Protein AF-A0A7V3T0U0-F1 (afdb_monomer_lite)

Secondary structure (DSSP, 8-state):
-------------STTHHHHHHHPPTT-EEEEEEEEEETTEEEEEETTS-EEEEEESS-----TT-EEEEEEEEEETTEEEEEE---TT---HHHHHHHHHHHHHTT----HHHHHHHHHHHHTT----HHHHHHHHHHHHH-TT--HHHHHHHHHTT---SHHHHHHHHHHHHHHHHHHHHHHHHHHHHTTS-HHHHHHHHHHSPP-S-------S-------------PPPPPTT--HHHHHHHHHHHHHHS--S-S---HHHHHHHHHHHHHHHTS-SSHHHHHHHIIIIIHHHHHH-SSS-HHHHHHHHHHHHHHHHHHHTT---------PPP----------------------------------PPPHHHHHHHHHHHHHHHHHHHHHH---TTS---HHHHHHHHHHHHHHHHHHHHTS--TTHHHHHHHHHTT-

Radius of gyration: 31.29 Å; chains: 1; bounding box: 73×97×84 Å

Sequence (444 aa):
MRINGNIFSQNIEISNISDLLGKLNVGDVIKARIMEITSNELMLKLFDGTTIKAASMVPIEAQRGDAIELVVRNKDDKKLFLETVKSPDTVSKQEEADFKKLLSENGIKSDDKNINILKEIKANDIPFNKENFTKLLEAVNKYKTLSAAEAAFLESNGIPLNEKNITALKQIVEGSSRISSHLQELSRLVNKLDPETKARIISRLPLPENEPETINNGTTLNKSMHVEGLRPEMPQNTDVIELVKEAFQNLAASRDSSNAKNTNVESMGIKLLELIKNAPQDKAELLDFIKNEILPELTKTKDISIPQKNEFMEMIKNILSRIDNGKEKIKINQKEADPGVVKPSVDTDLPEKALNTAESNEKPAAVKRDVEYPSKEEKAIDDNMEKIFRKLTADIDSTNLKDEINVRKMYSEVTDKLEALREIIDKSNIPARQDILNKIDSMD

pLDDT: mean 71.28, std 21.43, range [27.25, 96.31]

Structure (mmCIF, N/CA/C/O backbone):
data_AF-A0A7V3T0U0-F1
#
_entry.id   AF-A0A7V3T0U0-F1
#
loop_
_atom_site.group_PDB
_atom_site.id
_atom_site.type_symbol
_atom_site.label_atom_id
_atom_site.label_alt_id
_atom_site.label_comp_id
_atom_site.label_asym_id
_atom_site.label_entity_id
_atom_site.label_seq_id
_atom_site.pdbx_PDB_ins_code
_atom_site.Cartn_x
_atom_site.Cartn_y
_atom_site.Cartn_z
_atom_site.occupancy
_atom_site.B_iso_or_equiv
_atom_site.auth_seq_id
_atom_site.auth_comp_id
_atom_site.auth_asym_id
_atom_site.auth_atom_id
_atom_site.pdbx_PDB_model_num
ATOM 1 N N . MET A 1 1 ? -27.205 57.449 -15.224 1.00 35.09 1 MET A N 1
ATOM 2 C CA . MET A 1 1 ? -26.907 56.315 -16.125 1.00 35.09 1 MET A CA 1
ATOM 3 C C . MET A 1 1 ? -26.063 55.307 -15.364 1.00 35.09 1 MET A C 1
ATOM 5 O O . MET A 1 1 ? -25.002 55.676 -14.883 1.00 35.09 1 MET A O 1
ATOM 9 N N . ARG A 1 2 ? -26.562 54.082 -15.176 1.00 33.31 2 ARG A N 1
ATOM 10 C CA . ARG A 1 2 ? -25.832 52.956 -14.576 1.00 33.31 2 ARG A CA 1
ATOM 11 C C . ARG A 1 2 ? -25.754 51.862 -15.636 1.00 33.31 2 ARG A C 1
ATOM 13 O O . ARG A 1 2 ? -26.789 51.492 -16.179 1.00 33.31 2 ARG A O 1
ATOM 20 N N . ILE A 1 3 ? -24.546 51.411 -15.951 1.00 39.28 3 ILE A N 1
ATOM 21 C CA . ILE A 1 3 ? -24.293 50.320 -16.894 1.00 39.28 3 ILE A CA 1
ATOM 22 C C . ILE A 1 3 ? -24.023 49.073 -16.052 1.00 39.28 3 ILE A C 1
ATOM 24 O O . ILE A 1 3 ? -23.023 49.012 -15.341 1.00 39.28 3 ILE A O 1
ATOM 28 N N . ASN A 1 4 ? -24.937 48.106 -16.109 1.00 41.56 4 ASN A N 1
ATOM 29 C CA . ASN A 1 4 ? -24.732 46.768 -15.566 1.00 41.56 4 ASN A CA 1
ATOM 30 C C . ASN A 1 4 ? -23.932 45.962 -16.595 1.00 41.56 4 ASN A C 1
ATOM 32 O O . ASN A 1 4 ? -24.464 45.578 -17.635 1.00 41.56 4 ASN A O 1
ATOM 36 N N . GLY A 1 5 ? -22.649 45.732 -16.316 1.00 34.47 5 GLY A N 1
ATOM 37 C CA . GLY A 1 5 ? -21.806 44.822 -17.086 1.00 34.47 5 GLY A CA 1
ATOM 38 C C . GLY A 1 5 ? -22.088 43.379 -16.685 1.00 34.47 5 GLY A C 1
ATOM 39 O O . GLY A 1 5 ? -21.511 42.874 -15.727 1.00 34.47 5 GLY A O 1
ATOM 40 N N . ASN A 1 6 ? -22.999 42.739 -17.412 1.00 38.25 6 ASN A N 1
ATOM 41 C CA . ASN A 1 6 ? -23.225 41.301 -17.376 1.00 38.25 6 ASN A CA 1
ATOM 42 C C . ASN A 1 6 ? -22.042 40.620 -18.085 1.00 38.25 6 ASN A C 1
ATOM 44 O O . ASN A 1 6 ? -21.950 40.670 -19.313 1.00 38.25 6 ASN A O 1
ATOM 48 N N . ILE A 1 7 ? -21.099 40.050 -17.331 1.00 40.28 7 ILE A N 1
ATOM 49 C CA . ILE A 1 7 ? -19.984 39.299 -17.916 1.00 40.28 7 ILE A CA 1
ATOM 50 C C . ILE A 1 7 ? -20.502 37.902 -18.245 1.00 40.28 7 ILE A C 1
ATOM 52 O O . ILE A 1 7 ? -20.621 37.033 -17.384 1.00 40.28 7 ILE A O 1
ATOM 56 N N . PHE A 1 8 ? -20.842 37.737 -19.520 1.00 36.09 8 PHE A N 1
ATOM 57 C CA . PHE A 1 8 ? -21.082 36.466 -20.183 1.00 36.09 8 PHE A CA 1
ATOM 58 C C . PHE A 1 8 ? -19.933 35.493 -19.884 1.00 36.09 8 PHE A C 1
ATOM 60 O O . PHE A 1 8 ? -18.787 35.729 -20.269 1.00 36.09 8 PHE A O 1
ATOM 67 N N . SER A 1 9 ? -20.250 34.384 -19.219 1.00 36.31 9 SER A N 1
ATOM 68 C CA . SER A 1 9 ? -19.414 33.189 -19.213 1.00 36.31 9 SER A CA 1
ATOM 69 C C . SER A 1 9 ? -19.350 32.665 -20.645 1.00 36.31 9 SER A C 1
ATOM 71 O O . SER A 1 9 ? -20.324 32.118 -21.158 1.00 36.31 9 SER A O 1
ATOM 73 N N . GLN A 1 10 ? -18.226 32.892 -21.321 1.00 37.50 10 GLN A N 1
ATOM 74 C CA . GLN A 1 10 ? -17.951 32.226 -22.583 1.00 37.50 10 GLN A CA 1
ATOM 75 C C . GLN A 1 10 ? -17.776 30.733 -22.306 1.00 37.50 10 GLN A C 1
ATOM 77 O O . GLN A 1 10 ? -16.862 30.315 -21.596 1.00 37.50 10 GLN A O 1
ATOM 82 N N . ASN A 1 11 ? -18.696 29.955 -22.870 1.00 39.50 11 ASN A N 1
ATOM 83 C CA . ASN A 1 11 ? -18.561 28.533 -23.132 1.00 39.50 11 ASN A CA 1
ATOM 84 C C . ASN A 1 11 ? -17.241 28.289 -23.883 1.00 39.50 11 ASN A C 1
ATOM 86 O O . ASN A 1 11 ? -17.154 28.504 -25.090 1.00 39.50 11 ASN A O 1
ATOM 90 N N . ILE A 1 12 ? -16.204 27.846 -23.169 1.00 40.09 12 ILE A N 1
ATOM 91 C CA . ILE A 1 12 ? -15.052 27.178 -23.779 1.00 40.09 12 ILE A CA 1
ATOM 92 C C . ILE A 1 12 ? -15.515 25.743 -24.042 1.00 40.09 12 ILE A C 1
ATOM 94 O O . ILE A 1 12 ? -15.404 24.855 -23.198 1.00 40.09 12 ILE A O 1
ATOM 98 N N . GLU A 1 13 ? -16.166 25.569 -25.187 1.00 42.38 13 GLU A N 1
ATOM 99 C CA . GLU A 1 13 ? -16.746 24.313 -25.638 1.00 42.38 13 GLU A CA 1
ATOM 100 C C . GLU A 1 13 ? -15.679 23.363 -26.218 1.00 42.38 13 GLU A C 1
ATOM 102 O O . GLU A 1 13 ? -15.063 23.618 -27.248 1.00 42.38 13 GLU A O 1
ATOM 107 N N . ILE A 1 14 ? -15.540 22.214 -25.549 1.00 47.50 14 ILE A N 1
ATOM 108 C CA . ILE A 1 14 ? -15.594 20.853 -26.122 1.00 47.50 14 ILE A CA 1
ATOM 109 C C . ILE A 1 14 ? -14.376 20.332 -26.917 1.00 47.50 14 ILE A C 1
ATOM 111 O O . ILE A 1 14 ? -14.171 19.119 -26.926 1.00 47.50 14 ILE A O 1
ATOM 115 N N . SER A 1 15 ? -13.493 21.153 -27.486 1.00 47.09 15 SER A N 1
ATOM 116 C CA . SER A 1 15 ? -12.374 20.632 -28.306 1.00 47.09 15 SER A CA 1
ATOM 117 C C . SER A 1 15 ? -11.251 19.925 -27.524 1.00 47.09 15 SER A C 1
ATOM 119 O O . SER A 1 15 ? -10.530 19.117 -28.103 1.00 47.09 15 SER A O 1
ATOM 121 N N . ASN A 1 16 ? -11.142 20.135 -26.208 1.00 53.81 16 ASN A N 1
ATOM 122 C CA . ASN A 1 16 ? -10.119 19.486 -25.370 1.00 53.81 16 ASN A CA 1
ATOM 123 C C . ASN A 1 16 ? -10.603 18.217 -24.650 1.00 53.81 16 ASN A C 1
ATOM 125 O O . ASN A 1 16 ? -9.799 17.513 -24.042 1.00 53.81 16 ASN A O 1
ATOM 129 N N . ILE A 1 17 ? -11.904 17.903 -24.699 1.00 58.38 17 ILE A N 1
ATOM 130 C CA . ILE A 1 17 ? -12.447 16.738 -23.984 1.00 58.38 17 ILE A CA 1
ATOM 131 C C . ILE A 1 17 ? -11.993 15.441 -24.661 1.00 58.38 17 ILE A C 1
ATOM 133 O O . ILE A 1 17 ? -11.593 14.514 -23.964 1.00 58.38 17 ILE A O 1
ATOM 137 N N . SER A 1 18 ? -11.977 15.381 -25.997 1.00 63.41 18 SER A N 1
ATOM 138 C CA . SER A 1 18 ? -11.492 14.201 -26.729 1.00 63.41 18 SER A CA 1
ATOM 139 C C . SER A 1 18 ? -10.007 13.923 -26.487 1.00 63.41 18 SER A C 1
ATOM 141 O O . SER A 1 18 ? -9.627 12.764 -26.345 1.00 63.41 18 SER A O 1
ATOM 143 N N . ASP A 1 19 ? -9.178 14.965 -26.376 1.00 74.94 19 ASP A N 1
ATOM 144 C CA . ASP A 1 19 ? -7.741 14.813 -26.114 1.00 74.94 19 ASP A CA 1
ATOM 145 C C . ASP A 1 19 ? -7.470 14.346 -24.672 1.00 74.94 19 ASP A C 1
ATOM 147 O O . ASP A 1 19 ? -6.615 13.497 -24.428 1.00 74.94 19 ASP A O 1
ATOM 151 N N . LEU A 1 20 ? -8.248 14.833 -23.699 1.00 74.00 20 LEU A N 1
ATOM 152 C CA . LEU A 1 20 ? -8.112 14.414 -22.302 1.00 74.00 20 LEU A CA 1
ATOM 153 C C . LEU A 1 20 ? -8.682 13.008 -22.067 1.00 74.00 20 LEU A C 1
ATOM 155 O O . LEU A 1 20 ? -8.044 12.195 -21.403 1.00 74.00 20 LEU A O 1
ATOM 159 N N . LEU A 1 21 ? -9.825 12.681 -22.684 1.00 79.50 21 LEU A N 1
ATOM 160 C CA . LEU A 1 21 ? -10.352 11.316 -22.714 1.00 79.50 21 LEU A CA 1
ATOM 161 C C . LEU A 1 21 ? -9.314 10.368 -23.308 1.00 79.50 21 LEU A C 1
ATOM 163 O O . LEU A 1 21 ? -9.061 9.328 -22.716 1.00 79.50 21 LEU A O 1
ATOM 167 N N . GLY A 1 22 ? -8.682 10.727 -24.430 1.00 81.56 22 GLY A N 1
ATOM 168 C CA . GLY A 1 22 ? -7.641 9.935 -25.091 1.00 81.56 22 GLY A CA 1
ATOM 169 C C . GLY A 1 22 ? -6.441 9.592 -24.204 1.00 81.56 22 GLY A C 1
ATOM 170 O O . GLY A 1 22 ? -5.883 8.511 -24.352 1.00 81.56 22 GLY A O 1
ATOM 171 N N . LYS A 1 23 ? -6.087 10.474 -23.263 1.00 87.94 23 LYS A N 1
ATOM 172 C CA . LYS A 1 23 ? -4.934 10.308 -22.362 1.00 87.94 23 LYS A CA 1
ATOM 173 C C . LYS A 1 23 ? -5.227 9.478 -21.116 1.00 87.94 23 LYS A C 1
ATOM 175 O O . LYS A 1 23 ? -4.286 8.959 -20.528 1.00 87.94 23 LYS A O 1
ATOM 180 N N . LEU A 1 24 ? -6.492 9.384 -20.709 1.00 89.62 24 LEU A N 1
ATOM 181 C CA . LEU A 1 24 ? -6.899 8.614 -19.536 1.00 89.62 24 LEU A CA 1
ATOM 182 C C . LEU A 1 24 ? -7.168 7.155 -19.916 1.00 89.62 24 LEU A C 1
ATOM 184 O O . LEU A 1 24 ? -7.986 6.865 -20.798 1.00 89.62 24 LEU A O 1
ATOM 188 N N . ASN A 1 25 ? -6.504 6.250 -19.206 1.00 92.50 25 ASN A N 1
ATOM 189 C CA . ASN A 1 25 ? -6.666 4.808 -19.305 1.00 92.50 25 ASN A CA 1
ATOM 190 C C . ASN A 1 25 ? -7.514 4.267 -18.149 1.00 92.50 25 ASN A C 1
ATOM 192 O O . ASN A 1 25 ? -7.638 4.877 -17.086 1.00 92.50 25 ASN A O 1
ATOM 196 N N . VAL A 1 26 ? -8.111 3.093 -18.358 1.00 93.12 26 VAL A N 1
ATOM 197 C CA . VAL A 1 26 ? -8.768 2.348 -17.277 1.00 93.12 26 VAL A CA 1
ATOM 198 C C . VAL A 1 26 ? -7.713 1.963 -16.238 1.00 93.12 26 VAL A C 1
ATOM 200 O O . VAL A 1 26 ? -6.674 1.413 -16.587 1.00 93.12 26 VAL A O 1
ATOM 203 N N . GLY A 1 27 ? -7.985 2.261 -14.968 1.00 90.50 27 GLY A N 1
ATOM 204 C CA . GLY A 1 27 ? -7.059 2.103 -13.846 1.00 90.50 27 GLY A CA 1
ATOM 205 C C . GLY A 1 27 ? -6.390 3.404 -13.397 1.00 90.50 27 GLY A C 1
ATOM 206 O O . GLY A 1 27 ? -5.905 3.460 -12.267 1.00 90.50 27 GLY A O 1
ATOM 207 N N . ASP A 1 28 ? -6.413 4.461 -14.214 1.00 93.69 28 ASP A N 1
ATOM 208 C CA . ASP A 1 28 ? -5.817 5.742 -13.836 1.00 93.69 28 ASP A CA 1
ATOM 209 C C . ASP A 1 28 ? -6.556 6.369 -12.649 1.00 93.69 28 ASP A C 1
ATOM 211 O O . ASP A 1 28 ? -7.788 6.336 -12.567 1.00 93.69 28 ASP A O 1
ATOM 215 N N . VAL A 1 29 ? -5.799 6.986 -11.741 1.00 93.25 29 VAL A N 1
ATOM 216 C CA . VAL A 1 29 ? -6.346 7.740 -10.609 1.00 93.25 29 VAL A CA 1
ATOM 217 C C . VAL A 1 29 ? -6.301 9.227 -10.927 1.00 93.25 29 VAL A C 1
ATOM 219 O O . VAL A 1 29 ? -5.235 9.804 -11.142 1.00 93.25 29 VAL A O 1
ATOM 222 N N . ILE A 1 30 ? -7.465 9.867 -10.913 1.00 92.88 30 ILE A N 1
ATOM 223 C CA . ILE A 1 30 ? -7.604 11.306 -11.093 1.00 92.88 30 ILE A CA 1
ATOM 224 C C . ILE A 1 30 ? -7.954 11.975 -9.768 1.00 92.88 30 ILE A C 1
ATOM 226 O O . ILE A 1 30 ? -8.836 11.530 -9.034 1.00 92.88 30 ILE A O 1
ATOM 230 N N . LYS A 1 31 ? -7.287 13.092 -9.476 1.00 94.25 31 LYS A N 1
ATOM 231 C CA . LYS A 1 31 ? -7.674 13.981 -8.379 1.00 94.25 31 LYS A CA 1
ATOM 232 C C . LYS A 1 31 ? -8.488 15.133 -8.953 1.00 94.25 31 LYS A C 1
ATOM 234 O O . LYS A 1 31 ? -8.041 15.800 -9.888 1.00 94.25 31 LYS A O 1
ATOM 239 N N . ALA A 1 32 ? -9.668 15.388 -8.401 1.00 95.19 32 ALA A N 1
ATOM 240 C CA . ALA A 1 32 ? -10.560 16.419 -8.917 1.00 95.19 32 ALA A CA 1
ATOM 241 C C . ALA A 1 32 ? -11.383 17.078 -7.811 1.00 95.19 32 ALA A C 1
ATOM 243 O O . ALA A 1 32 ? -11.626 16.488 -6.763 1.00 95.19 32 ALA A O 1
ATOM 244 N N . ARG A 1 33 ? -11.853 18.301 -8.065 1.00 95.62 33 ARG A N 1
ATOM 245 C CA . ARG A 1 33 ? -12.835 18.985 -7.223 1.00 95.62 33 ARG A CA 1
ATOM 246 C C . ARG A 1 33 ? -14.240 18.809 -7.784 1.00 95.62 33 ARG A C 1
ATOM 248 O O . ARG A 1 33 ? -14.463 19.043 -8.971 1.00 95.62 33 ARG A O 1
ATOM 255 N N . ILE A 1 34 ? -15.198 18.468 -6.933 1.00 95.69 34 ILE A N 1
ATOM 256 C CA . ILE A 1 34 ? -16.599 18.323 -7.329 1.00 95.69 34 ILE A CA 1
ATOM 257 C C . ILE A 1 34 ? -17.209 19.702 -7.568 1.00 95.69 34 ILE A C 1
ATOM 259 O O . ILE A 1 34 ? -17.337 20.512 -6.651 1.00 95.69 34 ILE A O 1
ATOM 263 N N . MET A 1 35 ? -17.618 19.974 -8.803 1.00 96.25 35 MET A N 1
ATOM 264 C CA . MET A 1 35 ? -18.298 21.214 -9.175 1.00 96.25 35 MET A CA 1
ATOM 265 C C . MET A 1 35 ? -19.811 21.089 -9.072 1.00 96.25 35 MET A C 1
ATOM 267 O O . MET A 1 35 ? -20.462 22.064 -8.701 1.00 96.25 35 MET A O 1
ATOM 271 N N . GLU A 1 36 ? -20.361 19.920 -9.397 1.00 95.88 36 GLU A N 1
ATOM 272 C CA . GLU A 1 36 ? -21.791 19.624 -9.328 1.00 95.88 36 GLU A CA 1
ATOM 273 C C . GLU A 1 36 ? -22.015 18.110 -9.228 1.00 95.88 36 GLU A C 1
ATOM 275 O O . GLU A 1 36 ? -21.261 17.331 -9.816 1.00 95.88 36 GLU A O 1
ATOM 280 N N . ILE A 1 37 ? -23.048 17.713 -8.483 1.00 93.31 37 ILE A N 1
ATOM 281 C CA . ILE A 1 37 ? -23.499 16.325 -8.353 1.00 93.31 37 ILE A CA 1
ATOM 282 C C . ILE A 1 37 ? -24.941 16.284 -8.839 1.00 93.31 37 ILE A C 1
ATOM 284 O O . ILE A 1 37 ? -25.815 16.938 -8.271 1.00 93.31 37 ILE A O 1
ATOM 288 N N . THR A 1 38 ? -25.180 15.508 -9.885 1.00 91.00 38 THR A N 1
ATOM 289 C CA . THR A 1 38 ? -26.519 15.129 -10.343 1.00 91.00 38 THR A CA 1
ATOM 290 C C . THR A 1 38 ? -26.678 13.623 -10.160 1.00 91.00 38 THR A C 1
ATOM 292 O O . THR A 1 38 ? -25.683 12.935 -9.950 1.00 91.00 38 THR A O 1
ATOM 295 N N . SER A 1 39 ? -27.906 13.099 -10.213 1.00 81.75 39 SER A N 1
ATOM 296 C CA . SER A 1 39 ? -28.250 11.753 -9.722 1.00 81.75 39 SER A CA 1
ATOM 297 C C . SER A 1 39 ? -27.246 10.642 -10.062 1.00 81.75 39 SER A C 1
ATOM 299 O O . SER A 1 39 ? -26.956 9.858 -9.172 1.00 81.75 39 SER A O 1
ATOM 301 N N . ASN A 1 40 ? -26.677 10.618 -11.277 1.00 82.62 40 ASN A N 1
ATOM 302 C CA . ASN A 1 40 ? -25.614 9.678 -11.672 1.00 82.62 40 ASN A CA 1
ATOM 303 C C . ASN A 1 40 ? -24.431 10.342 -12.407 1.00 82.62 40 ASN A C 1
ATOM 305 O O . ASN A 1 40 ? -23.553 9.637 -12.908 1.00 82.62 40 ASN A O 1
ATOM 309 N N . GLU A 1 41 ? -24.397 11.674 -12.517 1.00 91.69 41 GLU A N 1
ATOM 310 C CA . GLU A 1 41 ? -23.320 12.384 -13.217 1.00 91.69 41 GLU A CA 1
ATOM 311 C C . GLU A 1 41 ? -22.643 13.399 -12.300 1.00 91.69 41 GLU A C 1
ATOM 313 O O . GLU A 1 41 ? -23.285 14.183 -11.596 1.00 91.69 41 GLU A O 1
ATOM 318 N N . LEU A 1 42 ? -21.319 13.405 -12.365 1.00 93.81 42 LEU A N 1
ATOM 319 C CA . LEU A 1 42 ? -20.450 14.356 -11.707 1.00 93.81 42 LEU A CA 1
ATOM 320 C C . LEU A 1 42 ? -19.914 15.338 -12.732 1.00 93.81 42 LEU A C 1
ATOM 322 O O . LEU A 1 42 ? -19.413 14.947 -13.790 1.00 93.81 42 LEU A O 1
ATOM 326 N N . MET A 1 43 ? -19.930 16.610 -12.364 1.00 94.75 43 MET A N 1
ATOM 327 C CA . MET A 1 43 ? -19.102 17.608 -13.017 1.00 94.75 43 MET A CA 1
ATOM 328 C C . MET A 1 43 ? -17.888 17.863 -12.136 1.00 94.75 43 MET A C 1
ATOM 330 O O . MET A 1 43 ? -18.014 18.304 -10.994 1.00 94.75 43 MET A O 1
ATOM 334 N N . LEU A 1 44 ? -16.712 17.553 -12.662 1.00 94.75 44 LEU A N 1
ATOM 335 C CA . LEU A 1 44 ? -15.453 17.568 -11.931 1.00 94.75 44 LEU A CA 1
ATOM 336 C C . LEU A 1 44 ? -14.528 18.618 -12.532 1.00 94.75 44 LEU A C 1
ATOM 338 O O . LEU A 1 44 ? -14.436 18.727 -13.751 1.00 94.75 44 LEU A O 1
ATOM 342 N N . LYS A 1 45 ? -13.816 19.359 -11.686 1.00 95.62 45 LYS A N 1
ATOM 343 C CA . LYS A 1 45 ? -12.740 20.263 -12.090 1.00 95.62 45 LYS A CA 1
ATOM 344 C C . LYS A 1 45 ? -11.399 19.675 -11.670 1.00 95.62 45 LYS A C 1
ATOM 346 O O . LYS A 1 45 ? -11.120 19.550 -10.478 1.00 95.62 45 LYS A O 1
ATOM 351 N N . LEU A 1 46 ? -10.592 19.308 -12.652 1.00 93.75 46 LEU A N 1
ATOM 352 C CA . LEU A 1 46 ? -9.224 18.842 -12.481 1.00 93.75 46 LEU A CA 1
ATOM 353 C C . LEU A 1 46 ? -8.312 19.992 -12.008 1.00 93.75 46 LEU A C 1
ATOM 355 O O . LEU A 1 46 ? -8.666 21.174 -12.089 1.00 93.75 46 LEU A O 1
ATOM 359 N N . PHE A 1 47 ? -7.133 19.651 -11.484 1.00 88.19 47 PHE A N 1
ATOM 360 C CA . PHE A 1 47 ? -6.178 20.627 -10.933 1.00 88.19 47 PHE A CA 1
ATOM 361 C C . PHE A 1 47 ? -5.536 21.531 -11.987 1.00 88.19 47 PHE A C 1
ATOM 363 O O . PHE A 1 47 ? -5.158 22.658 -11.678 1.00 88.19 47 PHE A O 1
ATOM 370 N N . ASP A 1 48 ? -5.466 21.066 -13.231 1.00 85.75 48 ASP A N 1
ATOM 371 C CA . ASP A 1 48 ? -5.070 21.862 -14.396 1.00 85.75 48 ASP A CA 1
ATOM 372 C C . ASP A 1 48 ? -6.150 22.887 -14.810 1.00 85.75 48 ASP A C 1
ATOM 374 O O . ASP A 1 48 ? -5.938 23.700 -15.706 1.00 85.75 48 ASP A O 1
ATOM 378 N N . GLY A 1 49 ? -7.308 22.872 -14.139 1.00 90.50 49 GLY A N 1
ATOM 379 C CA . GLY A 1 49 ? -8.451 23.734 -14.406 1.00 90.50 49 GLY A CA 1
ATOM 380 C C . GLY A 1 49 ? -9.472 23.138 -15.374 1.00 90.50 49 GLY A C 1
ATOM 381 O O . GLY A 1 49 ? -10.557 23.714 -15.508 1.00 90.50 49 GLY A O 1
ATOM 382 N N . THR A 1 50 ? -9.176 21.995 -15.998 1.00 89.50 50 THR A N 1
ATOM 383 C CA . THR A 1 50 ? -10.062 21.348 -16.966 1.00 89.50 50 THR A CA 1
ATOM 384 C C . THR A 1 50 ? -11.317 20.819 -16.280 1.00 89.50 50 THR A C 1
ATOM 386 O O . THR A 1 50 ? -11.264 20.288 -15.173 1.00 89.50 50 THR A O 1
ATOM 389 N N . THR A 1 51 ? -12.474 20.970 -16.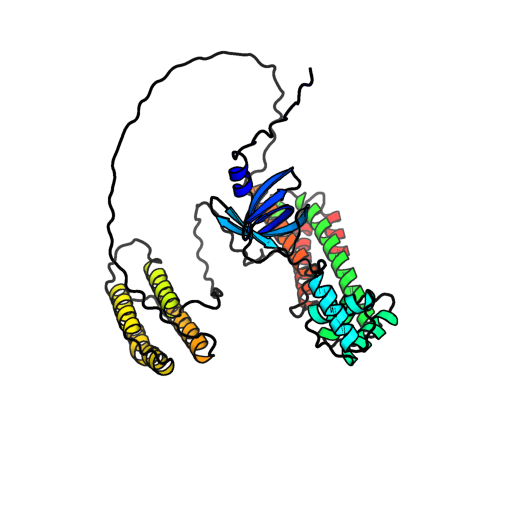925 1.00 91.94 51 THR A N 1
ATOM 390 C CA . THR A 1 51 ? -13.744 20.449 -16.406 1.00 91.94 51 THR A CA 1
ATOM 391 C C . THR A 1 51 ? -14.178 19.240 -17.219 1.00 91.94 51 THR A C 1
ATOM 393 O O . THR A 1 51 ? -14.220 19.305 -18.446 1.00 91.94 51 THR A O 1
ATOM 396 N N . ILE A 1 52 ? -14.513 18.148 -16.538 1.00 91.50 52 ILE A N 1
ATOM 397 C CA . ILE A 1 52 ? -14.960 16.900 -17.157 1.00 91.50 52 ILE A CA 1
ATOM 398 C C . ILE A 1 52 ? -16.318 16.485 -16.593 1.00 91.50 52 ILE A C 1
ATOM 400 O O . ILE A 1 52 ? -16.629 16.737 -15.426 1.00 91.50 52 ILE A O 1
ATOM 404 N N . LYS A 1 53 ? -17.123 15.833 -17.433 1.00 92.50 53 LYS A N 1
ATOM 405 C CA . LYS A 1 53 ? -18.333 15.129 -17.005 1.00 92.50 53 LYS A CA 1
ATOM 406 C C . LYS A 1 53 ? -18.033 13.642 -16.915 1.00 92.50 53 LYS A C 1
ATOM 408 O O . LYS A 1 53 ? -17.499 13.063 -17.860 1.00 92.50 53 LYS A O 1
ATOM 413 N N . ALA A 1 54 ? -18.396 13.036 -15.797 1.00 93.75 54 ALA A N 1
ATOM 414 C CA . ALA A 1 54 ? -18.217 11.614 -15.559 1.00 93.75 54 ALA A CA 1
ATOM 415 C C . ALA A 1 54 ? -19.488 11.011 -14.967 1.00 93.75 54 ALA A C 1
ATOM 417 O O . ALA A 1 54 ? -20.217 11.683 -14.243 1.00 93.75 54 ALA A O 1
ATOM 418 N N . ALA A 1 55 ? -19.747 9.745 -15.265 1.00 93.12 55 ALA A N 1
ATOM 419 C CA . ALA A 1 55 ? -20.762 8.969 -14.578 1.00 93.12 55 ALA A CA 1
ATOM 420 C C . ALA A 1 55 ? -20.123 8.255 -13.385 1.00 93.12 55 ALA A C 1
ATOM 422 O O . ALA A 1 55 ? -19.006 7.743 -13.496 1.00 93.12 55 ALA A O 1
ATOM 423 N N . SER A 1 56 ? -20.826 8.196 -12.256 1.00 88.06 56 SER A N 1
ATOM 424 C CA . SER A 1 56 ? -20.411 7.314 -11.167 1.00 88.06 56 SER A CA 1
ATOM 425 C C . SER A 1 56 ? -21.220 6.028 -11.181 1.00 88.06 56 SER A C 1
ATOM 427 O O . SER A 1 56 ? -22.431 6.049 -11.391 1.00 88.06 56 SER A O 1
ATOM 429 N N . MET A 1 57 ? -20.537 4.903 -10.977 1.00 80.88 57 MET A N 1
ATOM 430 C CA . MET A 1 57 ? -21.180 3.588 -10.886 1.00 80.88 57 MET A CA 1
ATOM 431 C C . MET A 1 57 ? -21.753 3.310 -9.490 1.00 80.88 57 MET A C 1
ATOM 433 O O . MET A 1 57 ? -22.563 2.400 -9.331 1.00 80.88 57 MET A O 1
ATOM 437 N N . VAL A 1 58 ? -21.332 4.081 -8.485 1.00 82.06 58 VAL A N 1
ATOM 438 C CA . VAL A 1 58 ? -21.687 3.910 -7.073 1.00 82.06 58 VAL A CA 1
ATOM 439 C C . VAL A 1 58 ? -22.106 5.276 -6.522 1.00 82.06 58 VAL A C 1
ATOM 441 O O . VAL A 1 58 ? -21.560 6.288 -6.957 1.00 82.06 58 VAL A O 1
ATOM 444 N N . PRO A 1 59 ? -23.065 5.362 -5.584 1.00 80.81 59 PRO A N 1
ATOM 445 C CA . PRO A 1 59 ? -23.350 6.617 -4.902 1.00 80.81 59 PRO A CA 1
ATOM 446 C C . PRO A 1 59 ? -22.074 7.204 -4.290 1.00 80.81 59 PRO A C 1
ATOM 448 O O . PRO A 1 59 ? -21.354 6.519 -3.565 1.00 80.81 59 PRO A O 1
ATOM 451 N N . ILE A 1 60 ? -21.790 8.470 -4.590 1.00 83.75 60 ILE A N 1
ATOM 452 C CA . ILE A 1 60 ? -20.618 9.161 -4.055 1.00 83.75 60 ILE A CA 1
ATOM 453 C C . ILE A 1 60 ? -21.022 9.932 -2.806 1.00 83.75 60 ILE A C 1
ATOM 455 O O . ILE A 1 60 ? -21.852 10.839 -2.857 1.00 83.75 60 ILE A O 1
ATOM 459 N N . GLU A 1 61 ? -20.385 9.598 -1.690 1.00 82.88 61 GLU A N 1
ATOM 460 C CA . GLU A 1 61 ? -20.527 10.301 -0.416 1.00 82.88 61 GLU A CA 1
ATOM 461 C C . GLU A 1 61 ? -19.618 11.540 -0.366 1.00 82.88 61 GLU A C 1
ATOM 463 O O . GLU A 1 61 ? -18.665 11.605 0.404 1.00 82.88 61 GLU A O 1
ATOM 468 N N . ALA A 1 62 ? -19.887 12.535 -1.213 1.00 86.00 62 ALA A N 1
ATOM 469 C CA . ALA A 1 62 ? -19.141 13.793 -1.228 1.00 86.00 62 ALA A CA 1
ATOM 470 C C . ALA A 1 62 ? -20.057 14.985 -1.525 1.00 86.00 62 ALA A C 1
ATOM 472 O O . ALA A 1 62 ? -21.169 14.828 -2.031 1.00 86.00 62 ALA A O 1
ATOM 473 N N . GLN A 1 63 ? -19.602 16.189 -1.191 1.00 91.25 63 GLN A N 1
ATOM 474 C CA . GLN A 1 63 ? -20.335 17.433 -1.397 1.00 91.25 63 GLN A CA 1
ATOM 475 C C . GLN A 1 63 ? -19.693 18.289 -2.489 1.00 91.25 63 GLN A C 1
ATOM 477 O O . GLN A 1 63 ? -18.516 18.176 -2.832 1.00 91.25 63 GLN A O 1
ATOM 482 N N . ARG A 1 64 ? -20.492 19.199 -3.052 1.00 94.31 64 ARG A N 1
ATOM 483 C CA . ARG A 1 64 ? -19.996 20.218 -3.978 1.00 94.31 64 ARG A CA 1
ATOM 484 C C . ARG A 1 64 ? -18.870 21.017 -3.313 1.00 94.31 64 ARG A C 1
ATOM 486 O O . ARG A 1 64 ? -19.081 21.629 -2.272 1.00 94.31 64 ARG A O 1
ATOM 493 N N . GLY A 1 65 ? -17.715 21.071 -3.964 1.00 92.62 65 GLY A N 1
ATOM 494 C CA . GLY A 1 65 ? -16.511 21.744 -3.480 1.00 92.62 65 GLY A CA 1
ATOM 495 C C . GLY A 1 65 ? -15.448 20.801 -2.917 1.00 92.62 65 GLY A C 1
ATOM 496 O O . GLY A 1 65 ? -14.288 21.215 -2.845 1.00 92.62 65 GLY A O 1
ATOM 497 N N . ASP A 1 66 ? -15.800 19.553 -2.597 1.00 92.06 66 ASP A N 1
ATOM 498 C CA . ASP A 1 66 ? -14.854 18.573 -2.064 1.00 92.06 66 ASP A CA 1
ATOM 499 C C . ASP A 1 66 ? -13.819 18.176 -3.120 1.00 92.06 66 ASP A C 1
ATOM 501 O O . ASP A 1 66 ? -14.119 18.091 -4.315 1.00 92.06 66 ASP A O 1
ATOM 505 N N . ALA A 1 67 ? -12.583 17.952 -2.674 1.00 92.38 67 ALA A N 1
ATOM 506 C CA . ALA A 1 67 ? -11.531 17.358 -3.488 1.00 92.38 67 ALA A CA 1
ATOM 507 C C . ALA A 1 67 ? -11.508 15.849 -3.235 1.00 92.38 67 ALA A C 1
ATOM 509 O O . ALA A 1 67 ? -11.399 15.427 -2.087 1.00 92.38 67 ALA A O 1
ATOM 510 N N . ILE A 1 68 ? -11.612 15.058 -4.298 1.00 91.44 68 ILE A N 1
ATOM 511 C CA . ILE A 1 68 ? -11.700 13.599 -4.231 1.00 91.44 68 ILE A CA 1
ATOM 512 C C . ILE A 1 68 ? -10.716 12.941 -5.196 1.00 91.44 68 ILE A C 1
ATOM 514 O O . ILE A 1 68 ? -10.340 13.522 -6.219 1.00 91.44 68 ILE A O 1
ATOM 518 N N . GLU A 1 69 ? -10.319 11.716 -4.862 1.00 93.06 69 GLU A N 1
ATOM 519 C CA . GLU A 1 69 ? -9.566 10.828 -5.745 1.00 93.06 69 GLU A CA 1
ATOM 520 C C . GLU A 1 69 ? -10.515 9.784 -6.332 1.00 93.06 69 GLU A C 1
ATOM 522 O O . GLU A 1 69 ? -11.295 9.144 -5.623 1.00 93.06 69 GLU A O 1
ATOM 527 N N . LEU A 1 70 ? -10.479 9.642 -7.651 1.00 92.38 70 LEU A N 1
ATOM 528 C CA . LEU A 1 70 ? -11.360 8.772 -8.415 1.00 92.38 70 LEU A CA 1
ATOM 529 C C . LEU A 1 70 ? -10.514 7.870 -9.307 1.00 92.38 70 LEU A C 1
ATOM 531 O O . LEU A 1 70 ? -9.588 8.351 -9.950 1.00 92.38 70 LEU A O 1
ATOM 535 N N . VAL A 1 71 ? -10.852 6.588 -9.389 1.00 93.50 71 VAL A N 1
ATOM 536 C CA . VAL A 1 71 ? -10.248 5.650 -10.336 1.00 93.50 71 VAL A CA 1
ATOM 537 C C . VAL A 1 71 ? -11.128 5.514 -11.577 1.00 93.50 71 VAL A C 1
ATOM 539 O O . VAL A 1 71 ? -12.353 5.387 -11.479 1.00 93.50 71 VAL A O 1
ATOM 542 N N . VAL A 1 72 ? -10.509 5.538 -12.756 1.00 94.25 72 VAL A N 1
ATOM 543 C CA . VAL A 1 72 ? -11.182 5.286 -14.032 1.00 94.25 72 VAL A CA 1
ATOM 544 C C . VAL A 1 72 ? -11.486 3.795 -14.134 1.00 94.25 72 VAL A C 1
ATOM 546 O O . VAL A 1 72 ? -10.581 2.979 -14.268 1.00 94.25 72 VAL A O 1
ATOM 549 N N . ARG A 1 73 ? -12.763 3.414 -14.069 1.00 94.00 73 ARG A N 1
ATOM 550 C CA . ARG A 1 73 ? -13.192 2.008 -14.183 1.00 94.00 73 ARG A CA 1
ATOM 551 C C . ARG A 1 73 ? -13.555 1.610 -15.595 1.00 94.00 73 ARG A C 1
ATOM 553 O O . ARG A 1 73 ? -13.332 0.473 -15.991 1.00 94.00 73 ARG A O 1
ATOM 560 N N . ASN A 1 74 ? -14.142 2.537 -16.334 1.00 92.81 74 ASN A N 1
ATOM 561 C CA . ASN A 1 74 ? -14.507 2.321 -17.718 1.00 92.81 74 ASN A CA 1
ATOM 562 C C . ASN A 1 74 ? -14.466 3.657 -18.464 1.00 92.81 74 ASN A C 1
ATOM 564 O O . ASN A 1 74 ? -14.612 4.730 -17.870 1.00 92.81 74 ASN A O 1
ATOM 568 N N . LYS A 1 75 ? -14.269 3.586 -19.771 1.00 91.31 75 LYS A N 1
ATOM 569 C CA . LYS A 1 75 ? -14.256 4.723 -20.676 1.00 91.31 75 LYS A CA 1
ATOM 570 C C . LYS A 1 75 ? -15.015 4.326 -21.931 1.00 91.31 75 LYS A C 1
ATOM 572 O O . LYS A 1 75 ? -14.704 3.319 -22.554 1.00 91.31 75 LYS A O 1
ATOM 577 N N . ASP A 1 76 ? -15.979 5.155 -22.284 1.00 85.81 76 ASP A N 1
ATOM 578 C CA . ASP A 1 76 ? -16.674 5.104 -23.562 1.00 85.81 76 ASP A CA 1
ATOM 579 C C . ASP A 1 76 ? -16.388 6.407 -24.325 1.00 85.81 76 ASP A C 1
ATOM 581 O O . ASP A 1 76 ? -15.946 7.396 -23.727 1.00 85.81 76 ASP A O 1
ATOM 585 N N . ASP A 1 77 ? -16.666 6.448 -25.627 1.00 78.50 77 ASP A N 1
ATOM 586 C CA . ASP A 1 77 ? -16.290 7.547 -26.535 1.00 78.50 77 ASP A CA 1
ATOM 587 C C . ASP A 1 77 ? -16.795 8.931 -26.088 1.00 78.50 77 ASP A C 1
ATOM 589 O O . ASP A 1 77 ? -16.315 9.969 -26.549 1.00 78.50 77 ASP A O 1
ATOM 593 N N . LYS A 1 78 ? -17.780 8.972 -25.183 1.00 81.75 78 LYS A N 1
ATOM 594 C CA . LYS A 1 78 ? -18.422 10.205 -24.710 1.00 81.75 78 LYS A CA 1
ATOM 595 C C . LYS A 1 78 ? -18.383 10.404 -23.195 1.00 81.75 78 LYS A C 1
ATOM 597 O O . LYS A 1 78 ? -18.755 11.488 -22.743 1.00 81.75 78 LYS A O 1
ATOM 602 N N . LYS A 1 79 ? -18.009 9.393 -22.401 1.00 86.88 79 LYS A N 1
ATOM 603 C CA . LYS A 1 79 ? -18.157 9.420 -20.933 1.00 86.88 79 LYS A CA 1
ATOM 604 C C . LYS A 1 79 ? -17.093 8.583 -20.219 1.00 86.88 79 LYS A C 1
ATOM 606 O O . LYS A 1 79 ? -16.773 7.476 -20.638 1.00 86.88 79 LYS A O 1
ATOM 611 N N . LEU A 1 80 ? -16.612 9.098 -19.087 1.00 91.75 80 LEU A N 1
ATOM 612 C CA . LEU A 1 80 ? -15.806 8.344 -18.123 1.00 91.75 80 LEU A CA 1
ATOM 613 C C . LEU A 1 80 ? -16.708 7.766 -17.042 1.00 91.75 80 LEU A C 1
ATOM 615 O O . LEU A 1 80 ? -17.587 8.465 -16.536 1.00 91.75 80 LEU A O 1
ATOM 619 N N . PHE A 1 81 ? -16.446 6.523 -16.658 1.00 93.44 81 PHE A N 1
ATOM 620 C CA . PHE A 1 81 ? -17.049 5.885 -15.498 1.00 93.44 81 PHE A CA 1
ATOM 621 C C . PHE A 1 81 ? -16.017 5.829 -14.384 1.00 93.44 81 PHE A C 1
ATOM 623 O O . PHE A 1 81 ? -14.950 5.227 -14.537 1.00 93.44 81 PHE A O 1
ATOM 630 N N . LEU A 1 82 ? -16.339 6.485 -13.276 1.00 92.44 82 LEU A N 1
ATOM 631 C CA . LEU A 1 82 ? -15.423 6.694 -12.167 1.00 92.44 82 LEU A CA 1
ATOM 632 C C . LEU A 1 82 ? -15.961 6.060 -10.886 1.00 92.44 82 LEU A C 1
ATOM 634 O O . LEU A 1 82 ? -17.164 6.100 -10.606 1.00 92.44 82 LEU A O 1
ATOM 638 N N . GLU A 1 83 ? -15.046 5.533 -10.083 1.00 89.81 83 GLU A N 1
ATOM 639 C CA . GLU A 1 83 ? -15.309 5.073 -8.721 1.00 89.81 83 GLU A CA 1
ATOM 640 C C . GLU A 1 83 ? -14.415 5.851 -7.756 1.00 89.81 83 GLU A C 1
ATOM 642 O O . GLU A 1 83 ? -13.275 6.168 -8.090 1.00 89.81 83 GLU A O 1
ATOM 647 N N . THR A 1 84 ? -14.912 6.190 -6.569 1.00 86.81 84 THR A N 1
ATOM 648 C CA . THR A 1 84 ? -14.072 6.783 -5.525 1.00 86.81 84 THR A CA 1
ATOM 649 C C . THR A 1 84 ? -12.982 5.807 -5.121 1.00 86.81 84 THR A C 1
ATOM 651 O O . THR A 1 84 ? -13.245 4.644 -4.810 1.00 86.81 84 THR A O 1
ATOM 654 N N . VAL A 1 85 ? -11.736 6.285 -5.117 1.00 81.19 85 VAL A N 1
ATOM 655 C CA . VAL A 1 85 ? -10.660 5.551 -4.462 1.00 81.19 85 VAL A CA 1
ATOM 656 C C . VAL A 1 85 ? -11.042 5.534 -2.994 1.00 81.19 85 VAL A C 1
ATOM 658 O O . VAL A 1 85 ? -11.140 6.585 -2.364 1.00 81.19 85 VAL A O 1
ATOM 661 N N . LYS A 1 86 ? -11.336 4.346 -2.462 1.00 63.75 86 LYS A N 1
ATOM 662 C CA . LYS A 1 86 ? -11.532 4.159 -1.028 1.00 63.75 86 LYS A CA 1
ATOM 663 C C . LYS A 1 86 ? -10.198 4.457 -0.357 1.00 63.75 86 LYS A C 1
ATOM 665 O O . LYS A 1 86 ? -9.385 3.558 -0.164 1.00 63.75 86 LYS A O 1
ATOM 670 N N . SER A 1 87 ? -9.931 5.725 -0.067 1.00 47.09 87 SER A N 1
ATOM 671 C CA . SER A 1 87 ? -8.826 6.076 0.802 1.00 47.09 87 SER A CA 1
ATOM 672 C C . SER A 1 87 ? -9.166 5.482 2.166 1.00 47.09 87 SER A C 1
ATOM 674 O O . SER A 1 87 ? -10.235 5.794 2.697 1.00 47.09 87 SER A O 1
ATOM 676 N N . PRO A 1 88 ? -8.297 4.647 2.758 1.00 48.16 88 PRO A N 1
ATOM 677 C CA . PRO A 1 88 ? -8.534 4.127 4.098 1.00 48.16 88 PRO A CA 1
ATOM 678 C C . PRO A 1 88 ? -8.706 5.262 5.118 1.00 48.16 88 PRO A C 1
ATOM 680 O O . PRO A 1 88 ? -9.281 5.042 6.174 1.00 48.16 88 PRO A O 1
ATOM 683 N N . ASP A 1 89 ? -8.267 6.488 4.814 1.00 44.78 89 ASP A N 1
ATOM 684 C CA . ASP A 1 89 ? -8.296 7.631 5.730 1.00 44.78 89 ASP A CA 1
ATOM 685 C C . ASP A 1 89 ? -9.520 8.540 5.641 1.00 44.78 89 ASP A C 1
ATOM 687 O O . ASP A 1 89 ? -9.759 9.312 6.570 1.00 44.78 89 ASP A O 1
ATOM 691 N N . THR A 1 90 ? -10.351 8.420 4.608 1.00 49.91 90 THR A N 1
ATOM 692 C CA . THR A 1 90 ? -11.649 9.104 4.580 1.00 49.91 90 THR A CA 1
ATOM 693 C C . THR A 1 90 ? -12.718 8.140 5.057 1.00 49.91 90 THR A C 1
ATOM 695 O O . THR A 1 90 ? -13.527 7.650 4.274 1.00 49.91 90 THR A O 1
ATOM 698 N N . VAL A 1 91 ? -12.697 7.863 6.361 1.00 53.69 91 VAL A N 1
ATOM 699 C CA . VAL A 1 91 ? -13.856 7.306 7.062 1.00 53.69 91 VAL A CA 1
ATOM 700 C C . VAL A 1 91 ? -15.007 8.257 6.763 1.00 53.69 91 VAL A C 1
ATOM 702 O O . VAL A 1 91 ? -14.905 9.459 7.041 1.00 53.69 91 VAL A O 1
ATOM 705 N N . SER A 1 92 ? -16.069 7.773 6.123 1.00 62.81 92 SER A N 1
ATOM 706 C CA . SER A 1 92 ? -17.205 8.652 5.879 1.00 62.81 92 SER A CA 1
ATOM 707 C C . SER A 1 92 ? -17.729 9.141 7.230 1.00 62.81 92 SER A C 1
ATOM 709 O O . SER A 1 92 ? -17.661 8.430 8.236 1.00 62.81 92 SER A O 1
ATOM 711 N N . LYS A 1 93 ? -18.251 10.373 7.306 1.00 67.31 93 LYS A N 1
ATOM 712 C CA . LYS A 1 93 ? -18.818 10.898 8.570 1.00 67.31 93 LYS A CA 1
ATOM 713 C C . LYS A 1 93 ? -19.852 9.940 9.183 1.00 67.31 93 LYS A C 1
ATOM 715 O O . LYS A 1 93 ? -20.085 9.978 10.390 1.00 67.31 93 LYS A O 1
ATOM 720 N N . GLN A 1 94 ? -20.450 9.096 8.345 1.00 70.12 94 GLN A N 1
ATOM 721 C CA . GLN A 1 94 ? -21.355 8.030 8.732 1.00 70.12 94 GLN A CA 1
ATOM 722 C C . GLN A 1 94 ? -20.629 6.868 9.430 1.00 70.12 94 GLN A C 1
ATOM 724 O O . GLN A 1 94 ? -21.019 6.500 10.535 1.00 70.12 94 GLN A O 1
ATOM 729 N N . GLU A 1 95 ? -19.541 6.344 8.861 1.00 76.56 95 GLU A N 1
ATOM 730 C CA . GLU A 1 95 ? -18.738 5.287 9.493 1.00 76.56 95 GLU A CA 1
ATOM 731 C C . GLU A 1 95 ? -18.150 5.727 10.842 1.00 76.56 95 GLU A C 1
ATOM 733 O O . GLU A 1 95 ? -18.107 4.946 11.793 1.00 76.56 95 GLU A O 1
ATOM 738 N N . GLU A 1 96 ? -17.747 6.993 10.972 1.00 81.44 96 GLU A N 1
ATOM 739 C CA . GLU A 1 96 ? -17.241 7.523 12.241 1.00 81.44 96 GLU A CA 1
ATOM 740 C C . GLU A 1 96 ? -18.343 7.575 13.314 1.00 81.44 96 GLU A C 1
ATOM 742 O O . GLU A 1 96 ? -18.099 7.282 14.488 1.00 81.44 96 GLU A O 1
ATOM 747 N N . ALA A 1 97 ? -19.579 7.903 12.921 1.00 85.81 97 ALA A N 1
ATOM 748 C CA . ALA A 1 97 ? -20.736 7.845 13.810 1.00 85.81 97 ALA A CA 1
ATOM 749 C C . ALA A 1 97 ? -21.049 6.399 14.233 1.00 85.81 97 ALA A C 1
ATOM 751 O O . ALA A 1 97 ? -21.308 6.148 15.415 1.00 85.81 97 ALA A O 1
ATOM 752 N N . ASP A 1 98 ? -20.943 5.447 13.304 1.00 90.38 98 ASP A N 1
ATOM 753 C CA . ASP A 1 98 ? -21.124 4.022 13.582 1.00 90.38 98 ASP A CA 1
ATOM 754 C C . ASP A 1 98 ? -20.044 3.493 14.538 1.00 90.38 98 ASP A C 1
ATOM 756 O O . ASP A 1 98 ? -20.355 2.758 15.478 1.00 90.38 98 ASP A O 1
ATOM 760 N N . PHE A 1 99 ? -18.786 3.919 14.380 1.00 91.50 99 PHE A N 1
ATOM 761 C CA . PHE A 1 99 ? -17.705 3.589 15.312 1.00 91.50 99 PHE A CA 1
ATOM 762 C C . PHE A 1 99 ? -17.951 4.149 16.711 1.00 91.50 99 PHE A C 1
ATOM 764 O O . PHE A 1 99 ? -17.814 3.423 17.697 1.00 91.50 99 PHE A O 1
ATOM 771 N N . LYS A 1 100 ? -18.367 5.416 16.821 1.00 92.44 100 LYS A N 1
ATOM 772 C CA . LYS A 1 100 ? -18.700 6.037 18.115 1.00 92.44 100 LYS A CA 1
ATOM 773 C C . LYS A 1 100 ? -19.821 5.283 18.825 1.00 92.44 100 LYS A C 1
ATOM 775 O O . LYS A 1 100 ? -19.743 5.069 20.039 1.00 92.44 100 LYS A O 1
ATOM 780 N N . LYS A 1 101 ? -20.833 4.841 18.073 1.00 93.50 101 LYS A N 1
ATOM 781 C CA . LYS A 1 101 ? -21.934 4.029 18.593 1.00 93.50 101 LYS A CA 1
ATOM 782 C C . LYS A 1 101 ? -21.440 2.665 19.084 1.00 93.50 101 LYS A C 1
ATOM 784 O O . LYS A 1 101 ? -21.704 2.317 20.230 1.00 93.50 101 LYS A O 1
ATOM 789 N N . LEU A 1 102 ? -20.656 1.955 18.272 1.00 92.62 102 LEU A N 1
ATOM 790 C CA . LEU A 1 102 ? -20.120 0.628 18.595 1.00 92.62 102 LEU A CA 1
ATOM 791 C C . LEU A 1 102 ? -19.234 0.644 19.855 1.00 92.62 102 LEU A C 1
ATOM 793 O O . LEU A 1 102 ? -19.345 -0.235 20.713 1.00 92.62 102 LEU A O 1
ATOM 797 N N . LEU A 1 103 ? -18.381 1.666 19.995 1.00 93.94 103 LEU A N 1
ATOM 798 C CA . LEU A 1 103 ? -17.558 1.872 21.192 1.00 93.94 103 LEU A CA 1
ATOM 799 C C . LEU A 1 103 ? -18.437 2.112 22.426 1.00 93.94 103 LEU A C 1
ATOM 801 O O . LEU A 1 103 ? -18.251 1.457 23.453 1.00 93.94 103 LEU A O 1
ATOM 805 N N . SER A 1 104 ? -19.440 2.986 22.303 1.00 92.56 104 SER A N 1
ATOM 806 C CA . SER A 1 104 ? -20.351 3.329 23.402 1.00 92.56 104 SER A CA 1
ATOM 807 C C . SER A 1 104 ? -21.193 2.132 23.859 1.00 92.56 104 SER A C 1
ATOM 809 O O . SER A 1 104 ? -21.335 1.911 25.060 1.00 92.56 104 SER A O 1
ATOM 811 N N . GLU A 1 105 ? -21.692 1.319 22.922 1.00 93.94 105 GLU A N 1
ATOM 812 C CA . GLU A 1 105 ? -22.441 0.080 23.198 1.00 93.94 105 GLU A CA 1
ATOM 813 C C . GLU A 1 105 ? -21.614 -0.942 23.997 1.00 93.94 105 GLU A C 1
ATOM 815 O O . GLU A 1 105 ? -22.165 -1.722 24.770 1.00 93.94 105 GLU A O 1
ATOM 820 N N . ASN A 1 106 ? -20.284 -0.899 23.874 1.00 92.50 106 ASN A N 1
ATOM 821 C CA . ASN A 1 106 ? -19.358 -1.776 24.595 1.00 92.50 106 ASN A CA 1
ATOM 822 C C . ASN A 1 106 ? -18.768 -1.130 25.862 1.00 92.50 106 ASN A C 1
ATOM 824 O O . ASN A 1 106 ? -17.892 -1.708 26.517 1.00 92.50 106 ASN A O 1
ATOM 828 N N . GLY A 1 107 ? -19.255 0.060 26.233 1.00 93.19 107 GLY A N 1
ATOM 829 C CA . GLY A 1 107 ? -18.780 0.816 27.390 1.00 93.19 107 GLY A CA 1
ATOM 830 C C . GLY A 1 107 ? -17.356 1.353 27.226 1.00 93.19 107 GLY A C 1
ATOM 831 O O . GLY A 1 107 ? -16.660 1.545 28.223 1.00 93.19 107 GLY A O 1
ATOM 832 N N . ILE A 1 108 ? -16.904 1.562 25.988 1.00 94.19 108 ILE A N 1
ATOM 833 C CA . ILE A 1 108 ? -15.600 2.137 25.653 1.00 94.19 108 ILE A CA 1
ATOM 834 C C . ILE A 1 108 ? -15.795 3.614 25.301 1.00 94.19 108 ILE A C 1
ATOM 836 O O . ILE A 1 108 ? -16.728 3.989 24.592 1.00 94.19 108 ILE A O 1
ATOM 840 N N . LYS A 1 109 ? -14.900 4.476 25.792 1.00 94.19 109 LYS A N 1
ATOM 841 C CA . LYS A 1 109 ? -14.942 5.909 25.489 1.00 94.19 109 LYS A CA 1
ATOM 842 C C . LYS A 1 109 ? -14.656 6.145 24.003 1.00 94.19 109 LYS A C 1
ATOM 844 O O . LYS A 1 109 ? -13.673 5.644 23.470 1.00 94.19 109 LYS A O 1
ATOM 849 N N . SER A 1 110 ? -15.471 6.959 23.349 1.00 91.69 110 SER A N 1
ATOM 850 C CA . SER A 1 110 ? -15.316 7.319 21.939 1.00 91.69 110 SER A CA 1
ATOM 851 C C . SER A 1 110 ? -14.300 8.453 21.731 1.00 91.69 110 SER A C 1
ATOM 853 O O . SER A 1 110 ? -14.672 9.550 21.317 1.00 91.69 110 SER A O 1
ATOM 855 N N . ASP A 1 111 ? -13.038 8.221 22.092 1.00 92.88 111 ASP A N 1
ATOM 856 C CA . ASP A 1 111 ? -11.928 9.132 21.785 1.00 92.88 111 ASP A CA 1
ATOM 857 C C . ASP A 1 111 ? -11.223 8.748 20.471 1.00 92.88 111 ASP A C 1
ATOM 859 O O . ASP A 1 111 ? -11.372 7.628 19.981 1.00 92.88 111 ASP A O 1
ATOM 863 N N . ASP A 1 112 ? -10.459 9.681 19.895 1.00 90.38 112 ASP A N 1
ATOM 864 C CA . ASP A 1 112 ? -9.802 9.500 18.591 1.00 90.38 112 ASP A CA 1
ATOM 865 C C . ASP A 1 112 ? -8.870 8.280 18.574 1.00 90.38 112 ASP A C 1
ATOM 867 O O . ASP A 1 112 ? -8.766 7.568 17.576 1.00 90.38 112 ASP A O 1
ATOM 871 N N . LYS A 1 113 ? -8.222 7.989 19.710 1.00 91.56 113 LYS A N 1
ATOM 872 C CA . LYS A 1 113 ? -7.339 6.829 19.851 1.00 91.56 113 LYS A CA 1
ATOM 873 C C . LYS A 1 113 ? -8.125 5.521 19.755 1.00 91.56 113 LYS A C 1
ATOM 875 O O . LYS A 1 113 ? -7.708 4.610 19.043 1.00 91.56 113 LYS A O 1
ATOM 880 N N . ASN A 1 114 ? -9.261 5.434 20.438 1.00 94.62 114 ASN A N 1
ATOM 881 C CA . ASN A 1 114 ? -10.125 4.260 20.437 1.00 94.62 114 ASN A CA 1
ATOM 882 C C . ASN A 1 114 ? -10.832 4.071 19.092 1.00 94.62 114 ASN A C 1
ATOM 884 O O . ASN A 1 114 ? -10.994 2.935 18.648 1.00 94.62 114 ASN A O 1
ATOM 888 N N . ILE A 1 115 ? -11.201 5.165 18.420 1.00 93.50 115 ILE A N 1
ATOM 889 C CA . ILE A 1 115 ? -11.735 5.123 17.053 1.00 93.50 115 ILE A CA 1
ATOM 890 C C . ILE A 1 115 ? -10.676 4.570 16.094 1.00 93.50 115 ILE A C 1
ATOM 892 O O . ILE A 1 115 ? -10.981 3.662 15.325 1.00 93.50 115 ILE A O 1
ATOM 896 N N . ASN A 1 116 ? -9.427 5.034 16.193 1.00 92.06 116 ASN A N 1
ATOM 897 C CA . ASN A 1 116 ? -8.335 4.520 15.367 1.00 92.06 116 ASN A CA 1
ATOM 898 C C . ASN A 1 116 ? -8.085 3.025 15.605 1.00 92.06 116 ASN A C 1
ATOM 900 O O . ASN A 1 116 ? -7.984 2.271 14.647 1.00 92.06 116 ASN A O 1
ATOM 904 N N . ILE A 1 117 ? -8.056 2.559 16.857 1.00 94.56 117 ILE A N 1
ATOM 905 C CA . ILE A 1 117 ? -7.911 1.120 17.145 1.00 94.56 117 ILE A CA 1
ATOM 906 C C . ILE A 1 117 ? -9.067 0.319 16.536 1.00 94.56 117 ILE A C 1
ATOM 908 O O . ILE A 1 117 ? -8.845 -0.731 15.939 1.00 94.56 117 ILE A O 1
ATOM 912 N N . LEU A 1 118 ? -10.302 0.812 16.649 1.00 94.38 118 LEU A N 1
ATOM 913 C CA . LEU A 1 118 ? -11.466 0.136 16.082 1.00 94.38 118 LEU A CA 1
ATOM 914 C C . LEU A 1 118 ? -11.424 0.071 14.548 1.00 94.38 118 LEU A C 1
ATOM 916 O O . LEU A 1 118 ? -11.799 -0.949 13.965 1.00 94.38 118 LEU A O 1
ATOM 920 N N . LYS A 1 119 ? -10.953 1.140 13.903 1.00 92.00 119 LYS A N 1
ATOM 921 C CA . LYS A 1 119 ? -10.732 1.185 12.456 1.00 92.00 119 LYS A CA 1
ATOM 922 C C . LYS A 1 119 ? -9.764 0.082 12.027 1.00 92.00 119 LYS A C 1
ATOM 924 O O . LYS A 1 119 ? -10.087 -0.686 11.126 1.00 92.00 119 LYS A O 1
ATOM 929 N N . GLU A 1 120 ? -8.643 -0.055 12.730 1.00 92.44 120 GLU A N 1
ATOM 930 C CA . GLU A 1 120 ? -7.632 -1.073 12.428 1.00 92.44 120 GLU A CA 1
ATOM 931 C C . GLU A 1 120 ? -8.116 -2.501 12.711 1.00 92.44 120 GLU A C 1
ATOM 933 O O . GLU A 1 120 ? -7.834 -3.407 11.929 1.00 92.44 120 GLU A O 1
ATOM 938 N N . ILE A 1 121 ? -8.913 -2.708 13.766 1.00 93.25 121 ILE A N 1
ATOM 939 C CA . ILE A 1 121 ? -9.580 -3.994 14.037 1.00 93.25 121 ILE A CA 1
ATOM 940 C C . ILE A 1 121 ? -10.444 -4.410 12.845 1.00 93.25 121 ILE A C 1
ATOM 942 O O . ILE A 1 121 ? -10.344 -5.546 12.388 1.00 93.25 121 ILE A O 1
ATOM 946 N N . LYS A 1 122 ? -11.268 -3.493 12.318 1.00 90.50 122 LYS A N 1
ATOM 947 C CA . LYS A 1 122 ? -12.097 -3.787 11.142 1.00 90.50 122 LYS A CA 1
ATOM 948 C C . LYS A 1 122 ? -11.263 -3.986 9.877 1.00 90.50 122 LYS A C 1
ATOM 950 O O . LYS A 1 122 ? -11.586 -4.868 9.092 1.00 90.50 122 LYS A O 1
ATOM 955 N N . ALA A 1 123 ? -10.217 -3.186 9.672 1.00 86.94 123 ALA A N 1
ATOM 956 C CA . ALA A 1 123 ? -9.368 -3.273 8.483 1.00 86.94 123 ALA A CA 1
ATOM 957 C C . ALA A 1 123 ? -8.610 -4.610 8.389 1.00 86.94 123 ALA A C 1
ATOM 959 O O . ALA A 1 123 ? -8.409 -5.125 7.288 1.00 86.94 123 ALA A O 1
ATOM 960 N N . ASN A 1 124 ? -8.240 -5.175 9.542 1.00 86.31 124 ASN A N 1
ATOM 961 C CA . ASN A 1 124 ? -7.502 -6.434 9.667 1.00 86.31 124 ASN A CA 1
ATOM 962 C C . ASN A 1 124 ? -8.409 -7.647 9.939 1.00 86.31 124 ASN A C 1
ATOM 964 O O . ASN A 1 124 ? -7.918 -8.686 10.374 1.00 86.31 124 ASN A O 1
ATOM 968 N N . ASP A 1 125 ? -9.723 -7.513 9.721 1.00 89.19 125 ASP A N 1
ATOM 969 C CA . ASP A 1 125 ? -10.702 -8.597 9.867 1.00 89.19 125 ASP A CA 1
ATOM 970 C C . ASP A 1 125 ? -10.690 -9.257 11.273 1.00 89.19 125 ASP A C 1
ATOM 972 O O . ASP A 1 125 ? -11.060 -10.419 11.454 1.00 89.19 125 ASP A O 1
ATOM 976 N N . ILE A 1 126 ? -10.297 -8.497 12.305 1.00 91.25 126 ILE A N 1
ATOM 977 C CA . ILE A 1 126 ? -10.249 -8.959 13.696 1.00 91.25 126 ILE A CA 1
ATOM 978 C C . ILE A 1 126 ? -11.668 -8.904 14.282 1.00 91.25 126 ILE A C 1
ATOM 980 O O . ILE A 1 126 ? -12.316 -7.851 14.235 1.00 91.25 126 ILE A O 1
ATOM 984 N N . PRO A 1 127 ? -12.171 -9.985 14.910 1.00 92.94 127 PRO A N 1
ATOM 985 C CA . PRO A 1 127 ? -13.461 -9.954 15.584 1.00 92.94 127 PRO A CA 1
ATOM 986 C C . PRO A 1 127 ? -13.489 -8.872 16.666 1.00 92.94 127 PRO A C 1
ATOM 988 O O . PRO A 1 127 ? -12.728 -8.921 17.640 1.00 92.94 127 PRO A O 1
ATOM 991 N N . PHE A 1 128 ? -14.389 -7.900 16.510 1.00 93.19 128 PHE A N 1
ATOM 992 C CA . PHE A 1 128 ? -14.561 -6.851 17.503 1.00 93.19 128 PHE A CA 1
ATOM 993 C C . PHE A 1 128 ? -15.254 -7.412 18.747 1.00 93.19 128 PHE A C 1
ATOM 995 O O . PHE A 1 128 ? -16.450 -7.701 18.751 1.00 93.19 128 PHE A O 1
ATOM 1002 N N . ASN A 1 129 ? -14.482 -7.549 19.819 1.00 92.94 129 ASN A N 1
ATOM 1003 C CA . ASN A 1 129 ? -14.968 -7.839 21.157 1.00 92.94 129 ASN A CA 1
ATOM 1004 C C . ASN A 1 129 ? -14.143 -7.043 22.183 1.00 92.94 129 ASN A C 1
ATOM 1006 O O . ASN A 1 129 ? -13.056 -6.537 21.886 1.00 92.94 129 ASN A O 1
ATOM 1010 N N . LYS A 1 130 ? -14.666 -6.922 23.407 1.00 91.94 130 LYS A N 1
ATOM 1011 C CA . LYS A 1 130 ? -14.034 -6.129 24.471 1.00 91.94 130 LYS A CA 1
ATOM 1012 C C . LYS A 1 130 ? -12.641 -6.640 24.845 1.00 91.94 130 LYS A C 1
ATOM 1014 O O . LYS A 1 130 ? -11.787 -5.836 25.204 1.00 91.94 130 LYS A O 1
ATOM 1019 N N . GLU A 1 131 ? -12.408 -7.946 24.755 1.00 93.19 131 GLU A N 1
ATOM 1020 C CA . GLU A 1 131 ? -11.120 -8.561 25.077 1.00 93.19 131 GLU A CA 1
ATOM 1021 C C . GLU A 1 131 ? -10.037 -8.140 24.074 1.00 93.19 131 GLU A C 1
ATOM 1023 O O . GLU A 1 131 ? -9.040 -7.542 24.473 1.00 93.19 131 GLU A O 1
ATOM 1028 N N . ASN A 1 132 ? -10.265 -8.362 22.779 1.00 93.25 132 ASN A N 1
ATOM 1029 C CA . ASN A 1 132 ? -9.349 -8.005 21.694 1.00 93.25 132 ASN A CA 1
ATOM 1030 C C . ASN A 1 132 ? -9.077 -6.499 21.670 1.00 93.25 132 ASN A C 1
ATOM 1032 O O . ASN A 1 132 ? -7.928 -6.069 21.578 1.00 93.25 132 ASN A O 1
ATOM 1036 N N . PHE A 1 133 ? -10.125 -5.686 21.834 1.00 96.19 133 PHE A N 1
ATOM 1037 C CA . PHE A 1 133 ? -9.973 -4.236 21.903 1.00 96.19 133 PHE A CA 1
ATOM 1038 C C . PHE A 1 133 ? -9.104 -3.810 23.094 1.00 96.19 133 PHE A C 1
ATOM 1040 O O . PHE A 1 133 ? -8.209 -2.980 22.941 1.00 96.19 133 PHE A O 1
ATOM 1047 N N . THR A 1 134 ? -9.337 -4.390 24.277 1.00 95.12 134 THR A N 1
ATOM 1048 C CA . THR A 1 134 ? -8.559 -4.064 25.480 1.00 95.12 134 THR A CA 1
ATOM 1049 C C . THR A 1 134 ? -7.101 -4.494 25.321 1.00 95.12 134 THR A C 1
ATOM 1051 O O . THR A 1 134 ? -6.221 -3.698 25.629 1.00 95.12 134 THR A O 1
ATOM 1054 N N . LYS A 1 135 ? -6.828 -5.682 24.758 1.00 95.38 135 LYS A N 1
ATOM 1055 C CA . LYS A 1 135 ? -5.461 -6.147 24.455 1.00 95.38 135 LYS A CA 1
ATOM 1056 C C . LYS A 1 135 ? -4.707 -5.165 23.555 1.00 95.38 135 LYS A C 1
ATOM 1058 O O . LYS A 1 135 ? -3.584 -4.776 23.872 1.00 95.38 135 LYS A O 1
ATOM 1063 N N . LEU A 1 136 ? -5.340 -4.722 22.468 1.00 95.75 136 LEU A N 1
ATOM 1064 C CA . LEU A 1 136 ? -4.763 -3.750 21.535 1.00 95.75 136 LEU A CA 1
ATOM 1065 C C . LEU A 1 136 ? -4.534 -2.392 22.207 1.00 95.75 136 LEU A C 1
ATOM 1067 O O . LEU A 1 136 ? -3.447 -1.824 22.108 1.00 95.75 136 LEU A O 1
ATOM 1071 N N . LEU A 1 137 ? -5.525 -1.887 22.947 1.00 95.69 137 LEU A N 1
ATOM 1072 C CA . LEU A 1 137 ? -5.418 -0.621 23.670 1.00 95.69 137 LEU A CA 1
ATOM 1073 C C . LEU A 1 137 ? -4.297 -0.653 24.718 1.00 95.69 137 LEU A C 1
ATOM 1075 O O . LEU A 1 137 ? -3.521 0.300 24.821 1.00 95.69 137 LEU A O 1
ATOM 1079 N N . GLU A 1 138 ? -4.186 -1.739 25.481 1.00 95.69 138 GLU A N 1
ATOM 1080 C CA . GLU A 1 138 ? -3.115 -1.946 26.454 1.00 95.69 138 GLU A CA 1
ATOM 1081 C C . GLU A 1 138 ? -1.746 -1.997 25.779 1.00 95.69 138 GLU A C 1
ATOM 1083 O O . GLU A 1 138 ? -0.830 -1.315 26.237 1.00 95.69 138 GLU A O 1
ATOM 1088 N N . ALA A 1 139 ? -1.602 -2.725 24.668 1.00 95.44 139 ALA A N 1
ATOM 1089 C CA . ALA A 1 139 ? -0.345 -2.798 23.929 1.00 95.44 139 ALA A CA 1
ATOM 1090 C C . ALA A 1 139 ? 0.084 -1.425 23.388 1.00 95.44 139 ALA A C 1
ATOM 1092 O O . ALA A 1 139 ? 1.217 -1.005 23.620 1.00 95.44 139 ALA A O 1
ATOM 1093 N N . VAL A 1 140 ? -0.828 -0.682 22.755 1.00 95.56 140 VAL A N 1
ATOM 1094 C CA . VAL A 1 140 ? -0.557 0.665 22.218 1.00 95.56 140 VAL A CA 1
ATOM 1095 C C . VAL A 1 140 ? -0.280 1.683 23.338 1.00 95.56 140 VAL A C 1
ATOM 1097 O O . VAL A 1 140 ? 0.438 2.662 23.145 1.00 95.56 140 VAL A O 1
ATOM 1100 N N . ASN A 1 141 ? -0.841 1.500 24.537 1.00 95.06 141 ASN A N 1
ATOM 1101 C CA . ASN A 1 141 ? -0.525 2.340 25.700 1.00 95.06 141 ASN A CA 1
ATOM 1102 C C . ASN A 1 141 ? 0.823 1.980 26.338 1.00 95.06 141 ASN A C 1
ATOM 1104 O O . ASN A 1 141 ? 1.568 2.870 26.750 1.00 95.06 141 ASN A O 1
ATOM 1108 N N . LYS A 1 142 ? 1.125 0.684 26.435 1.00 96.31 142 LYS A N 1
ATOM 1109 C CA . LYS A 1 142 ? 2.344 0.155 27.053 1.00 96.31 142 LYS A CA 1
ATOM 1110 C C . LYS A 1 142 ? 3.574 0.441 26.197 1.00 96.31 142 LYS A C 1
ATOM 1112 O O . LYS A 1 142 ? 4.605 0.857 26.722 1.00 96.31 142 LYS A O 1
ATOM 1117 N N . TYR A 1 143 ? 3.462 0.248 24.888 1.00 95.06 143 TYR A N 1
ATOM 1118 C CA . TYR A 1 143 ? 4.548 0.418 23.934 1.00 95.06 143 TYR A CA 1
ATOM 1119 C C . TYR A 1 143 ? 4.340 1.717 23.153 1.00 95.06 143 TYR A C 1
ATOM 1121 O O . TYR A 1 143 ? 3.674 1.732 22.129 1.00 95.06 143 TYR A O 1
ATOM 1129 N N . LYS A 1 144 ? 4.934 2.825 23.621 1.00 90.56 144 LYS A N 1
ATOM 1130 C CA . LYS A 1 144 ? 4.778 4.162 22.998 1.00 90.56 144 LYS A CA 1
ATOM 1131 C C . LYS A 1 144 ? 5.143 4.218 21.514 1.00 90.56 144 LYS A C 1
ATOM 1133 O O . LYS A 1 144 ? 4.711 5.125 20.815 1.00 90.56 144 LYS A O 1
ATOM 1138 N N . THR A 1 145 ? 5.998 3.307 21.068 1.00 89.62 145 THR A N 1
ATOM 1139 C CA . THR A 1 145 ? 6.452 3.233 19.683 1.00 89.62 145 THR A CA 1
ATOM 1140 C C . THR A 1 145 ? 5.508 2.413 18.806 1.00 89.62 145 THR A C 1
ATOM 1142 O O . THR A 1 145 ? 5.653 2.475 17.593 1.00 89.62 145 THR A O 1
ATOM 1145 N N . LEU A 1 146 ? 4.569 1.664 19.392 1.00 92.56 146 LEU A N 1
ATOM 1146 C CA . LEU A 1 146 ? 3.613 0.819 18.690 1.00 92.56 146 LEU A CA 1
ATOM 1147 C C . LEU A 1 146 ? 2.377 1.633 18.291 1.00 92.56 146 LEU A C 1
ATOM 1149 O O . LEU A 1 146 ? 1.678 2.192 19.136 1.00 92.56 146 LEU A O 1
ATOM 1153 N N . SER A 1 147 ? 2.101 1.679 16.997 1.00 93.88 147 SER A N 1
ATOM 1154 C CA . SER A 1 147 ? 0.883 2.242 16.422 1.00 93.88 147 SER A CA 1
ATOM 1155 C C . SER A 1 147 ? -0.291 1.258 16.506 1.00 93.88 147 SER A C 1
ATOM 1157 O O . SER A 1 147 ? -0.114 0.056 16.706 1.00 93.88 147 SER A O 1
ATOM 1159 N N . ALA A 1 148 ? -1.517 1.762 16.336 1.00 93.56 148 ALA A N 1
ATOM 1160 C CA . ALA A 1 148 ? -2.714 0.919 16.303 1.00 93.56 148 ALA A CA 1
ATOM 1161 C C . ALA A 1 148 ? -2.688 -0.089 15.139 1.00 93.56 148 ALA A C 1
ATOM 1163 O O . ALA A 1 148 ? -3.092 -1.233 15.329 1.00 93.56 148 ALA A O 1
ATOM 1164 N N . ALA A 1 149 ? -2.164 0.322 13.979 1.00 90.81 149 ALA A N 1
ATOM 1165 C CA . ALA A 1 149 ? -2.048 -0.524 12.794 1.00 90.81 149 ALA A CA 1
ATOM 1166 C C . ALA A 1 149 ? -1.067 -1.684 13.024 1.00 90.81 149 ALA A C 1
ATOM 1168 O O . ALA A 1 149 ? -1.411 -2.839 12.792 1.00 90.81 149 ALA A O 1
ATOM 1169 N N . GLU A 1 150 ? 0.123 -1.404 13.571 1.00 92.50 150 GLU A N 1
ATOM 1170 C CA . GLU A 1 150 ? 1.106 -2.443 13.919 1.00 92.50 150 GLU A CA 1
ATOM 1171 C C . GLU A 1 150 ? 0.554 -3.418 14.971 1.00 92.50 150 GLU A C 1
ATOM 1173 O O . GLU A 1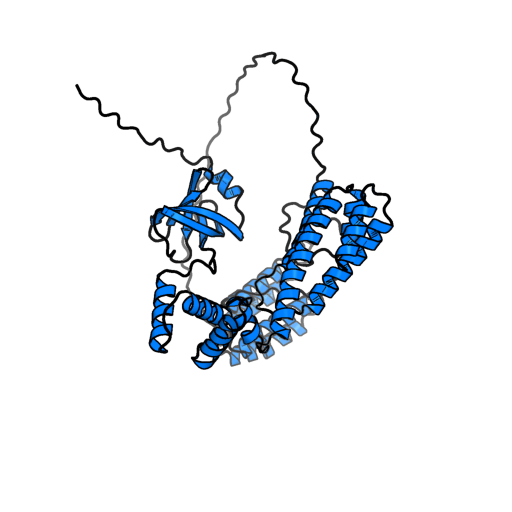 150 ? 0.773 -4.624 14.881 1.00 92.50 150 GLU A O 1
ATOM 1178 N N . ALA A 1 151 ? -0.179 -2.913 15.970 1.00 95.12 151 ALA A N 1
ATOM 1179 C CA . ALA A 1 151 ? -0.790 -3.757 16.991 1.00 95.12 151 ALA A CA 1
ATOM 1180 C C . ALA A 1 151 ? -1.868 -4.679 16.395 1.00 95.12 151 ALA A C 1
ATOM 1182 O O . ALA A 1 151 ? -1.883 -5.872 16.693 1.00 95.12 151 ALA A O 1
ATOM 1183 N N . ALA A 1 152 ? -2.739 -4.138 15.536 1.00 93.56 152 ALA A N 1
ATOM 1184 C CA . ALA A 1 152 ? -3.769 -4.911 14.849 1.00 93.56 152 ALA A CA 1
ATOM 1185 C C . ALA A 1 152 ? -3.154 -5.967 13.924 1.00 93.56 152 ALA A C 1
ATOM 1187 O O . ALA A 1 152 ? -3.586 -7.113 13.949 1.00 93.56 152 ALA A O 1
ATOM 1188 N N . PHE A 1 153 ? -2.097 -5.618 13.189 1.00 91.81 153 PHE A N 1
ATOM 1189 C CA . PHE A 1 153 ? -1.374 -6.555 12.333 1.00 91.81 153 PHE A CA 1
ATOM 1190 C C . PHE A 1 153 ? -0.790 -7.744 13.114 1.00 91.81 153 PHE A C 1
ATOM 1192 O O . PHE A 1 153 ? -0.910 -8.893 12.690 1.00 91.81 153 PHE A O 1
ATOM 1199 N N . LEU A 1 154 ? -0.165 -7.490 14.269 1.00 93.25 154 LEU A N 1
ATOM 1200 C CA . LEU A 1 154 ? 0.373 -8.565 15.108 1.00 93.25 154 LEU A CA 1
ATOM 1201 C C . LEU A 1 154 ? -0.747 -9.480 15.620 1.00 93.25 154 LEU A C 1
ATOM 1203 O O . LEU A 1 154 ? -0.615 -10.700 15.551 1.00 93.25 154 LEU A O 1
ATOM 1207 N N . GLU A 1 155 ? -1.859 -8.904 16.078 1.00 93.88 155 GLU A N 1
ATOM 1208 C CA . GLU A 1 155 ? -2.995 -9.668 16.603 1.00 93.88 155 GLU A CA 1
ATOM 1209 C C . GLU A 1 155 ? -3.697 -10.494 15.511 1.00 93.88 155 GLU A C 1
ATOM 1211 O O . GLU A 1 155 ? -3.990 -11.668 15.735 1.00 93.88 155 GLU A O 1
ATOM 1216 N N . SER A 1 156 ? -3.923 -9.929 14.318 1.00 93.31 156 SER A N 1
ATOM 1217 C CA . SER A 1 156 ? -4.581 -10.633 13.204 1.00 93.31 156 SER A CA 1
ATOM 1218 C C . SER A 1 156 ? -3.780 -11.839 12.712 1.00 93.31 156 SER A C 1
ATOM 1220 O O . SER A 1 156 ? -4.362 -12.834 12.288 1.00 93.31 156 SER A O 1
ATOM 1222 N N . ASN A 1 157 ? -2.452 -11.789 12.848 1.00 90.56 157 ASN A N 1
ATOM 1223 C CA . ASN A 1 157 ? -1.541 -12.880 12.505 1.00 90.56 157 ASN A CA 1
ATOM 1224 C C . ASN A 1 157 ? -1.224 -13.810 13.693 1.00 90.56 157 ASN A C 1
ATOM 1226 O O . ASN A 1 157 ? -0.348 -14.670 13.593 1.00 90.56 157 ASN A O 1
ATOM 1230 N N . GLY A 1 158 ? -1.892 -13.642 14.841 1.00 93.00 158 GLY A N 1
ATOM 1231 C CA . GLY A 1 158 ? -1.665 -14.467 16.032 1.00 93.00 158 GLY A CA 1
ATOM 1232 C C . GLY A 1 158 ? -0.270 -14.304 16.651 1.00 93.00 158 GLY A C 1
ATOM 1233 O O . GLY A 1 158 ? 0.209 -15.195 17.358 1.00 93.00 158 GLY A O 1
ATOM 1234 N N . ILE A 1 159 ? 0.404 -13.183 16.388 1.00 92.38 159 ILE A N 1
ATOM 1235 C CA . ILE A 1 159 ? 1.735 -12.874 16.907 1.00 92.38 159 ILE A CA 1
ATOM 1236 C C . ILE A 1 159 ? 1.586 -12.180 18.270 1.00 92.38 159 ILE A C 1
ATOM 1238 O O . ILE A 1 159 ? 0.972 -11.119 18.362 1.00 92.38 159 ILE A O 1
ATOM 1242 N N . PRO A 1 160 ? 2.198 -12.704 19.349 1.00 94.00 160 PRO A N 1
ATOM 1243 C CA . PRO A 1 160 ? 2.065 -12.097 20.670 1.00 94.00 160 PRO A CA 1
ATOM 1244 C C . PRO A 1 160 ? 2.581 -10.651 20.726 1.00 94.00 160 PRO A C 1
ATOM 1246 O O . PRO A 1 160 ? 3.709 -10.373 20.306 1.00 94.00 160 PRO A O 1
ATOM 1249 N N . LEU A 1 161 ? 1.799 -9.758 21.340 1.00 94.44 161 LEU A N 1
ATOM 1250 C CA . LEU A 1 161 ? 2.114 -8.338 21.560 1.00 94.44 161 LEU A CA 1
ATOM 1251 C C . LEU A 1 161 ? 3.167 -8.148 22.670 1.00 94.44 161 LEU A C 1
ATOM 1253 O O . LEU A 1 161 ? 2.878 -7.688 23.776 1.00 94.44 161 LEU A O 1
ATOM 1257 N N . ASN A 1 162 ? 4.410 -8.537 22.387 1.00 94.56 162 ASN A N 1
ATOM 1258 C CA . ASN A 1 162 ? 5.558 -8.368 23.278 1.00 94.56 162 ASN A CA 1
ATOM 1259 C C . ASN A 1 162 ? 6.665 -7.528 22.621 1.00 94.56 162 ASN A C 1
ATOM 1261 O O . ASN A 1 162 ? 6.710 -7.359 21.406 1.00 94.56 162 ASN A O 1
ATOM 1265 N N . GLU A 1 163 ? 7.588 -7.014 23.435 1.00 92.81 163 GLU A N 1
ATOM 1266 C CA . GLU A 1 163 ? 8.646 -6.097 22.987 1.00 92.81 163 GLU A CA 1
ATOM 1267 C C . GLU A 1 163 ? 9.538 -6.692 21.889 1.00 92.81 163 GLU A C 1
ATOM 1269 O O . GLU A 1 163 ? 9.904 -5.995 20.944 1.00 92.81 163 GLU A O 1
ATOM 1274 N N . LYS A 1 164 ? 9.846 -7.992 21.973 1.00 92.44 164 LYS A N 1
ATOM 1275 C CA . LYS A 1 164 ? 10.660 -8.697 20.977 1.00 92.44 164 LYS A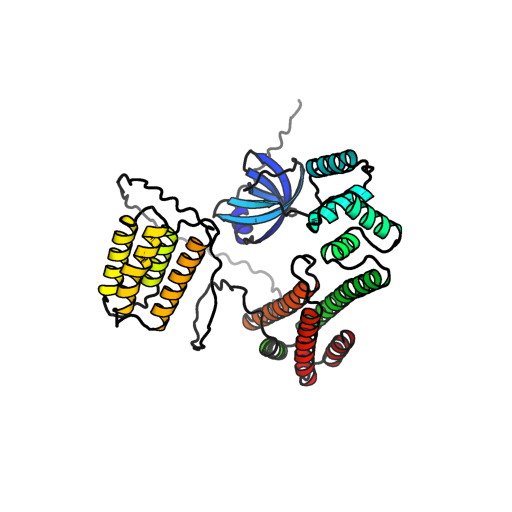 CA 1
ATOM 1276 C C . LYS A 1 164 ? 9.996 -8.681 19.599 1.00 92.44 164 LYS A C 1
ATOM 1278 O O . LYS A 1 164 ? 10.643 -8.322 18.621 1.00 92.44 164 LYS A O 1
ATOM 1283 N N . ASN A 1 165 ? 8.717 -9.039 19.529 1.00 91.12 165 ASN A N 1
ATOM 1284 C CA . ASN A 1 165 ? 7.967 -9.098 18.276 1.00 91.12 165 ASN A CA 1
ATOM 1285 C C . ASN A 1 165 ? 7.707 -7.701 17.703 1.00 91.12 165 ASN A C 1
ATOM 1287 O O . ASN A 1 165 ? 7.831 -7.504 16.500 1.00 91.12 165 ASN A O 1
ATOM 1291 N N . ILE A 1 166 ? 7.427 -6.717 18.563 1.00 91.62 166 ILE A N 1
ATOM 1292 C CA . ILE A 1 166 ? 7.261 -5.314 18.156 1.00 91.62 166 ILE A CA 1
ATOM 1293 C C . ILE A 1 166 ? 8.565 -4.766 17.564 1.00 91.62 166 ILE A C 1
ATOM 1295 O O . ILE A 1 166 ? 8.549 -4.089 16.539 1.00 91.62 166 ILE A O 1
ATOM 1299 N N . THR A 1 167 ? 9.703 -5.079 18.188 1.00 89.75 167 THR A N 1
ATOM 1300 C CA . THR A 1 167 ? 11.024 -4.662 17.699 1.00 89.75 167 THR A CA 1
ATOM 1301 C C . THR A 1 167 ? 11.348 -5.337 16.370 1.00 89.75 167 THR A C 1
ATOM 1303 O O . THR A 1 167 ? 11.802 -4.666 15.450 1.00 89.75 167 THR A O 1
ATOM 1306 N N . ALA A 1 168 ? 11.061 -6.635 16.239 1.00 84.19 168 ALA A N 1
ATOM 1307 C CA . ALA A 1 168 ? 11.241 -7.368 14.990 1.00 84.19 168 ALA A CA 1
ATOM 1308 C C . ALA A 1 168 ? 10.372 -6.791 13.860 1.00 84.19 168 ALA A C 1
ATOM 1310 O O . ALA A 1 168 ? 10.881 -6.551 12.770 1.00 84.19 168 ALA A O 1
ATOM 1311 N N . LEU A 1 169 ? 9.096 -6.489 14.128 1.00 86.94 169 LEU A N 1
ATOM 1312 C CA . LEU A 1 169 ? 8.209 -5.850 13.154 1.00 86.94 169 LEU A CA 1
ATOM 1313 C C . LEU A 1 169 ? 8.759 -4.492 12.707 1.00 86.94 169 LEU A C 1
ATOM 1315 O O . LEU A 1 169 ? 8.848 -4.234 11.513 1.00 86.94 169 LEU A O 1
ATOM 1319 N N . LYS A 1 170 ? 9.196 -3.650 13.648 1.00 87.56 170 LYS A N 1
ATOM 1320 C CA . LYS A 1 170 ? 9.796 -2.346 13.331 1.00 87.56 170 LYS A CA 1
ATOM 1321 C C . LYS A 1 170 ? 11.054 -2.474 12.491 1.00 87.56 170 LYS A C 1
ATOM 1323 O O . LYS A 1 170 ? 11.206 -1.741 11.526 1.00 87.56 170 LYS A O 1
ATOM 1328 N N . GLN A 1 171 ? 11.926 -3.425 12.814 1.00 84.25 171 GLN A N 1
ATOM 1329 C CA . GLN A 1 171 ? 13.121 -3.694 12.017 1.00 84.25 171 GLN A CA 1
ATOM 1330 C C . GLN A 1 171 ? 12.774 -4.137 10.595 1.00 84.25 171 GLN A C 1
ATOM 1332 O O . GLN A 1 171 ? 13.457 -3.730 9.662 1.00 84.25 171 GLN A O 1
ATOM 1337 N N . ILE A 1 172 ? 11.709 -4.925 10.419 1.00 81.12 172 ILE A N 1
ATOM 1338 C CA . ILE A 1 172 ? 11.228 -5.330 9.094 1.00 81.12 172 ILE A CA 1
ATOM 1339 C C . ILE A 1 172 ? 10.663 -4.123 8.340 1.00 81.12 172 ILE A C 1
ATOM 1341 O O . ILE A 1 172 ? 11.055 -3.889 7.204 1.00 81.12 172 ILE A O 1
ATOM 1345 N N . VAL A 1 173 ? 9.797 -3.322 8.965 1.00 80.50 173 VAL A N 1
ATOM 1346 C CA . VAL A 1 173 ? 9.187 -2.140 8.330 1.00 80.50 173 VAL A CA 1
ATOM 1347 C C . VAL A 1 173 ? 10.253 -1.097 7.975 1.00 80.50 173 VAL A C 1
ATOM 1349 O O . VAL A 1 173 ? 10.330 -0.640 6.838 1.00 80.50 173 VAL A O 1
ATOM 1352 N N . GLU A 1 174 ? 11.143 -0.760 8.904 1.00 81.31 174 GLU A N 1
ATOM 1353 C CA . GLU A 1 174 ? 12.245 0.174 8.655 1.00 81.31 174 GLU A CA 1
ATOM 1354 C C . GLU A 1 174 ? 13.256 -0.391 7.648 1.00 81.31 174 GLU A C 1
ATOM 1356 O O . GLU A 1 174 ? 13.756 0.341 6.792 1.00 81.31 174 GLU A O 1
ATOM 1361 N N . GLY A 1 175 ? 13.538 -1.694 7.720 1.00 80.75 175 GLY A N 1
ATOM 1362 C CA . GLY A 1 175 ? 14.389 -2.406 6.771 1.00 80.75 175 GLY A CA 1
ATOM 1363 C C . GLY A 1 175 ? 13.816 -2.370 5.357 1.00 80.75 175 GLY A C 1
ATOM 1364 O O . GLY A 1 175 ? 14.532 -2.006 4.431 1.00 80.75 175 GLY A O 1
ATOM 1365 N N . SER A 1 176 ? 12.520 -2.647 5.198 1.00 75.44 176 SER A N 1
ATOM 1366 C CA . SER A 1 176 ? 11.817 -2.589 3.910 1.00 75.44 176 SER A CA 1
ATOM 1367 C C . SER A 1 176 ? 11.908 -1.196 3.285 1.00 75.44 176 SER A C 1
ATOM 1369 O O . SER A 1 176 ? 12.322 -1.068 2.137 1.00 75.44 176 SER A O 1
ATOM 1371 N N . SER A 1 177 ? 11.693 -0.135 4.072 1.00 76.38 177 SER A N 1
ATOM 1372 C CA . SER A 1 177 ? 11.839 1.247 3.604 1.00 76.38 177 SER A CA 1
ATOM 1373 C C . SER A 1 177 ? 13.269 1.570 3.146 1.00 76.38 177 SER A C 1
ATOM 1375 O O . SER A 1 177 ? 13.462 2.232 2.121 1.00 76.38 177 SER A O 1
ATOM 1377 N N . ARG A 1 178 ? 14.291 1.068 3.857 1.00 80.19 178 ARG A N 1
ATOM 1378 C CA . ARG A 1 178 ? 15.696 1.222 3.442 1.00 80.19 178 ARG A CA 1
ATOM 1379 C C . ARG A 1 178 ? 15.972 0.496 2.132 1.00 80.19 178 ARG A C 1
ATOM 1381 O O . ARG A 1 178 ? 16.546 1.112 1.236 1.00 80.19 178 ARG A O 1
ATOM 1388 N N . ILE A 1 179 ? 15.522 -0.750 1.992 1.00 80.94 179 ILE A N 1
ATOM 1389 C CA . ILE A 1 179 ? 15.679 -1.532 0.759 1.00 80.94 179 ILE A CA 1
ATOM 1390 C C . ILE A 1 179 ? 14.985 -0.817 -0.407 1.00 80.94 179 ILE A C 1
ATOM 1392 O O . ILE A 1 179 ? 15.621 -0.608 -1.437 1.00 80.94 179 ILE A O 1
ATOM 1396 N N . SER A 1 180 ? 13.749 -0.333 -0.240 1.00 77.94 180 SER A N 1
ATOM 1397 C CA . SER A 1 180 ? 13.041 0.447 -1.266 1.00 77.94 180 SER A CA 1
ATOM 1398 C C . SER A 1 180 ? 13.828 1.692 -1.685 1.00 77.94 180 SER A C 1
ATOM 1400 O O . SER A 1 180 ? 14.011 1.940 -2.878 1.00 77.94 180 SER A O 1
ATOM 1402 N N . SER A 1 181 ? 14.376 2.450 -0.728 1.00 81.75 181 SER A N 1
ATOM 1403 C CA . SER A 1 181 ? 15.200 3.629 -1.036 1.00 81.75 181 SER A CA 1
ATOM 1404 C C . SER A 1 181 ? 16.485 3.264 -1.789 1.00 81.75 181 SER A C 1
ATOM 1406 O O . SER A 1 181 ? 16.869 3.928 -2.754 1.00 81.75 181 SER A O 1
ATOM 1408 N N . HIS A 1 182 ? 17.120 2.157 -1.402 1.00 84.06 182 HIS A N 1
ATOM 1409 C CA . HIS A 1 182 ? 18.335 1.659 -2.021 1.00 84.06 182 HIS A CA 1
ATOM 1410 C C . HIS A 1 182 ? 18.078 1.142 -3.444 1.00 84.06 182 HIS A C 1
ATOM 1412 O O . HIS A 1 182 ? 18.874 1.426 -4.340 1.00 84.06 182 HIS A O 1
ATOM 1418 N N . LEU A 1 183 ? 16.949 0.470 -3.678 1.00 86.25 183 LEU A N 1
ATOM 1419 C CA . LEU A 1 183 ? 16.507 0.029 -5.000 1.00 86.25 183 LEU A CA 1
ATOM 1420 C C . LEU A 1 183 ? 16.161 1.202 -5.919 1.00 86.25 183 LEU A C 1
ATOM 1422 O O . LEU A 1 183 ? 16.499 1.163 -7.098 1.00 86.25 183 LEU A O 1
ATOM 1426 N N . GLN A 1 184 ? 15.541 2.266 -5.403 1.00 85.19 184 GLN A N 1
ATOM 1427 C CA . GLN A 1 184 ? 15.281 3.477 -6.189 1.00 85.19 184 GLN A CA 1
ATOM 1428 C C . GLN A 1 184 ? 16.578 4.175 -6.612 1.00 85.19 184 GLN A C 1
ATOM 1430 O O . GLN A 1 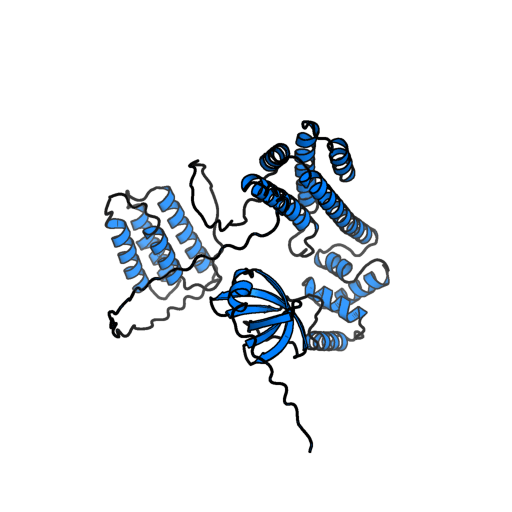184 ? 16.706 4.635 -7.748 1.00 85.19 184 GLN A O 1
ATOM 1435 N N . GLU A 1 185 ? 17.562 4.255 -5.716 1.00 88.56 185 GLU A N 1
ATOM 1436 C CA . GLU A 1 185 ? 18.886 4.782 -6.054 1.00 88.56 185 GLU A CA 1
ATOM 1437 C C . GLU A 1 185 ? 19.597 3.905 -7.085 1.00 88.56 185 GLU A C 1
ATOM 1439 O O . GLU A 1 185 ? 20.117 4.420 -8.075 1.00 88.56 185 GLU A O 1
ATOM 1444 N N . LEU A 1 186 ? 19.560 2.586 -6.895 1.00 88.00 186 LEU A N 1
ATOM 1445 C CA . LEU A 1 186 ? 20.106 1.616 -7.835 1.00 88.00 186 LEU A CA 1
ATOM 1446 C C . LEU A 1 186 ? 19.443 1.739 -9.213 1.00 88.00 186 LEU A C 1
ATOM 1448 O O . LEU A 1 186 ? 20.148 1.816 -10.214 1.00 88.00 186 LEU A O 1
ATOM 1452 N N . SER A 1 187 ? 18.117 1.874 -9.271 1.00 90.00 187 SER A N 1
ATOM 1453 C CA . SER A 1 187 ? 17.371 2.127 -10.508 1.00 90.00 187 SER A CA 1
ATOM 1454 C C . SER A 1 187 ? 17.869 3.385 -11.220 1.00 90.00 187 SER A C 1
ATOM 1456 O O . SER A 1 187 ? 18.171 3.351 -12.411 1.00 90.00 187 SER A O 1
ATOM 1458 N N . ARG A 1 188 ? 18.067 4.489 -10.488 1.00 89.94 188 ARG A N 1
ATOM 1459 C CA . ARG A 1 188 ? 18.615 5.735 -11.054 1.00 89.94 188 ARG A CA 1
ATOM 1460 C C . ARG A 1 188 ? 20.037 5.575 -11.585 1.00 89.94 188 ARG A C 1
ATOM 1462 O O . ARG A 1 188 ? 20.383 6.251 -12.552 1.00 89.94 188 ARG A O 1
ATOM 1469 N N . LEU A 1 189 ? 20.870 4.750 -10.950 1.00 90.88 189 LEU A N 1
ATOM 1470 C CA . LEU A 1 189 ? 22.226 4.467 -11.427 1.00 90.88 189 LEU A CA 1
ATOM 1471 C C . LEU A 1 189 ? 22.198 3.585 -12.678 1.00 90.88 189 LEU A C 1
ATOM 1473 O O . LEU A 1 189 ? 22.863 3.908 -13.660 1.00 90.88 189 LEU A O 1
ATOM 1477 N N . VAL A 1 190 ? 21.380 2.532 -12.678 1.00 88.69 190 VAL A N 1
ATOM 1478 C CA . VAL A 1 190 ? 21.229 1.621 -13.820 1.00 88.69 190 VAL A CA 1
ATOM 1479 C C . VAL A 1 190 ? 20.605 2.335 -15.027 1.00 88.69 190 VAL A C 1
ATOM 1481 O O . VAL A 1 190 ? 21.031 2.124 -16.161 1.00 88.69 190 VAL A O 1
ATOM 1484 N N . ASN A 1 191 ? 19.686 3.278 -14.808 1.00 87.50 191 ASN A N 1
ATOM 1485 C CA . ASN A 1 191 ? 19.084 4.078 -15.879 1.00 87.50 191 ASN A CA 1
ATOM 1486 C C . ASN A 1 191 ? 20.068 5.045 -16.561 1.00 87.50 191 ASN A C 1
ATOM 1488 O O . ASN A 1 191 ? 19.776 5.537 -17.648 1.00 87.50 191 ASN A O 1
ATOM 1492 N N . LYS A 1 192 ? 21.248 5.295 -15.979 1.00 91.19 192 LYS A N 1
ATOM 1493 C CA . LYS A 1 192 ? 22.320 6.091 -16.607 1.00 91.19 192 LYS A CA 1
ATOM 1494 C C . LYS A 1 192 ? 23.282 5.259 -17.457 1.00 91.19 192 LYS A C 1
ATOM 1496 O O . LYS A 1 192 ? 24.197 5.828 -18.048 1.00 91.19 192 LYS A O 1
ATOM 1501 N N . LEU A 1 193 ? 23.121 3.936 -17.479 1.00 91.00 193 LEU A N 1
ATOM 1502 C CA . LEU A 1 193 ? 23.970 3.052 -18.272 1.00 91.00 193 LEU A CA 1
ATOM 1503 C C . LEU A 1 193 ? 23.643 3.156 -19.761 1.00 91.00 193 LEU A C 1
ATOM 1505 O O . LEU A 1 193 ? 22.568 3.615 -20.154 1.00 91.00 193 LEU A O 1
ATOM 1509 N N . ASP A 1 194 ? 24.587 2.718 -20.585 1.00 91.75 194 ASP A N 1
ATOM 1510 C CA . ASP A 1 194 ? 24.378 2.611 -22.020 1.00 91.75 194 ASP A CA 1
ATOM 1511 C C . ASP A 1 194 ? 23.319 1.533 -22.353 1.00 91.75 194 ASP A C 1
ATOM 1513 O O . ASP A 1 194 ? 23.114 0.591 -21.572 1.00 91.75 194 ASP A O 1
ATOM 1517 N N . PRO A 1 195 ? 22.635 1.650 -23.506 1.00 89.94 195 PRO A N 1
ATOM 1518 C CA . PRO A 1 195 ? 21.574 0.723 -23.896 1.00 89.94 195 PRO A CA 1
ATOM 1519 C C . PRO A 1 195 ? 22.019 -0.743 -23.978 1.00 89.94 195 PRO A C 1
ATOM 1521 O O . PRO A 1 195 ? 21.238 -1.635 -23.648 1.00 89.94 195 PRO A O 1
ATOM 1524 N N . GLU A 1 196 ? 23.268 -1.015 -24.372 1.00 89.25 196 GLU A N 1
ATOM 1525 C CA . GLU A 1 196 ? 23.781 -2.383 -24.503 1.00 89.25 196 GLU A CA 1
ATOM 1526 C C . GLU A 1 196 ? 23.901 -3.053 -23.129 1.00 89.25 196 GLU A C 1
ATOM 1528 O O . GLU A 1 196 ? 23.445 -4.185 -22.935 1.00 89.25 196 GLU A O 1
ATOM 1533 N N . THR A 1 197 ? 24.455 -2.340 -22.147 1.00 87.44 197 THR A N 1
ATOM 1534 C CA . THR A 1 197 ? 24.541 -2.824 -20.767 1.00 87.44 197 THR A CA 1
ATOM 1535 C C . THR A 1 197 ? 23.150 -3.047 -20.174 1.00 87.44 197 THR A C 1
ATOM 1537 O O . THR A 1 197 ? 22.902 -4.097 -19.577 1.00 87.44 197 THR A O 1
ATOM 1540 N N . LYS A 1 198 ? 22.208 -2.119 -20.389 1.00 90.12 198 LYS A N 1
ATOM 1541 C CA . LYS A 1 198 ? 20.815 -2.280 -19.936 1.00 90.12 198 LYS A CA 1
ATOM 1542 C C . LYS A 1 198 ? 20.143 -3.505 -20.562 1.00 90.12 198 LYS A C 1
ATOM 1544 O O . LYS A 1 198 ? 19.530 -4.292 -19.846 1.00 90.12 198 LYS A O 1
ATOM 1549 N N . ALA A 1 199 ? 20.310 -3.732 -21.865 1.00 88.00 199 ALA A N 1
ATOM 1550 C CA . ALA A 1 199 ? 19.760 -4.906 -22.545 1.00 88.00 199 ALA A CA 1
ATOM 1551 C C . ALA A 1 199 ? 20.310 -6.225 -21.971 1.00 88.00 199 ALA A C 1
ATOM 1553 O O . ALA A 1 199 ? 19.560 -7.184 -21.770 1.00 88.00 199 ALA A O 1
ATOM 1554 N N . ARG A 1 200 ? 21.608 -6.271 -21.635 1.00 87.81 200 ARG A N 1
ATOM 1555 C CA . ARG A 1 200 ? 22.216 -7.429 -20.955 1.00 87.81 200 ARG A CA 1
ATOM 1556 C C . ARG A 1 200 ? 21.613 -7.654 -19.569 1.00 87.81 200 ARG A C 1
ATOM 1558 O O . ARG A 1 200 ? 21.352 -8.805 -19.222 1.00 87.81 200 ARG A O 1
ATOM 1565 N N . ILE A 1 201 ? 21.354 -6.584 -18.813 1.00 86.38 201 ILE A N 1
ATOM 1566 C CA . ILE A 1 201 ? 20.675 -6.648 -17.509 1.00 86.38 201 ILE A CA 1
ATOM 1567 C C . ILE A 1 201 ? 19.269 -7.240 -17.660 1.00 86.38 201 ILE A C 1
ATOM 1569 O O . ILE A 1 201 ? 18.959 -8.237 -17.008 1.00 86.38 201 ILE A O 1
ATOM 1573 N N . ILE A 1 202 ? 18.460 -6.704 -18.578 1.00 86.50 202 ILE A N 1
ATOM 1574 C CA . ILE A 1 202 ? 17.096 -7.191 -18.849 1.00 86.50 202 ILE A CA 1
ATOM 1575 C C . ILE A 1 202 ? 17.101 -8.668 -19.254 1.00 86.50 202 ILE A C 1
ATOM 1577 O O . ILE A 1 202 ? 16.244 -9.424 -18.821 1.00 86.50 202 ILE A O 1
ATOM 1581 N N . SER A 1 203 ? 18.076 -9.114 -20.051 1.00 86.69 203 SER A N 1
ATOM 1582 C CA . SER A 1 203 ? 18.124 -10.509 -20.519 1.00 86.69 203 SER A CA 1
ATOM 1583 C C . SER A 1 203 ? 18.360 -11.546 -19.413 1.00 86.69 203 SER A C 1
ATOM 1585 O O . SER A 1 203 ? 18.113 -12.732 -19.624 1.00 86.69 203 SER A O 1
ATOM 1587 N N . ARG A 1 204 ? 18.872 -11.117 -18.253 1.00 85.75 204 ARG A N 1
ATOM 1588 C CA . ARG A 1 204 ? 19.188 -11.995 -17.118 1.00 85.75 204 ARG A CA 1
ATOM 1589 C C . ARG A 1 204 ? 18.260 -11.819 -15.930 1.00 85.75 204 ARG A C 1
ATOM 1591 O O . ARG A 1 204 ? 18.131 -12.748 -15.140 1.00 85.75 204 ARG A O 1
ATOM 1598 N N . LEU A 1 205 ? 17.645 -10.650 -15.787 1.00 84.25 205 LEU A N 1
ATOM 1599 C CA . LEU A 1 205 ? 16.600 -10.448 -14.800 1.00 84.25 205 LEU A CA 1
ATOM 1600 C C . LEU A 1 205 ? 15.293 -10.969 -15.400 1.00 84.25 205 LEU A C 1
ATOM 1602 O O . LEU A 1 205 ? 14.866 -10.446 -16.428 1.00 84.25 205 LEU A O 1
ATOM 1606 N N . PRO A 1 206 ? 14.656 -11.995 -14.810 1.00 72.19 206 PRO A N 1
ATOM 1607 C CA . PRO A 1 206 ? 13.382 -12.475 -15.316 1.00 72.19 206 PRO A CA 1
ATOM 1608 C C . PRO A 1 206 ? 12.406 -11.302 -15.328 1.00 72.19 206 PRO A C 1
ATOM 1610 O O . PRO A 1 206 ? 12.124 -10.697 -14.286 1.00 72.19 206 PRO A O 1
ATOM 1613 N N . LEU A 1 207 ? 11.926 -10.952 -16.523 1.00 72.75 207 LEU A N 1
ATOM 1614 C CA . LEU A 1 207 ? 10.842 -9.995 -16.646 1.00 72.75 207 LEU A CA 1
ATOM 1615 C C . LEU A 1 207 ? 9.649 -10.533 -15.855 1.00 72.75 207 LEU A C 1
ATOM 1617 O O . LEU A 1 207 ? 9.475 -11.750 -15.743 1.00 72.75 207 LEU A O 1
ATOM 1621 N N . PRO A 1 208 ? 8.827 -9.651 -15.278 1.00 61.59 208 PRO A N 1
ATOM 1622 C CA . PRO A 1 208 ? 7.571 -10.079 -14.705 1.00 61.59 208 PRO A CA 1
ATOM 1623 C C . PRO A 1 208 ? 6.727 -10.794 -15.755 1.00 61.59 208 PRO A C 1
ATOM 1625 O O . PRO A 1 208 ? 6.086 -10.158 -16.584 1.00 61.59 208 PRO A O 1
ATOM 1628 N N . GLU A 1 209 ? 6.711 -12.122 -15.710 1.00 55.28 209 GLU A N 1
ATOM 1629 C CA . GLU A 1 209 ? 5.688 -12.891 -16.399 1.00 55.28 209 GLU A CA 1
ATOM 1630 C C . GLU A 1 209 ? 4.338 -12.469 -15.800 1.00 55.28 209 GLU A C 1
ATOM 1632 O O . GLU A 1 209 ? 4.160 -12.510 -14.577 1.00 55.28 209 GLU A O 1
ATOM 1637 N N . ASN A 1 210 ? 3.413 -12.052 -16.673 1.00 51.62 210 ASN A N 1
ATOM 1638 C CA . ASN A 1 210 ? 2.009 -11.703 -16.403 1.00 51.62 210 ASN A CA 1
ATOM 1639 C C . ASN A 1 210 ? 1.654 -10.229 -16.126 1.00 51.62 210 ASN A C 1
ATOM 1641 O O . ASN A 1 210 ? 0.860 -9.949 -15.232 1.00 51.62 210 ASN A O 1
ATOM 1645 N N . GLU A 1 211 ? 2.084 -9.295 -16.974 1.00 46.62 211 GLU A N 1
ATOM 1646 C CA . GLU A 1 211 ? 1.153 -8.230 -17.376 1.00 46.62 211 GLU A CA 1
ATOM 1647 C C . GLU A 1 211 ? 0.779 -8.473 -18.842 1.00 46.62 211 GLU A C 1
ATOM 1649 O O . GLU A 1 211 ? 1.683 -8.539 -19.678 1.00 46.62 211 GLU A O 1
ATOM 1654 N N . PRO A 1 212 ? -0.507 -8.684 -19.186 1.00 41.59 212 PRO A N 1
ATOM 1655 C CA . PRO A 1 212 ? -0.913 -8.757 -20.579 1.00 41.59 212 PRO A CA 1
ATOM 1656 C C . PRO A 1 212 ? -0.622 -7.399 -21.213 1.00 41.59 212 PRO A C 1
ATOM 1658 O O . PRO A 1 212 ? -1.384 -6.446 -21.066 1.00 41.59 212 PRO A O 1
ATOM 1661 N N . GLU A 1 213 ? 0.509 -7.301 -21.904 1.00 39.84 213 GLU A N 1
ATOM 1662 C CA . GLU A 1 213 ? 0.785 -6.160 -22.752 1.00 39.84 213 GLU A CA 1
ATOM 1663 C C . GLU A 1 213 ? -0.261 -6.169 -23.867 1.00 39.84 213 GLU A C 1
ATOM 1665 O O . GLU A 1 213 ? -0.199 -6.958 -24.811 1.00 39.84 213 GLU A O 1
ATOM 1670 N N . THR A 1 214 ? -1.252 -5.286 -23.778 1.00 34.97 214 THR A N 1
ATOM 1671 C CA . THR A 1 214 ? -2.045 -4.902 -24.944 1.00 34.97 214 THR A CA 1
ATOM 1672 C C . THR A 1 214 ? -1.136 -4.115 -25.884 1.00 34.97 214 THR A C 1
ATOM 1674 O O . THR A 1 214 ? -1.137 -2.884 -25.889 1.00 34.97 214 THR A O 1
ATOM 1677 N N . ILE A 1 215 ? -0.314 -4.823 -26.661 1.00 36.25 215 ILE A N 1
ATOM 1678 C CA . ILE A 1 215 ? 0.477 -4.230 -27.736 1.00 36.25 215 ILE A CA 1
ATOM 1679 C C . ILE A 1 215 ? -0.438 -4.059 -28.949 1.00 36.25 215 ILE A C 1
ATOM 1681 O O . ILE A 1 215 ? -0.690 -4.994 -29.708 1.00 36.25 215 ILE A O 1
ATOM 1685 N N . ASN A 1 216 ? -0.900 -2.830 -29.171 1.00 39.69 216 ASN A N 1
ATOM 1686 C CA . ASN A 1 216 ? -1.346 -2.406 -30.491 1.00 39.69 216 ASN A CA 1
ATOM 1687 C C . ASN A 1 216 ? -0.115 -2.183 -31.381 1.00 39.69 216 ASN A C 1
ATOM 1689 O O . ASN A 1 216 ? 0.557 -1.159 -31.261 1.00 39.69 216 ASN A O 1
ATOM 1693 N N . ASN A 1 217 ? 0.152 -3.154 -32.261 1.00 40.19 217 ASN A N 1
ATOM 1694 C CA . ASN A 1 217 ? 0.569 -3.024 -33.670 1.00 40.19 217 ASN A CA 1
ATOM 1695 C C . ASN A 1 217 ? 1.566 -4.117 -34.079 1.00 40.19 217 ASN A C 1
ATOM 1697 O O . ASN A 1 217 ? 2.610 -4.313 -33.463 1.00 40.19 217 ASN A O 1
ATOM 1701 N N . GLY A 1 218 ? 1.205 -4.830 -35.148 1.00 43.06 218 GLY A N 1
ATOM 1702 C CA . GLY A 1 218 ? 1.848 -6.061 -35.581 1.00 43.06 218 GLY A CA 1
ATOM 1703 C C . GLY A 1 218 ? 3.235 -5.889 -36.189 1.00 43.06 218 GLY A C 1
ATOM 1704 O O . GLY A 1 218 ? 3.474 -4.996 -36.994 1.00 43.06 218 GLY A O 1
ATOM 1705 N N . THR A 1 219 ? 4.119 -6.825 -35.853 1.00 29.14 219 THR A N 1
ATOM 1706 C CA . THR A 1 219 ? 4.985 -7.574 -36.778 1.00 29.14 219 THR A CA 1
ATOM 1707 C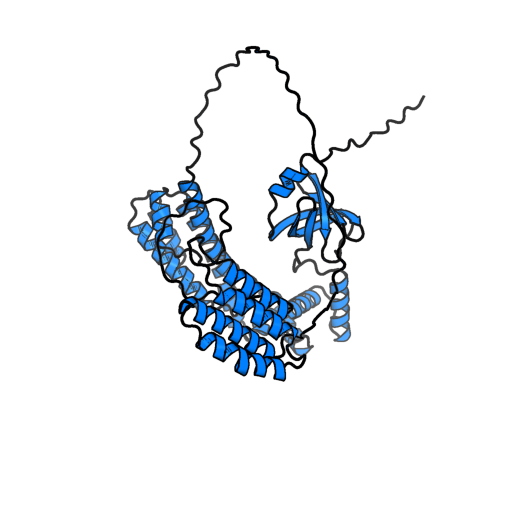 C . THR A 1 219 ? 5.441 -8.823 -36.017 1.00 29.14 219 THR A C 1
ATOM 1709 O O . THR A 1 219 ? 6.117 -8.716 -34.998 1.00 29.14 219 THR A O 1
ATOM 1712 N N . THR A 1 220 ? 5.023 -10.011 -36.451 1.00 29.45 220 THR A N 1
ATOM 1713 C CA . THR A 1 220 ? 5.375 -11.288 -35.817 1.00 29.45 220 THR A CA 1
ATOM 1714 C C . THR A 1 220 ? 6.744 -11.769 -36.292 1.00 29.45 220 THR A C 1
ATOM 1716 O O . THR A 1 220 ? 6.964 -11.957 -37.488 1.00 29.45 220 THR A O 1
ATOM 1719 N N . LEU A 1 221 ? 7.653 -12.036 -35.349 1.00 27.25 221 LEU A N 1
ATOM 1720 C CA . LEU A 1 221 ? 8.783 -12.935 -35.572 1.00 27.25 221 LEU A CA 1
ATOM 1721 C C . LEU A 1 221 ? 8.480 -14.261 -34.867 1.00 27.25 221 LEU A C 1
ATOM 1723 O O . LEU A 1 221 ? 8.306 -14.315 -33.652 1.00 27.25 221 LEU A O 1
ATOM 1727 N N . ASN A 1 222 ? 8.389 -15.329 -35.656 1.00 33.53 222 ASN A N 1
ATOM 1728 C CA . ASN A 1 222 ? 8.142 -16.688 -35.189 1.00 33.53 222 ASN A CA 1
ATOM 1729 C C . ASN A 1 222 ? 9.261 -17.183 -34.263 1.00 33.53 222 ASN A C 1
ATOM 1731 O O . ASN A 1 222 ? 10.403 -17.341 -34.700 1.00 33.53 222 ASN A O 1
ATOM 1735 N N . LYS A 1 223 ? 8.901 -17.587 -33.041 1.00 32.22 223 LYS A N 1
ATOM 1736 C CA . LYS A 1 223 ? 9.581 -18.689 -32.357 1.00 32.22 223 LYS A CA 1
ATOM 1737 C C . LYS A 1 223 ? 8.597 -19.443 -31.469 1.00 32.22 223 LYS A C 1
ATOM 1739 O O . LYS A 1 223 ? 8.076 -18.916 -30.496 1.00 32.22 223 LYS A O 1
ATOM 1744 N N . SER A 1 224 ? 8.350 -20.693 -31.843 1.00 30.67 224 SER A N 1
ATOM 1745 C CA . SER A 1 224 ? 7.577 -21.666 -31.082 1.00 30.67 224 SER A CA 1
ATOM 1746 C C . SER A 1 224 ? 8.277 -21.993 -29.762 1.00 30.67 224 SER A C 1
ATOM 1748 O O . SER A 1 224 ? 9.380 -22.545 -29.784 1.00 30.67 224 SER A O 1
ATOM 1750 N N . MET A 1 225 ? 7.620 -21.738 -28.634 1.00 28.62 225 MET A N 1
ATOM 1751 C CA . MET A 1 225 ? 7.853 -22.480 -27.398 1.00 28.62 225 MET A CA 1
ATOM 1752 C C . MET A 1 225 ? 6.523 -22.794 -26.721 1.00 28.62 225 MET A C 1
ATOM 1754 O O . MET A 1 225 ? 5.590 -22.000 -26.703 1.00 28.62 225 MET A O 1
ATOM 1758 N N . HIS A 1 226 ? 6.471 -24.031 -26.250 1.00 34.53 226 HIS A N 1
ATOM 1759 C CA . HIS A 1 226 ? 5.403 -24.689 -25.524 1.00 34.53 226 HIS A CA 1
ATOM 1760 C C . HIS A 1 226 ? 5.166 -23.952 -24.197 1.00 34.53 226 HIS A C 1
ATOM 1762 O O . HIS A 1 226 ? 6.112 -23.817 -23.424 1.00 34.53 226 HIS A O 1
ATOM 1768 N N . VAL A 1 227 ? 3.943 -23.483 -23.934 1.00 31.14 227 VAL A N 1
ATOM 1769 C CA . VAL A 1 227 ? 3.555 -22.967 -22.613 1.00 31.14 227 VAL A CA 1
ATOM 1770 C C . VAL A 1 227 ? 2.329 -23.730 -22.143 1.00 31.14 227 VAL A C 1
ATOM 1772 O O . VAL A 1 227 ? 1.258 -23.688 -22.746 1.00 31.14 227 VAL A O 1
ATOM 1775 N N . GLU A 1 228 ? 2.550 -24.473 -21.072 1.00 30.72 228 GLU A N 1
ATOM 1776 C CA . GLU A 1 228 ? 1.570 -25.212 -20.305 1.00 30.72 228 GLU A CA 1
ATOM 1777 C C . GLU A 1 228 ? 1.047 -24.272 -19.208 1.00 30.72 228 GLU A C 1
ATOM 1779 O O . GLU A 1 228 ? 1.824 -23.741 -18.421 1.00 30.72 228 GLU A O 1
ATOM 1784 N N . GLY A 1 229 ? -0.272 -24.060 -19.172 1.00 40.03 229 GLY A N 1
ATOM 1785 C CA . GLY A 1 229 ? -0.977 -23.538 -17.999 1.00 40.03 229 GLY A CA 1
ATOM 1786 C C . GLY A 1 229 ? -1.177 -22.022 -17.912 1.00 40.03 229 GLY A C 1
ATOM 1787 O O . GLY A 1 229 ? -0.456 -21.344 -17.195 1.00 40.03 229 GLY A O 1
ATOM 1788 N N . LEU A 1 230 ? -2.277 -21.520 -18.484 1.00 30.70 230 LEU A N 1
ATOM 1789 C CA . LEU A 1 230 ? -2.964 -20.319 -17.990 1.00 30.70 230 LEU A CA 1
ATOM 1790 C C . LEU A 1 230 ? -4.481 -20.565 -18.023 1.00 30.70 230 LEU A C 1
ATOM 1792 O O . LEU A 1 230 ? -5.079 -20.721 -19.085 1.00 30.70 230 LEU A O 1
ATOM 1796 N N . ARG A 1 231 ? -5.105 -20.636 -16.840 1.00 34.31 231 ARG A N 1
ATOM 1797 C CA . ARG A 1 231 ? -6.566 -20.596 -16.678 1.00 34.31 231 ARG A CA 1
ATOM 1798 C C . ARG A 1 231 ? -6.988 -19.127 -16.549 1.00 34.31 231 ARG A C 1
ATOM 1800 O O . ARG A 1 231 ? -6.506 -18.477 -15.625 1.00 34.31 231 ARG A O 1
ATOM 1807 N N . PRO A 1 232 ? -7.898 -18.605 -17.387 1.00 34.38 232 PRO A N 1
ATOM 1808 C CA . PRO A 1 232 ? -8.508 -17.309 -17.132 1.00 34.38 232 PRO A CA 1
ATOM 1809 C C . PRO A 1 232 ? -9.503 -17.413 -15.969 1.00 34.38 232 PRO A C 1
ATOM 1811 O O . PRO A 1 232 ? -10.363 -18.301 -15.943 1.00 34.38 232 PRO A O 1
ATOM 1814 N N . GLU A 1 233 ? -9.406 -16.500 -15.003 1.00 33.12 233 GLU A N 1
ATOM 1815 C CA . GLU A 1 233 ? -10.464 -16.319 -14.009 1.00 33.12 233 GLU A CA 1
ATOM 1816 C C . GLU A 1 233 ? -11.690 -15.676 -14.669 1.00 33.12 233 GLU A C 1
ATOM 1818 O O . GLU A 1 233 ? -11.636 -14.568 -15.200 1.00 33.12 233 GLU A O 1
ATOM 1823 N N . MET A 1 234 ? -12.801 -16.415 -14.663 1.00 40.41 234 MET A N 1
ATOM 1824 C CA . MET A 1 234 ? -14.080 -15.995 -15.240 1.00 40.41 234 MET A CA 1
ATOM 1825 C C . MET A 1 234 ? -14.938 -15.211 -14.232 1.00 40.41 234 MET A C 1
ATOM 1827 O O . MET A 1 234 ? -14.937 -15.553 -13.045 1.00 40.41 234 MET A O 1
ATOM 1831 N N . PRO A 1 235 ? -15.742 -14.238 -14.700 1.00 40.19 235 PRO A N 1
ATOM 1832 C CA . PRO A 1 235 ? -16.659 -13.472 -13.861 1.00 40.19 235 PRO A CA 1
ATOM 1833 C C . PRO A 1 235 ? -17.678 -14.363 -13.128 1.00 40.19 235 PRO A C 1
ATOM 1835 O O . PRO A 1 235 ? -18.236 -15.305 -13.683 1.00 40.19 235 PRO A O 1
ATOM 1838 N N . GLN A 1 236 ? -17.925 -14.043 -11.855 1.00 39.44 236 GLN A N 1
ATOM 1839 C CA . GLN A 1 236 ? -18.653 -14.851 -10.858 1.00 39.44 236 GLN A CA 1
ATOM 1840 C C . GLN A 1 236 ? -20.185 -14.939 -11.061 1.00 39.44 236 GLN A C 1
ATOM 1842 O O . GLN A 1 236 ? -20.911 -15.205 -10.106 1.00 39.44 236 GLN A O 1
ATOM 1847 N N . ASN A 1 237 ? -20.721 -14.663 -12.256 1.00 43.03 237 ASN A N 1
ATOM 1848 C CA . ASN A 1 237 ? -22.179 -14.650 -12.456 1.00 43.03 237 ASN A CA 1
ATOM 1849 C C . ASN A 1 237 ? -22.633 -14.852 -13.912 1.00 43.03 237 ASN A C 1
ATOM 1851 O O . ASN A 1 237 ? -23.673 -14.326 -14.316 1.00 43.03 237 ASN A O 1
ATOM 1855 N N . THR A 1 238 ? -21.844 -15.558 -14.719 1.00 52.22 238 THR A N 1
ATOM 1856 C CA . THR A 1 238 ? -22.175 -15.788 -16.130 1.00 52.22 238 THR A CA 1
ATOM 1857 C C . THR A 1 238 ? -23.088 -17.002 -16.262 1.00 52.22 238 THR A C 1
ATOM 1859 O O . THR A 1 238 ? -22.840 -18.044 -15.661 1.00 52.22 238 THR A O 1
ATOM 1862 N N . ASP A 1 239 ? -24.161 -16.872 -17.044 1.00 65.75 239 ASP A N 1
ATOM 1863 C CA . ASP A 1 239 ? -25.045 -17.991 -17.373 1.00 65.75 239 ASP A CA 1
ATOM 1864 C C . ASP A 1 239 ? -24.216 -19.121 -18.009 1.00 65.75 239 ASP A C 1
ATOM 1866 O O . ASP A 1 239 ? -23.531 -18.913 -19.012 1.00 65.75 239 ASP A O 1
ATOM 1870 N N . VAL A 1 240 ? -24.262 -20.317 -17.411 1.00 54.94 240 VAL A N 1
ATOM 1871 C CA . VAL A 1 240 ? -23.521 -21.509 -17.856 1.00 54.94 240 VAL A CA 1
ATOM 1872 C C . VAL A 1 240 ? -23.799 -21.810 -19.331 1.00 54.94 240 VAL A C 1
ATOM 1874 O O . VAL A 1 240 ? -22.908 -22.259 -20.049 1.00 54.94 240 VAL A O 1
ATOM 1877 N N . ILE A 1 241 ? -25.009 -21.516 -19.815 1.00 57.97 241 ILE A N 1
ATOM 1878 C CA . ILE A 1 241 ? -25.371 -21.698 -21.224 1.00 57.97 241 ILE A CA 1
ATOM 1879 C C . ILE A 1 241 ? -24.610 -20.715 -22.118 1.00 57.97 241 ILE A C 1
ATOM 1881 O O . ILE A 1 241 ? -24.163 -21.089 -23.203 1.00 57.97 241 ILE A O 1
ATOM 1885 N N . GLU A 1 242 ? -24.441 -19.474 -21.669 1.00 64.69 242 GLU A N 1
ATOM 1886 C CA . GLU A 1 242 ? -23.696 -18.441 -22.388 1.00 64.69 242 GLU A CA 1
ATOM 1887 C C . GLU A 1 242 ? -22.194 -18.759 -22.391 1.00 64.69 242 GLU A C 1
ATOM 1889 O O . GLU A 1 242 ? -21.561 -18.683 -23.440 1.00 64.69 242 GLU A O 1
ATOM 1894 N N . LEU A 1 243 ? -21.657 -19.255 -21.268 1.00 58.16 243 LEU A N 1
ATOM 1895 C CA . LEU A 1 243 ? -20.271 -19.734 -21.170 1.00 58.16 243 LEU A CA 1
ATOM 1896 C C . LEU A 1 243 ? -19.988 -20.893 -22.128 1.00 58.16 243 LEU A C 1
ATOM 1898 O O . LEU A 1 243 ? -18.946 -20.925 -22.781 1.00 58.16 243 LEU A O 1
ATOM 1902 N N . VAL A 1 244 ? -20.914 -21.849 -22.231 1.00 59.31 244 VAL A N 1
ATOM 1903 C CA . VAL A 1 244 ? -20.772 -22.965 -23.171 1.00 59.31 244 VAL A CA 1
ATOM 1904 C C . VAL A 1 244 ? -20.875 -22.461 -24.614 1.00 59.31 244 VAL A C 1
ATOM 1906 O O . VAL A 1 244 ? -20.060 -22.854 -25.444 1.00 59.31 244 VAL A O 1
ATOM 1909 N N . LYS A 1 245 ? -21.803 -21.549 -24.935 1.00 62.94 245 LYS A N 1
ATOM 1910 C CA . LYS A 1 245 ? -21.881 -20.936 -26.276 1.00 62.94 245 LYS A CA 1
ATOM 1911 C C . LYS A 1 245 ? -20.587 -20.217 -26.654 1.00 62.94 245 LYS A C 1
ATOM 1913 O O . LYS A 1 245 ? -20.097 -20.417 -27.762 1.00 62.94 245 LYS A O 1
ATOM 1918 N N . GLU A 1 246 ? -20.044 -19.409 -25.750 1.00 63.69 246 GLU A N 1
ATOM 1919 C CA . GLU A 1 246 ? -18.821 -18.637 -25.967 1.00 63.69 246 GLU A CA 1
ATOM 1920 C C . GLU A 1 246 ? -17.614 -19.559 -26.180 1.00 63.69 246 GLU A C 1
ATOM 1922 O O . GLU A 1 246 ? -16.856 -19.378 -27.132 1.00 63.69 246 GLU A O 1
ATOM 1927 N N . ALA A 1 247 ? -17.497 -20.628 -25.383 1.00 58.31 247 ALA A N 1
ATOM 1928 C CA . ALA A 1 247 ? -16.492 -21.674 -25.576 1.00 58.31 247 ALA A CA 1
ATOM 1929 C C . ALA A 1 247 ? -16.500 -22.231 -27.000 1.00 58.31 247 ALA A C 1
ATOM 1931 O O . ALA A 1 247 ? -15.460 -22.364 -27.645 1.00 58.31 247 ALA A O 1
ATOM 1932 N N . PHE A 1 248 ? -17.695 -22.549 -27.498 1.00 62.25 248 PHE A N 1
ATOM 1933 C CA . PHE A 1 248 ? -17.877 -23.122 -28.823 1.00 62.25 248 PHE A CA 1
ATOM 1934 C C . PHE A 1 248 ? -17.627 -22.115 -29.938 1.00 62.25 248 PHE A C 1
ATOM 1936 O O . PHE A 1 248 ? -17.039 -22.476 -30.957 1.00 62.25 248 PHE A O 1
ATOM 1943 N N . GLN A 1 249 ? -18.032 -20.861 -29.751 1.00 62.28 249 GLN A N 1
ATOM 1944 C CA . GLN A 1 249 ? -17.745 -19.789 -30.700 1.00 62.28 249 GLN A CA 1
ATOM 1945 C C . GLN A 1 249 ? -16.241 -19.520 -30.792 1.00 62.28 249 GLN A C 1
ATOM 1947 O O . GLN A 1 249 ? -15.724 -19.402 -31.899 1.00 62.28 249 GLN A O 1
ATOM 1952 N N . ASN A 1 250 ? -15.521 -19.545 -29.671 1.00 57.97 250 ASN A N 1
ATOM 1953 C CA . ASN A 1 250 ? -14.063 -19.411 -29.641 1.00 57.97 250 ASN A CA 1
ATOM 1954 C C . ASN A 1 250 ? -13.361 -20.622 -30.279 1.00 57.97 250 ASN A C 1
ATOM 1956 O O . ASN A 1 250 ? -12.404 -20.466 -31.045 1.00 57.97 250 ASN A O 1
ATOM 1960 N N . LEU A 1 251 ? -13.882 -21.835 -30.066 1.00 55.34 251 LEU A N 1
ATOM 1961 C CA . LEU A 1 251 ? -13.401 -23.040 -30.751 1.00 55.34 251 LEU A CA 1
ATOM 1962 C C . LEU A 1 251 ? -13.637 -22.971 -32.274 1.00 55.34 251 LEU A C 1
ATOM 1964 O O . LEU A 1 251 ? -12.827 -23.461 -33.057 1.00 55.34 251 LEU A O 1
ATOM 1968 N N . ALA A 1 252 ? -14.740 -22.352 -32.706 1.00 55.88 252 ALA A N 1
ATOM 1969 C CA . ALA A 1 252 ? -15.039 -22.129 -34.118 1.00 55.88 252 ALA A CA 1
ATOM 1970 C C . ALA A 1 252 ? -14.196 -20.995 -34.735 1.00 55.88 252 ALA A C 1
ATOM 1972 O O . ALA A 1 252 ? -13.816 -21.097 -35.903 1.00 55.88 252 ALA A O 1
ATOM 1973 N N . ALA A 1 253 ? -13.889 -19.948 -33.958 1.00 54.41 253 ALA A N 1
ATOM 1974 C CA . ALA A 1 253 ? -13.167 -18.747 -34.387 1.00 54.41 253 ALA A CA 1
ATOM 1975 C C . ALA A 1 253 ? -11.636 -18.906 -34.412 1.00 54.41 253 ALA A C 1
ATOM 1977 O O . ALA A 1 253 ? -10.976 -18.247 -35.208 1.00 54.41 253 ALA A O 1
ATOM 1978 N N . SER A 1 254 ? -11.061 -19.813 -33.615 1.00 50.75 254 SER A N 1
ATOM 1979 C CA . SER A 1 254 ? -9.614 -20.124 -33.582 1.00 50.75 254 SER A CA 1
ATOM 1980 C C . SER A 1 254 ? -9.084 -20.872 -34.824 1.00 50.75 254 SER A C 1
ATOM 1982 O O . SER A 1 254 ? -8.035 -21.515 -34.781 1.00 50.75 254 SER A O 1
ATOM 1984 N N . ARG A 1 255 ? -9.792 -20.804 -35.958 1.00 55.34 255 ARG A N 1
ATOM 1985 C CA . ARG A 1 255 ? -9.399 -21.454 -37.213 1.00 55.34 255 ARG A CA 1
ATOM 1986 C C . ARG A 1 255 ? -8.593 -20.514 -38.102 1.00 55.34 255 ARG A C 1
ATOM 1988 O O . ARG A 1 255 ? -9.118 -19.528 -38.612 1.00 55.34 255 ARG A O 1
ATOM 1995 N N . ASP A 1 256 ? -7.357 -20.911 -38.390 1.00 44.16 256 ASP A N 1
ATOM 1996 C CA . ASP A 1 256 ? -6.609 -20.400 -39.536 1.00 44.16 256 ASP A CA 1
ATOM 1997 C C . ASP A 1 256 ? -7.340 -20.742 -40.844 1.00 44.16 256 ASP A C 1
ATOM 1999 O O . ASP A 1 256 ? -7.759 -21.879 -41.084 1.00 44.16 256 ASP A O 1
ATOM 2003 N N . SER A 1 257 ? -7.481 -19.733 -41.703 1.00 41.69 257 SER A N 1
ATOM 2004 C CA . SER A 1 257 ? -8.170 -19.759 -42.998 1.00 41.69 257 SER A CA 1
ATOM 2005 C C . SER A 1 257 ? -7.427 -20.599 -44.055 1.00 41.69 257 SER A C 1
ATOM 2007 O O . SER A 1 257 ? -7.047 -20.095 -45.115 1.00 41.69 257 SER A O 1
ATOM 2009 N N . SER A 1 258 ? -7.229 -21.899 -43.822 1.00 44.66 258 SER A N 1
ATOM 2010 C CA . SER A 1 258 ? -6.764 -22.809 -44.875 1.00 44.66 258 SER A CA 1
ATOM 2011 C C . SER A 1 258 ? -7.574 -24.111 -44.940 1.00 44.66 258 SER A C 1
ATOM 2013 O O . SER A 1 258 ? -7.424 -25.040 -44.158 1.00 44.66 258 SER A O 1
ATOM 2015 N N . ASN A 1 259 ? -8.494 -24.121 -45.908 1.00 43.72 259 ASN A N 1
ATOM 2016 C CA . ASN A 1 259 ? -9.009 -25.262 -46.673 1.00 43.72 259 ASN A CA 1
ATOM 2017 C C . ASN A 1 259 ? -9.114 -26.641 -45.986 1.00 43.72 259 ASN A C 1
ATOM 2019 O O . ASN A 1 259 ? -8.425 -27.586 -46.358 1.00 43.72 259 ASN A O 1
ATOM 2023 N N . ALA A 1 260 ? -10.122 -26.810 -45.130 1.00 40.12 260 ALA A N 1
ATOM 2024 C CA . ALA A 1 260 ? -10.969 -28.007 -45.128 1.00 40.12 260 ALA A CA 1
ATOM 2025 C C . ALA A 1 260 ? -12.298 -27.684 -44.430 1.00 40.12 260 ALA A C 1
ATOM 2027 O O . ALA A 1 260 ? -12.324 -27.358 -43.243 1.00 40.12 260 ALA A O 1
ATOM 2028 N N . LYS A 1 261 ? -13.425 -27.778 -45.150 1.00 46.66 261 LYS A N 1
ATOM 2029 C CA . LYS A 1 261 ? -14.766 -27.726 -44.546 1.00 46.66 261 LYS A CA 1
ATOM 2030 C C . LYS A 1 261 ? -14.967 -28.984 -43.702 1.00 46.66 261 LYS A C 1
ATOM 2032 O O . LYS A 1 261 ? -15.490 -29.980 -44.189 1.00 46.66 261 LYS A O 1
ATOM 2037 N N . ASN A 1 262 ? -14.529 -28.956 -42.448 1.00 48.25 262 ASN A N 1
ATOM 2038 C CA . ASN A 1 262 ? -14.808 -30.037 -41.516 1.00 48.25 262 ASN A CA 1
ATOM 2039 C C . ASN A 1 262 ? -16.217 -29.839 -40.933 1.00 48.25 262 ASN A C 1
ATOM 2041 O O . ASN A 1 262 ? -16.392 -29.253 -39.861 1.00 48.25 262 ASN A O 1
ATOM 2045 N N . THR A 1 263 ? -17.220 -30.293 -41.694 1.00 50.56 263 THR A N 1
ATOM 2046 C CA . THR A 1 263 ? -18.663 -30.234 -41.395 1.00 50.56 263 THR A CA 1
ATOM 2047 C C . THR A 1 263 ? -19.036 -30.896 -40.066 1.00 50.56 263 THR A C 1
ATOM 2049 O O . THR A 1 263 ? -20.102 -30.622 -39.524 1.00 50.56 263 THR A O 1
ATOM 2052 N N . ASN A 1 264 ? -18.153 -31.723 -39.500 1.00 53.50 264 ASN A N 1
ATOM 2053 C CA . ASN A 1 264 ? -18.427 -32.462 -38.274 1.00 53.50 264 ASN A CA 1
ATOM 2054 C C . ASN A 1 264 ? -18.409 -31.579 -37.018 1.00 53.50 264 ASN A C 1
ATOM 2056 O O . ASN A 1 264 ? -19.315 -31.714 -36.206 1.00 53.50 264 ASN A O 1
ATOM 2060 N N . VAL A 1 265 ? -17.474 -30.631 -36.869 1.00 54.50 265 VAL A N 1
ATOM 2061 C CA . VAL A 1 265 ? -17.376 -29.792 -35.648 1.00 54.50 265 VAL A CA 1
ATOM 2062 C C . VAL A 1 265 ? -18.531 -28.796 -35.550 1.00 54.50 265 VAL A C 1
ATOM 2064 O O . VAL A 1 265 ? -19.105 -28.614 -34.483 1.00 54.50 265 VAL A O 1
ATOM 2067 N N . GLU A 1 266 ? -18.919 -28.196 -36.673 1.00 55.25 266 GLU A N 1
ATOM 2068 C CA . GLU A 1 266 ? -20.063 -27.282 -36.736 1.00 55.25 266 GLU A CA 1
ATOM 2069 C C . GLU A 1 266 ? -21.378 -28.043 -36.523 1.00 55.25 266 GLU A C 1
ATOM 2071 O O . GLU A 1 266 ? -22.211 -27.622 -35.724 1.00 55.25 266 GLU A O 1
ATOM 2076 N N . SER A 1 267 ? -21.523 -29.236 -37.119 1.00 58.62 267 SER A N 1
ATOM 2077 C CA . SER A 1 267 ? -22.671 -30.109 -36.841 1.00 58.62 267 SER A CA 1
ATOM 2078 C C . SER A 1 267 ? -22.720 -30.581 -35.385 1.00 58.62 267 SER A C 1
ATOM 2080 O O . SER A 1 267 ? -23.805 -30.760 -34.840 1.00 58.62 267 SER A O 1
ATOM 2082 N N . MET A 1 268 ? -21.563 -30.750 -34.738 1.00 59.09 268 MET A N 1
ATOM 2083 C CA . MET A 1 268 ? -21.462 -31.146 -33.337 1.00 59.09 268 MET A CA 1
ATOM 2084 C C . MET A 1 268 ? -21.811 -29.981 -32.416 1.00 59.09 268 MET A C 1
ATOM 2086 O O . MET A 1 268 ? -22.584 -30.183 -31.493 1.00 59.09 268 MET A O 1
ATOM 2090 N N . GLY A 1 269 ? -21.337 -28.764 -32.706 1.00 60.22 269 GLY A N 1
ATOM 2091 C CA . GLY A 1 269 ? -21.728 -27.550 -31.988 1.00 60.22 269 GLY A CA 1
ATOM 2092 C C . GLY A 1 269 ? -23.225 -27.258 -32.112 1.00 60.22 269 GLY A C 1
ATOM 2093 O O . GLY A 1 269 ? -23.877 -26.973 -31.113 1.00 60.22 269 GLY A O 1
ATOM 2094 N N . ILE A 1 270 ? -23.802 -27.418 -33.309 1.00 63.00 270 ILE A N 1
ATOM 2095 C CA . ILE A 1 270 ? -25.249 -27.271 -33.534 1.00 63.00 270 ILE A CA 1
ATOM 2096 C C . ILE A 1 270 ? -26.033 -28.353 -32.781 1.00 63.00 270 ILE A C 1
ATOM 2098 O O . ILE A 1 270 ? -26.961 -28.011 -32.052 1.00 63.00 270 ILE A O 1
ATOM 2102 N N . LYS A 1 271 ? -25.636 -29.632 -32.882 1.00 58.25 271 LYS A N 1
ATOM 2103 C CA . LYS A 1 271 ? -26.261 -30.722 -32.113 1.00 58.25 271 LYS A CA 1
ATOM 2104 C C . LYS A 1 271 ? -26.146 -30.486 -30.613 1.00 58.25 271 LYS A C 1
ATOM 2106 O O . LYS A 1 271 ? -27.111 -30.713 -29.899 1.00 58.25 271 LYS A O 1
ATOM 2111 N N . LEU A 1 272 ? -25.011 -29.991 -30.123 1.00 59.16 272 LEU A N 1
ATOM 2112 C CA . LEU A 1 272 ? -24.834 -29.708 -28.703 1.00 59.16 272 LEU A CA 1
ATOM 2113 C C . LEU A 1 272 ? -25.710 -28.547 -28.240 1.00 59.16 272 LEU A C 1
ATOM 2115 O O . LEU A 1 272 ? -26.296 -28.621 -27.171 1.00 59.16 272 LEU A O 1
ATOM 2119 N N . LEU A 1 273 ? -25.834 -27.491 -29.044 1.00 58.91 273 LEU A N 1
ATOM 2120 C CA . LEU A 1 273 ? -26.724 -26.369 -28.752 1.00 58.91 273 LEU A CA 1
ATOM 2121 C C . LEU A 1 273 ? -28.193 -26.796 -28.762 1.00 58.91 273 LEU A C 1
ATOM 2123 O O . LEU A 1 273 ? -28.966 -26.329 -27.931 1.00 58.91 273 LEU A O 1
ATOM 2127 N N . GLU A 1 274 ? -28.584 -27.682 -29.675 1.00 60.53 274 GLU A N 1
ATOM 2128 C CA . GLU A 1 274 ? -29.925 -28.269 -29.719 1.00 60.53 274 GLU A CA 1
ATOM 2129 C C . GLU A 1 274 ? -30.181 -29.169 -28.501 1.00 60.53 274 GLU A C 1
ATOM 2131 O O . GLU A 1 274 ? -31.231 -29.085 -27.870 1.00 60.53 274 GLU A O 1
ATOM 2136 N N . LEU A 1 275 ? -29.178 -29.943 -28.091 1.00 57.03 275 LEU A N 1
ATOM 2137 C CA . LEU A 1 275 ? -29.218 -30.772 -26.892 1.00 57.03 275 LEU A CA 1
ATOM 2138 C C . LEU A 1 275 ? -29.238 -29.951 -25.593 1.00 57.03 275 LEU A C 1
ATOM 2140 O O . LEU A 1 275 ? -29.981 -30.299 -24.688 1.00 57.03 275 LEU A O 1
ATOM 2144 N N . ILE A 1 276 ? -28.503 -28.837 -25.507 1.00 59.25 276 ILE A N 1
ATOM 2145 C CA . ILE A 1 276 ? -28.520 -27.908 -24.360 1.00 59.25 276 ILE A CA 1
ATOM 2146 C C . ILE A 1 276 ? -29.860 -27.172 -24.275 1.00 59.25 276 ILE A C 1
ATOM 2148 O O . ILE A 1 276 ? -30.382 -26.971 -23.183 1.00 59.25 276 ILE A O 1
ATOM 2152 N N . LYS A 1 277 ? -30.459 -26.803 -25.415 1.00 64.75 277 LYS A N 1
ATOM 2153 C CA . LYS A 1 277 ? -31.818 -26.235 -25.457 1.00 64.75 277 LYS A CA 1
ATOM 2154 C C . LYS A 1 277 ? -32.875 -27.219 -24.950 1.00 64.75 277 LYS A C 1
ATOM 2156 O O . LYS A 1 277 ? -33.860 -26.783 -24.363 1.00 64.75 277 LYS A O 1
ATOM 2161 N N . ASN A 1 278 ? -32.648 -28.513 -25.165 1.00 64.38 278 ASN A N 1
ATOM 2162 C CA . ASN A 1 278 ? -33.503 -29.602 -24.697 1.00 64.38 278 ASN A CA 1
ATOM 2163 C C . ASN A 1 278 ? -33.044 -30.191 -23.355 1.00 64.38 278 ASN A C 1
ATOM 2165 O O . ASN A 1 278 ? -33.644 -31.157 -22.882 1.00 64.38 278 ASN A O 1
ATOM 2169 N N . ALA A 1 279 ? -31.979 -29.649 -22.754 1.00 63.34 279 ALA A N 1
ATOM 2170 C CA . ALA A 1 279 ? -31.416 -30.209 -21.545 1.00 63.34 279 ALA A CA 1
ATOM 2171 C C . ALA A 1 279 ? -32.375 -29.987 -20.369 1.00 63.34 279 ALA A C 1
ATOM 2173 O O . ALA A 1 279 ? -33.016 -28.932 -20.257 1.00 63.34 279 ALA A O 1
ATOM 2174 N N . PRO A 1 280 ? -32.482 -30.978 -19.481 1.00 59.91 280 PRO A N 1
ATOM 2175 C CA . PRO A 1 280 ? -33.333 -30.864 -18.318 1.00 59.91 280 PRO A CA 1
ATOM 2176 C C . PRO A 1 280 ? -32.884 -29.732 -17.392 1.00 59.91 280 PRO A C 1
ATOM 2178 O O . PRO A 1 280 ? -31.699 -29.443 -17.234 1.00 59.91 280 PRO A O 1
ATOM 2181 N N . GLN A 1 281 ? -33.872 -29.076 -16.781 1.00 63.22 281 GLN A N 1
ATOM 2182 C CA . GLN A 1 281 ? -33.669 -27.938 -15.877 1.00 63.22 281 GLN A CA 1
ATOM 2183 C C . GLN A 1 281 ? -33.060 -28.360 -14.530 1.00 63.22 281 GLN A C 1
ATOM 2185 O O . GLN A 1 281 ? -32.623 -27.509 -13.754 1.00 63.22 281 GLN A O 1
ATOM 2190 N N . ASP A 1 282 ? -33.050 -29.665 -14.241 1.00 73.25 282 ASP A N 1
ATOM 2191 C CA . ASP A 1 282 ? -32.439 -30.219 -13.043 1.00 73.25 282 ASP A CA 1
ATOM 2192 C C . ASP A 1 282 ? -30.925 -30.385 -13.238 1.00 73.25 282 ASP A C 1
ATOM 2194 O O . ASP A 1 282 ? -30.446 -31.002 -14.193 1.00 73.25 282 ASP A O 1
ATOM 2198 N N . LYS A 1 283 ? -30.166 -29.842 -12.283 1.00 67.44 283 LYS A N 1
ATOM 2199 C CA . LYS A 1 283 ? -28.707 -29.936 -12.200 1.00 67.44 283 LYS A CA 1
ATOM 2200 C C . LYS A 1 283 ? -28.204 -31.380 -12.320 1.00 67.44 283 LYS A C 1
ATOM 2202 O O . LYS A 1 283 ? -27.178 -31.594 -12.962 1.00 67.44 283 LYS A O 1
ATOM 2207 N N . ALA A 1 284 ? -28.873 -32.344 -11.687 1.00 71.56 284 ALA A N 1
ATOM 2208 C CA . ALA A 1 284 ? -28.458 -33.744 -11.711 1.00 71.56 284 ALA A CA 1
ATOM 2209 C C . ALA A 1 284 ? -28.621 -34.346 -13.112 1.00 71.56 284 ALA A C 1
ATOM 2211 O O . ALA A 1 284 ? -27.712 -35.003 -13.617 1.00 71.56 284 ALA A O 1
ATOM 2212 N N . GLU A 1 285 ? -29.733 -34.037 -13.777 1.00 73.38 285 GLU A N 1
ATOM 2213 C CA . GLU A 1 285 ? -30.018 -34.553 -15.111 1.00 73.38 285 GLU A CA 1
ATOM 2214 C C . GLU A 1 285 ? -29.119 -33.905 -16.182 1.00 73.38 285 GLU A C 1
ATOM 2216 O O . GLU A 1 285 ? -28.662 -34.593 -17.093 1.00 73.38 285 GLU A O 1
ATOM 2221 N N . LEU A 1 286 ? -28.774 -32.615 -16.052 1.00 72.38 286 LEU A N 1
ATOM 2222 C CA . LEU A 1 286 ? -27.784 -31.958 -16.921 1.00 72.38 286 LEU A CA 1
ATOM 2223 C C . LEU A 1 286 ? -26.396 -32.604 -16.784 1.00 72.38 286 LEU A C 1
ATOM 2225 O O . LEU A 1 286 ? -25.669 -32.769 -17.765 1.00 72.38 286 LEU A O 1
ATOM 2229 N N . LEU A 1 287 ? -26.021 -32.973 -15.560 1.00 71.06 287 LEU A N 1
ATOM 2230 C CA . LEU A 1 287 ? -24.726 -33.574 -15.265 1.00 71.06 287 LEU A CA 1
ATOM 2231 C C . LEU A 1 287 ? -24.625 -35.001 -15.820 1.00 71.06 287 LEU A C 1
ATOM 2233 O O . LEU A 1 287 ? -23.603 -35.360 -16.413 1.00 71.06 287 LEU A O 1
ATOM 2237 N N . ASP A 1 288 ? -25.699 -35.781 -15.698 1.00 78.00 288 ASP A N 1
ATOM 2238 C CA . ASP A 1 288 ? -25.816 -37.094 -16.333 1.00 78.00 288 ASP A CA 1
ATOM 2239 C C . ASP A 1 288 ? -25.835 -36.980 -17.858 1.00 78.00 288 ASP A C 1
ATOM 2241 O O . ASP A 1 288 ? -25.166 -37.756 -18.540 1.00 78.00 288 ASP A O 1
ATOM 2245 N N . PHE A 1 289 ? -26.508 -35.968 -18.404 1.00 77.00 289 PHE A N 1
ATOM 2246 C CA . PHE A 1 289 ? -26.535 -35.707 -19.837 1.00 77.00 289 PHE A CA 1
ATOM 2247 C C . PHE A 1 289 ? -25.135 -35.408 -20.401 1.00 77.00 289 PHE A C 1
ATOM 2249 O O . PHE A 1 289 ? -24.701 -36.025 -21.376 1.00 77.00 289 PHE A O 1
ATOM 2256 N N . ILE A 1 290 ? -24.367 -34.521 -19.757 1.00 76.88 290 ILE A N 1
ATOM 2257 C CA . ILE A 1 290 ? -22.989 -34.211 -20.175 1.00 76.88 290 ILE A CA 1
ATOM 2258 C C . ILE A 1 290 ? -22.105 -35.468 -20.127 1.00 76.88 290 ILE A C 1
ATOM 2260 O O . ILE A 1 290 ? -21.324 -35.721 -21.049 1.00 76.88 290 ILE A O 1
ATOM 2264 N N . LYS A 1 291 ? -22.225 -36.275 -19.068 1.00 79.56 291 LYS A N 1
ATOM 2265 C CA . LYS A 1 291 ? -21.413 -37.486 -18.892 1.00 79.56 291 LYS A CA 1
ATOM 2266 C C . LYS A 1 291 ? -21.764 -38.588 -19.889 1.00 79.56 291 LYS A C 1
ATOM 2268 O O . LYS A 1 291 ? -20.850 -39.227 -20.409 1.00 79.56 291 LYS A O 1
ATOM 2273 N N . ASN A 1 292 ? -23.052 -38.805 -20.142 1.00 81.50 292 ASN A N 1
ATOM 2274 C CA . ASN A 1 292 ? -23.533 -39.974 -20.876 1.00 81.50 292 ASN A CA 1
ATOM 2275 C C . ASN A 1 292 ? -23.729 -39.716 -22.374 1.00 81.50 292 ASN A C 1
ATOM 2277 O O . ASN A 1 292 ? -23.567 -40.644 -23.158 1.00 81.50 292 ASN A O 1
ATOM 2281 N N . GLU A 1 293 ? -24.014 -38.480 -22.786 1.00 78.50 293 GLU A N 1
ATOM 2282 C CA . GLU A 1 293 ? -24.310 -38.160 -24.192 1.00 78.50 293 GLU A CA 1
ATOM 2283 C C . GLU A 1 293 ? -23.174 -37.370 -24.853 1.00 78.50 293 GLU A C 1
ATOM 2285 O O . GLU A 1 293 ? -22.748 -37.681 -25.966 1.00 78.50 293 GLU A O 1
ATOM 2290 N N . ILE A 1 294 ? -22.609 -36.376 -24.159 1.00 76.81 294 ILE A N 1
ATOM 2291 C CA . ILE A 1 294 ? -21.605 -35.475 -24.751 1.00 76.81 294 ILE A CA 1
ATOM 2292 C C . ILE A 1 294 ? -20.205 -36.101 -24.743 1.00 76.81 294 ILE A C 1
ATOM 2294 O O . ILE A 1 294 ? 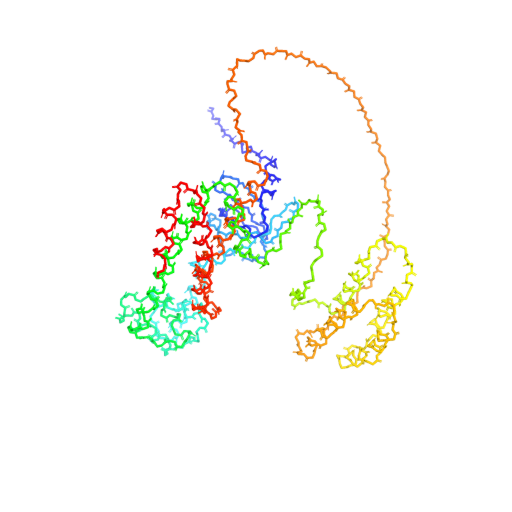-19.510 -36.116 -25.765 1.00 76.81 294 ILE A O 1
ATOM 2298 N N . LEU A 1 295 ? -19.775 -36.633 -23.595 1.00 77.12 295 LEU A N 1
ATOM 2299 C CA . LEU A 1 295 ? -18.426 -37.184 -23.430 1.00 77.12 295 LEU A CA 1
ATOM 2300 C C . LEU A 1 295 ? -18.127 -38.353 -24.391 1.00 77.12 295 LEU A C 1
ATOM 2302 O O . LEU A 1 295 ? -17.049 -38.368 -24.997 1.00 77.12 295 LEU A O 1
ATOM 2306 N N . PRO A 1 296 ? -19.048 -39.315 -24.605 1.00 80.12 296 PRO A N 1
ATOM 2307 C CA . PRO A 1 296 ? -18.806 -40.419 -25.528 1.00 80.12 296 PRO A CA 1
ATOM 2308 C C . PRO A 1 296 ? -18.687 -39.963 -26.983 1.00 80.12 296 PRO A C 1
ATOM 2310 O O . PRO A 1 296 ? -17.836 -40.475 -27.706 1.00 80.12 296 PRO A O 1
ATOM 2313 N N . GLU A 1 297 ? -19.459 -38.968 -27.419 1.00 75.56 297 GLU A N 1
ATOM 2314 C CA . GLU A 1 297 ? -19.364 -38.462 -28.792 1.00 75.56 297 GLU A CA 1
ATOM 2315 C C . GLU A 1 297 ? -18.030 -37.737 -29.050 1.00 75.56 297 GLU A C 1
ATOM 2317 O O . GLU A 1 297 ? -17.392 -37.968 -30.077 1.00 75.56 297 GLU A O 1
ATOM 2322 N N . LEU A 1 298 ? -17.516 -36.972 -28.078 1.00 68.25 298 LEU A N 1
ATOM 2323 C CA . LEU A 1 298 ? -16.192 -36.324 -28.162 1.00 68.25 298 LEU A CA 1
ATOM 2324 C C . LEU A 1 298 ? -15.027 -37.319 -28.166 1.00 68.25 298 LEU A C 1
ATOM 2326 O O . LEU A 1 298 ? -13.941 -37.047 -28.689 1.00 68.25 298 LEU A O 1
ATOM 2330 N N . THR A 1 299 ? -15.213 -38.488 -27.552 1.00 72.19 299 THR A N 1
ATOM 2331 C CA . THR A 1 299 ? -14.175 -39.524 -27.562 1.00 72.19 299 THR A CA 1
ATOM 2332 C C . THR A 1 299 ? -14.119 -40.284 -28.884 1.00 72.19 299 THR A C 1
ATOM 2334 O O . THR A 1 299 ? -13.026 -40.714 -29.260 1.00 72.19 299 THR A O 1
ATOM 2337 N N . LYS A 1 300 ? -15.237 -40.378 -29.619 1.00 75.75 300 LYS A N 1
ATOM 2338 C CA . LYS A 1 300 ? -15.335 -41.056 -30.923 1.00 75.75 300 LYS A CA 1
ATOM 2339 C C . LYS A 1 300 ? -14.786 -40.234 -32.093 1.00 75.75 300 LYS A C 1
ATOM 2341 O O . LYS A 1 300 ? -14.371 -40.821 -33.093 1.00 75.75 300 LYS A O 1
ATOM 2346 N N . THR A 1 301 ? -14.756 -38.904 -32.000 1.00 68.88 301 THR A N 1
ATOM 2347 C CA . THR A 1 301 ? -14.244 -38.045 -33.080 1.00 68.88 301 THR A CA 1
ATOM 2348 C C . THR A 1 301 ? -12.724 -38.171 -33.219 1.00 68.88 301 THR A C 1
ATOM 2350 O O . THR A 1 301 ? -11.977 -37.758 -32.330 1.00 68.88 301 THR A O 1
ATOM 2353 N N . LYS A 1 302 ? -12.262 -38.733 -34.345 1.00 66.81 302 LYS A N 1
ATOM 2354 C CA . LYS A 1 302 ? -10.832 -38.914 -34.667 1.00 66.81 302 LYS A CA 1
ATOM 2355 C C . LYS A 1 302 ? -10.155 -37.655 -35.228 1.00 66.81 302 LYS A C 1
ATOM 2357 O O . LYS A 1 302 ? -8.931 -37.604 -35.256 1.00 66.81 302 LYS A O 1
ATOM 2362 N N . ASP A 1 303 ? -10.938 -36.651 -35.624 1.00 64.12 303 ASP A N 1
ATOM 2363 C CA . ASP A 1 303 ? -10.464 -35.501 -36.412 1.00 64.12 303 ASP A CA 1
ATOM 2364 C C . ASP A 1 303 ? -10.194 -34.229 -35.587 1.00 64.12 303 ASP A C 1
ATOM 2366 O O . ASP A 1 303 ? -9.949 -33.165 -36.153 1.00 64.12 303 ASP A O 1
ATOM 2370 N N . ILE A 1 304 ? -10.259 -34.309 -34.255 1.00 64.50 304 ILE A N 1
ATOM 2371 C CA . ILE A 1 304 ? -9.910 -33.198 -33.359 1.00 64.50 304 ILE A CA 1
ATOM 2372 C C . ILE A 1 304 ? -8.471 -33.411 -32.897 1.00 64.50 304 ILE A C 1
ATOM 2374 O O . ILE A 1 304 ? -8.129 -34.500 -32.429 1.00 64.50 304 ILE A O 1
ATOM 2378 N N . SER A 1 305 ? -7.620 -32.386 -33.019 1.00 69.44 305 SER A N 1
ATOM 2379 C CA . SER A 1 305 ? -6.244 -32.495 -32.532 1.00 69.44 305 SER A CA 1
ATOM 2380 C C . SER A 1 305 ? -6.234 -32.776 -31.023 1.00 69.44 305 SER A C 1
ATOM 2382 O O . SER A 1 305 ? -7.064 -32.262 -30.269 1.00 69.44 305 SER A O 1
ATOM 2384 N N . ILE A 1 306 ? -5.292 -33.609 -30.570 1.00 63.19 306 ILE A N 1
ATOM 2385 C CA . ILE A 1 306 ? -5.167 -34.003 -29.156 1.00 63.19 306 ILE A CA 1
ATOM 2386 C C . ILE A 1 306 ? -5.127 -32.780 -28.210 1.00 63.19 306 ILE A C 1
ATOM 2388 O O . ILE A 1 306 ? -5.830 -32.820 -27.198 1.00 63.19 306 ILE A O 1
ATOM 2392 N N . PRO A 1 307 ? -4.407 -31.679 -28.521 1.00 56.22 307 PRO A N 1
ATOM 2393 C CA . PRO A 1 307 ? -4.400 -30.486 -27.671 1.00 56.22 307 PRO A CA 1
ATOM 2394 C C . PRO A 1 307 ? -5.783 -29.837 -27.516 1.00 56.22 307 PRO A C 1
ATOM 2396 O O . PRO A 1 307 ? -6.212 -29.588 -26.394 1.00 56.22 307 PRO A O 1
ATOM 2399 N N . GLN A 1 308 ? -6.526 -29.665 -28.615 1.00 64.75 308 GLN A N 1
ATOM 2400 C CA . GLN A 1 308 ? -7.872 -29.069 -28.597 1.00 64.75 308 GLN A CA 1
ATOM 2401 C C . GLN A 1 308 ? -8.876 -29.942 -27.837 1.00 64.75 308 GLN A C 1
ATOM 2403 O O . GLN A 1 308 ? -9.733 -29.440 -27.112 1.00 64.75 308 GLN A O 1
ATOM 2408 N N . LYS A 1 309 ? -8.751 -31.268 -27.969 1.00 69.81 309 LYS A N 1
ATOM 2409 C CA . LYS A 1 309 ? -9.570 -32.224 -27.217 1.00 69.81 309 LYS A CA 1
ATOM 2410 C C . LYS A 1 309 ? -9.314 -32.111 -25.714 1.00 69.81 309 LYS A C 1
ATOM 2412 O O . LYS A 1 309 ? -10.264 -32.133 -24.938 1.00 69.81 309 LYS A O 1
ATOM 2417 N N . ASN A 1 310 ? -8.056 -31.981 -25.300 1.00 68.44 310 ASN A N 1
ATOM 2418 C CA . ASN A 1 310 ? -7.696 -31.877 -23.887 1.00 68.44 310 ASN A CA 1
ATOM 2419 C C . ASN A 1 310 ? -8.153 -30.547 -23.273 1.00 68.44 310 ASN A C 1
ATOM 2421 O O . ASN A 1 310 ? -8.713 -30.551 -22.181 1.00 68.44 310 ASN A O 1
ATOM 2425 N N . GLU A 1 311 ? -7.984 -29.437 -23.990 1.00 68.94 311 GLU A N 1
ATOM 2426 C CA . GLU A 1 311 ? -8.424 -28.109 -23.549 1.00 68.94 311 GLU A CA 1
ATOM 2427 C C . GLU A 1 311 ? -9.948 -28.048 -23.367 1.00 68.94 311 GLU A C 1
ATOM 2429 O O . GLU A 1 311 ? -10.450 -27.626 -22.323 1.00 68.94 311 GLU A O 1
ATOM 2434 N N . PHE A 1 312 ? -10.694 -28.590 -24.332 1.00 72.25 312 PHE A N 1
ATOM 2435 C CA . PHE A 1 312 ? -12.147 -28.679 -24.253 1.00 72.25 312 PHE A CA 1
ATOM 2436 C C . PHE A 1 312 ? -12.620 -29.579 -23.095 1.00 72.25 312 PHE A C 1
ATOM 2438 O O . PHE A 1 312 ? -13.568 -29.249 -22.379 1.00 72.25 312 PHE A O 1
ATOM 2445 N N . MET A 1 313 ? -11.929 -30.698 -22.852 1.00 72.44 313 MET A N 1
ATOM 2446 C CA . MET A 1 313 ? -12.225 -31.591 -21.726 1.00 72.44 313 MET A CA 1
ATOM 2447 C C . MET A 1 313 ? -11.953 -30.933 -20.370 1.00 72.44 313 MET A C 1
ATOM 2449 O O . MET A 1 313 ? -12.739 -31.114 -19.441 1.00 72.44 313 MET A O 1
ATOM 2453 N N . GLU A 1 314 ? -10.875 -30.161 -20.240 1.00 72.88 314 GLU A N 1
ATOM 2454 C CA . GLU A 1 314 ? -10.580 -29.400 -19.020 1.00 72.88 314 GLU A CA 1
ATOM 2455 C C . GLU A 1 314 ? -11.607 -28.292 -18.773 1.00 72.88 314 GLU A C 1
ATOM 2457 O O . GLU A 1 314 ? -12.025 -28.073 -17.633 1.00 72.88 314 GLU A O 1
ATOM 2462 N N . MET A 1 315 ? -12.098 -27.652 -19.835 1.00 73.00 315 MET A N 1
ATOM 2463 C CA . MET A 1 315 ? -13.193 -26.696 -19.727 1.00 73.00 315 MET A CA 1
ATOM 2464 C C . MET A 1 315 ? -14.485 -27.353 -19.223 1.00 73.00 315 MET A C 1
ATOM 2466 O O . MET A 1 315 ? -15.082 -26.860 -18.264 1.00 73.00 315 MET A O 1
ATOM 2470 N N . ILE A 1 316 ? -14.885 -28.495 -19.796 1.00 76.06 316 ILE A N 1
ATOM 2471 C CA . ILE A 1 316 ? -16.058 -29.248 -19.324 1.00 76.06 316 ILE A CA 1
ATOM 2472 C C . ILE A 1 316 ? -15.886 -29.662 -17.860 1.00 76.06 316 ILE A C 1
ATOM 2474 O O . ILE A 1 316 ? -16.797 -29.460 -17.060 1.00 76.06 316 ILE A O 1
ATOM 2478 N N . LYS A 1 317 ? -14.719 -30.190 -17.470 1.00 75.75 317 LYS A N 1
ATOM 2479 C CA . LYS A 1 317 ? -14.447 -30.552 -16.068 1.00 75.75 317 LYS A CA 1
ATOM 2480 C C . LYS A 1 317 ? -14.566 -29.354 -15.130 1.00 75.75 317 LYS A C 1
ATOM 2482 O O . LYS A 1 317 ? -15.119 -29.493 -14.041 1.00 75.75 317 LYS A O 1
ATOM 2487 N N . ASN A 1 318 ? -14.090 -28.180 -15.543 1.00 67.88 318 ASN A N 1
ATOM 2488 C CA . ASN A 1 318 ? -14.217 -26.965 -14.744 1.00 67.88 318 ASN A CA 1
ATOM 2489 C C . ASN A 1 318 ? -15.675 -26.552 -14.556 1.00 67.88 318 ASN A C 1
ATOM 2491 O O . ASN A 1 318 ? -16.071 -26.264 -13.427 1.00 67.88 318 ASN A O 1
ATOM 2495 N N . ILE A 1 319 ? -16.478 -26.588 -15.620 1.00 70.62 319 ILE A N 1
ATOM 2496 C CA . ILE A 1 319 ? -17.918 -26.307 -15.552 1.00 70.62 319 ILE A CA 1
ATOM 2497 C C . ILE A 1 319 ? -18.603 -27.298 -14.599 1.00 70.62 319 ILE A C 1
ATOM 2499 O O . ILE A 1 319 ? -19.284 -26.882 -13.663 1.00 70.62 319 ILE A O 1
ATOM 2503 N N . LEU A 1 320 ? -18.336 -28.599 -14.752 1.00 72.19 320 LEU A N 1
ATOM 2504 C CA . LEU A 1 320 ? -18.875 -29.646 -13.876 1.00 72.19 320 LEU A CA 1
ATOM 2505 C C . LEU A 1 320 ? -18.484 -29.432 -12.405 1.00 72.19 320 LEU A C 1
ATOM 2507 O O . LEU A 1 320 ? -19.328 -29.547 -11.521 1.00 72.19 320 LEU A O 1
ATOM 2511 N N . SER A 1 321 ? -17.238 -29.032 -12.134 1.00 72.62 321 SER A N 1
ATOM 2512 C CA . SER A 1 321 ? -16.763 -28.770 -10.770 1.00 72.62 321 SER A CA 1
ATOM 2513 C C . SER A 1 321 ? -17.447 -27.565 -10.110 1.00 72.62 321 SER A C 1
ATOM 2515 O O . SER A 1 321 ? -17.666 -27.556 -8.898 1.00 72.62 321 SER A O 1
ATOM 2517 N N . ARG A 1 322 ? -17.811 -26.535 -10.885 1.00 63.53 322 ARG A N 1
ATOM 2518 C CA . ARG A 1 322 ? -18.537 -25.358 -10.378 1.00 63.53 322 ARG A CA 1
ATOM 2519 C C . ARG A 1 322 ? -19.991 -25.688 -10.086 1.00 63.53 322 ARG A C 1
ATOM 2521 O O . ARG A 1 322 ? -20.509 -25.280 -9.043 1.00 63.53 322 ARG A O 1
ATOM 2528 N N . ILE A 1 323 ? -20.596 -26.482 -10.968 1.00 66.12 323 ILE A N 1
ATOM 2529 C CA . ILE A 1 323 ? -21.938 -27.022 -10.793 1.00 66.12 323 ILE A CA 1
ATOM 2530 C C . ILE A 1 323 ? -21.982 -27.860 -9.511 1.00 66.12 323 ILE A C 1
ATOM 2532 O O . ILE A 1 323 ? -22.782 -27.546 -8.630 1.00 66.12 323 ILE A O 1
ATOM 2536 N N . ASP A 1 324 ? -21.095 -28.848 -9.339 1.00 67.06 324 ASP A N 1
ATOM 2537 C CA . ASP A 1 324 ? -21.057 -29.738 -8.166 1.00 67.06 324 ASP A CA 1
ATOM 2538 C C . ASP A 1 324 ? -20.904 -28.973 -6.844 1.00 67.06 324 ASP A C 1
ATOM 2540 O O . ASP A 1 324 ? -21.667 -29.218 -5.908 1.00 67.06 324 ASP A O 1
ATOM 2544 N N . ASN A 1 325 ? -20.033 -27.960 -6.807 1.00 67.75 325 ASN A N 1
ATOM 2545 C CA . ASN A 1 325 ? -19.755 -27.158 -5.610 1.00 67.75 325 ASN A CA 1
ATOM 2546 C C . ASN A 1 325 ? -20.841 -26.120 -5.250 1.00 67.75 325 ASN A C 1
ATOM 2548 O O . ASN A 1 325 ? -20.659 -25.351 -4.308 1.00 67.75 325 ASN A O 1
ATOM 2552 N N . GLY A 1 326 ? -21.961 -26.069 -5.982 1.00 51.72 326 GLY A N 1
ATOM 2553 C CA . GLY A 1 326 ? -23.124 -25.237 -5.637 1.00 51.72 326 GLY A CA 1
ATOM 2554 C C . GLY A 1 326 ? -22.901 -23.727 -5.775 1.00 51.72 326 GLY A C 1
ATOM 2555 O O . GLY A 1 326 ? -23.663 -22.947 -5.204 1.00 51.72 326 GLY A O 1
ATOM 2556 N N . LYS A 1 327 ? -21.863 -23.310 -6.512 1.00 52.19 327 LYS A N 1
ATOM 2557 C CA . LYS A 1 327 ? -21.462 -21.899 -6.641 1.00 52.19 327 LYS A CA 1
ATOM 2558 C C . LYS A 1 327 ? -22.250 -21.116 -7.699 1.00 52.19 327 LYS A C 1
ATOM 2560 O O . LYS A 1 327 ? -22.214 -19.893 -7.671 1.00 52.19 327 LYS A O 1
ATOM 2565 N N . GLU A 1 328 ? -23.006 -21.781 -8.573 1.00 54.53 328 GLU A N 1
ATOM 2566 C CA . GLU A 1 328 ? -23.830 -21.131 -9.605 1.00 54.53 328 GLU A CA 1
ATOM 2567 C C . GLU A 1 328 ? -25.295 -21.580 -9.532 1.00 54.53 328 GLU A C 1
ATOM 2569 O O . GLU A 1 328 ? -25.602 -22.767 -9.402 1.00 54.53 328 GLU A O 1
ATOM 2574 N N . LYS A 1 329 ? -26.218 -20.614 -9.630 1.00 50.25 329 LYS A N 1
ATOM 2575 C CA . LYS A 1 329 ? -27.649 -20.861 -9.853 1.00 50.25 329 LYS A CA 1
ATOM 2576 C C . LYS A 1 329 ? -27.927 -20.705 -11.346 1.00 50.25 329 LYS A C 1
ATOM 2578 O O . LYS A 1 329 ? -27.736 -19.617 -11.879 1.00 50.25 329 LYS A O 1
ATOM 2583 N N . ILE A 1 330 ? -28.414 -21.755 -11.999 1.00 46.69 330 ILE A N 1
ATOM 2584 C CA . ILE A 1 330 ? -28.801 -21.705 -13.414 1.00 46.69 330 ILE A CA 1
ATOM 2585 C C . ILE A 1 330 ? -30.083 -20.862 -13.526 1.00 46.69 330 ILE A C 1
ATOM 2587 O O . ILE A 1 330 ? -31.106 -21.204 -12.933 1.00 46.69 330 ILE A O 1
ATOM 2591 N N . LYS A 1 331 ? -30.033 -19.736 -14.244 1.00 44.50 331 LYS A N 1
ATOM 2592 C CA . LYS A 1 331 ? -31.210 -18.919 -14.581 1.00 44.50 331 LYS A CA 1
ATOM 2593 C C . LYS A 1 331 ? -31.306 -18.802 -16.095 1.00 44.50 331 LYS A C 1
ATOM 2595 O O . LYS A 1 331 ? -30.579 -18.014 -16.680 1.00 44.50 331 LYS A O 1
ATOM 2600 N N . ILE A 1 332 ? -32.231 -19.535 -16.710 1.00 40.81 332 ILE A N 1
ATOM 2601 C CA . ILE A 1 332 ? -32.470 -19.446 -18.153 1.00 40.81 332 ILE A CA 1
ATOM 2602 C C . ILE A 1 332 ? -33.563 -18.406 -18.405 1.00 40.81 332 ILE A C 1
ATOM 2604 O O . ILE A 1 332 ? -34.738 -18.647 -18.130 1.00 40.81 332 ILE A O 1
ATOM 2608 N N . ASN A 1 333 ? -33.188 -17.243 -18.939 1.00 35.88 333 ASN A N 1
ATOM 2609 C CA . ASN A 1 333 ? -34.153 -16.258 -19.428 1.00 35.88 333 ASN A CA 1
ATOM 2610 C C . ASN A 1 333 ? -34.481 -16.554 -20.897 1.00 35.88 333 ASN A C 1
ATOM 2612 O O . ASN A 1 333 ? -33.702 -16.232 -21.792 1.00 35.88 333 ASN A O 1
ATOM 2616 N N . GLN A 1 334 ? -35.654 -17.128 -21.162 1.00 34.91 334 GLN A N 1
ATOM 2617 C CA . GLN A 1 334 ? -36.196 -17.181 -22.519 1.00 34.91 334 GLN A CA 1
ATOM 2618 C C . GLN A 1 334 ? -36.840 -15.831 -22.843 1.00 34.91 334 GLN A C 1
ATOM 2620 O O . GLN A 1 334 ? -37.897 -15.494 -22.315 1.00 34.91 334 GLN A O 1
ATOM 2625 N N . LYS A 1 335 ? -36.191 -15.032 -23.694 1.00 31.22 335 LYS A N 1
ATOM 2626 C CA . LYS A 1 335 ? -36.813 -13.861 -24.318 1.00 31.22 335 LYS A CA 1
ATOM 2627 C C . LYS A 1 335 ? -36.999 -14.171 -25.799 1.00 31.22 335 LYS A C 1
ATOM 2629 O O . LYS A 1 335 ? -36.020 -14.309 -26.528 1.00 31.22 335 LYS A O 1
ATOM 2634 N N . GLU A 1 336 ? -38.250 -14.342 -26.212 1.00 30.17 336 GLU A N 1
ATOM 2635 C CA . GLU A 1 336 ? -38.635 -14.505 -27.614 1.00 30.17 336 GLU A CA 1
ATOM 2636 C C . GLU A 1 336 ? -38.257 -13.239 -28.400 1.00 30.17 336 GLU A C 1
ATOM 2638 O O . GLU A 1 336 ? -38.480 -12.117 -27.937 1.00 30.17 336 GLU A O 1
ATOM 2643 N N . ALA A 1 337 ? -37.627 -13.419 -29.562 1.00 30.22 337 ALA A N 1
ATOM 2644 C CA . ALA A 1 337 ? -37.214 -12.331 -30.440 1.00 30.22 337 ALA A CA 1
ATOM 2645 C C . ALA A 1 337 ? -38.320 -12.010 -31.457 1.00 30.22 337 ALA A C 1
ATOM 2647 O O . ALA A 1 337 ? -38.764 -12.884 -32.199 1.00 30.22 337 ALA A O 1
ATOM 2648 N N . ASP A 1 338 ? -38.709 -10.738 -31.495 1.00 30.42 338 ASP A N 1
ATOM 2649 C CA . ASP A 1 338 ? -39.598 -10.117 -32.481 1.00 30.42 338 ASP A CA 1
ATOM 2650 C C . ASP A 1 338 ? -38.767 -9.629 -33.696 1.00 30.42 338 ASP A C 1
ATOM 2652 O O . ASP A 1 338 ? -37.763 -8.935 -33.487 1.00 30.42 338 ASP A O 1
ATOM 2656 N N . PRO A 1 339 ? -39.085 -9.990 -34.958 1.00 31.62 339 PRO A N 1
ATOM 2657 C CA . PRO A 1 339 ? -38.276 -9.609 -36.113 1.00 31.62 339 PRO A CA 1
ATOM 2658 C C . PRO A 1 339 ? -38.799 -8.319 -36.768 1.00 31.62 339 PRO A C 1
ATOM 2660 O O . PRO A 1 339 ? -39.842 -8.317 -37.420 1.00 31.62 339 PRO A O 1
ATOM 2663 N N . GLY A 1 340 ? -38.039 -7.221 -36.668 1.00 29.91 340 GLY A N 1
ATOM 2664 C CA . GLY A 1 340 ? -38.459 -5.904 -37.168 1.00 29.91 340 GLY A CA 1
ATOM 2665 C C . GLY A 1 340 ? -37.388 -5.076 -37.890 1.00 29.91 340 GLY A C 1
ATOM 2666 O O . GLY A 1 340 ? -36.810 -4.176 -37.300 1.00 29.91 340 GLY A O 1
ATOM 2667 N N . VAL A 1 341 ? -37.215 -5.352 -39.189 1.00 31.28 341 VAL A N 1
ATOM 2668 C CA . VAL A 1 341 ? -36.962 -4.420 -40.320 1.00 31.28 341 VAL A CA 1
ATOM 2669 C C . VAL A 1 341 ? -35.736 -3.479 -40.288 1.00 31.28 341 VAL A C 1
ATOM 2671 O O . VAL A 1 341 ? -35.743 -2.398 -39.706 1.00 31.28 341 VAL A O 1
ATOM 2674 N N . VAL A 1 342 ? -34.749 -3.823 -41.125 1.00 30.52 342 VAL A N 1
ATOM 2675 C CA . VAL A 1 342 ? -33.708 -2.932 -41.670 1.00 30.52 342 VAL A CA 1
ATOM 2676 C C . VAL A 1 342 ? -34.262 -2.150 -42.873 1.00 30.52 342 VAL A C 1
ATOM 2678 O O . VAL A 1 342 ? -34.903 -2.733 -43.747 1.00 30.52 342 VAL A O 1
ATOM 2681 N N . LYS A 1 343 ? -33.954 -0.849 -42.970 1.00 31.61 343 LYS A N 1
ATOM 2682 C CA . LYS A 1 343 ? -33.996 -0.078 -44.228 1.00 31.61 343 LYS A CA 1
ATOM 2683 C C . LYS A 1 343 ? -32.640 0.597 -44.479 1.00 31.61 343 LYS A C 1
ATOM 2685 O O . LYS A 1 343 ? -32.099 1.170 -43.536 1.00 31.61 343 LYS A O 1
ATOM 2690 N N . PRO A 1 344 ? -32.118 0.581 -45.720 1.00 33.69 344 PRO A N 1
ATOM 2691 C CA . PRO A 1 344 ? -30.940 1.342 -46.109 1.00 33.69 344 PRO A CA 1
ATOM 2692 C C . PRO A 1 344 ? -31.342 2.688 -46.732 1.00 33.69 344 PRO A C 1
ATOM 2694 O O . PRO A 1 344 ? -32.405 2.809 -47.346 1.00 33.69 344 PRO A O 1
ATOM 2697 N N . SER A 1 345 ? -30.462 3.679 -46.640 1.00 31.05 345 SER A N 1
ATOM 2698 C CA . SER A 1 345 ? -30.521 4.874 -47.483 1.00 31.05 345 SER A CA 1
ATOM 2699 C C . SER A 1 345 ? -29.130 5.220 -48.005 1.00 31.05 345 SER A C 1
ATOM 2701 O O . SER A 1 345 ? -28.130 5.092 -47.303 1.00 31.05 345 SER A O 1
ATOM 2703 N N . VAL A 1 346 ? -29.146 5.584 -49.280 1.00 31.00 346 VAL A N 1
ATOM 2704 C CA . VAL A 1 346 ? -28.081 5.696 -50.274 1.00 31.00 346 VAL A CA 1
ATOM 2705 C C . VAL A 1 346 ? -27.820 7.182 -50.568 1.00 31.00 346 VAL A C 1
ATOM 2707 O O . VAL A 1 346 ? -28.763 7.965 -50.504 1.00 31.00 346 VAL A O 1
ATOM 2710 N N . ASP A 1 347 ? -26.560 7.489 -50.903 1.00 30.27 347 ASP A N 1
ATOM 2711 C CA . ASP A 1 347 ? -25.977 8.622 -51.656 1.00 30.27 347 ASP A CA 1
ATOM 2712 C C . ASP A 1 347 ? -26.327 10.087 -51.322 1.00 30.27 347 ASP A C 1
ATOM 2714 O O . ASP A 1 347 ? -27.485 10.485 -51.264 1.00 30.27 347 ASP A O 1
ATOM 2718 N N . THR A 1 348 ? -25.303 10.956 -51.266 1.00 30.86 348 THR A N 1
ATOM 2719 C CA . THR A 1 348 ? -24.917 11.826 -52.410 1.00 30.86 348 THR A CA 1
ATOM 2720 C C . THR A 1 348 ? -23.777 12.815 -52.078 1.00 30.86 348 THR A C 1
ATOM 2722 O O . THR A 1 348 ? -23.751 13.444 -51.026 1.00 30.86 348 THR A O 1
ATOM 2725 N N . ASP A 1 349 ? -22.872 12.930 -53.055 1.00 29.98 349 ASP A N 1
ATOM 2726 C CA . ASP A 1 349 ? -22.202 14.128 -53.587 1.00 29.98 349 ASP A CA 1
ATOM 2727 C C . ASP A 1 349 ? -21.063 14.880 -52.853 1.00 29.98 349 ASP A C 1
ATOM 2729 O O . ASP A 1 349 ? -21.226 15.631 -51.893 1.00 29.98 349 ASP A O 1
ATOM 2733 N N . LEU A 1 350 ? -19.888 14.751 -53.490 1.00 37.34 350 LEU A N 1
ATOM 2734 C CA . LEU A 1 350 ? -18.793 15.724 -53.628 1.00 37.34 350 LEU A CA 1
ATOM 2735 C C . LEU A 1 350 ? -19.280 17.071 -54.215 1.00 37.34 350 LEU A C 1
ATOM 2737 O O . LEU A 1 350 ? -20.260 17.106 -54.961 1.00 37.34 350 LEU A O 1
ATOM 2741 N N . PRO A 1 351 ? -18.533 18.175 -54.005 1.00 44.44 351 PRO A N 1
ATOM 2742 C CA . PRO A 1 351 ? -17.629 18.598 -55.081 1.00 44.44 351 PRO A CA 1
ATOM 2743 C C . PRO A 1 351 ? -16.274 19.167 -54.625 1.00 44.44 351 PRO A C 1
ATOM 2745 O O . PRO A 1 351 ? -16.134 19.821 -53.593 1.00 44.44 351 PRO A O 1
ATOM 2748 N N . GLU A 1 352 ? -15.284 18.964 -55.495 1.00 35.81 352 GLU A N 1
ATOM 2749 C CA . GLU A 1 352 ? -14.004 19.672 -55.551 1.00 35.81 352 GLU A CA 1
ATOM 2750 C C . GLU A 1 352 ? -14.181 21.173 -55.844 1.00 35.81 352 GLU A C 1
ATOM 2752 O O . GLU A 1 352 ? -15.028 21.555 -56.657 1.00 35.81 352 GLU A O 1
ATOM 2757 N N . LYS A 1 353 ? -13.276 22.011 -55.312 1.00 33.91 353 LYS A N 1
ATOM 2758 C CA . LYS A 1 353 ? -12.572 23.041 -56.103 1.00 33.91 353 LYS A CA 1
ATOM 2759 C C . LYS A 1 353 ? -11.379 23.655 -55.361 1.00 33.91 353 LYS A C 1
ATOM 2761 O O . LYS A 1 353 ? -11.444 23.981 -54.182 1.00 33.91 353 LYS A O 1
ATOM 2766 N N . ALA A 1 354 ? -10.302 23.807 -56.125 1.00 31.77 354 ALA A N 1
ATOM 2767 C CA . ALA A 1 354 ? -8.996 24.360 -55.786 1.00 31.77 354 ALA A CA 1
ATOM 2768 C C . ALA A 1 354 ? -8.963 25.903 -55.725 1.00 31.77 354 ALA A C 1
ATOM 2770 O O . ALA A 1 354 ? -9.766 26.542 -56.400 1.00 31.77 354 ALA A O 1
ATOM 2771 N N . LEU A 1 355 ? -7.979 26.489 -55.021 1.00 30.86 355 LEU A N 1
ATOM 2772 C CA . LEU A 1 355 ? -6.877 27.285 -55.610 1.00 30.86 355 LEU A CA 1
ATOM 2773 C C . LEU A 1 355 ? -5.945 27.905 -54.538 1.00 30.86 355 LEU A C 1
ATOM 2775 O O . LEU A 1 355 ? -6.403 28.547 -53.602 1.00 30.86 355 LEU A O 1
ATOM 2779 N N . ASN A 1 356 ? -4.637 27.724 -54.761 1.00 32.72 356 ASN A N 1
ATOM 2780 C CA . ASN A 1 356 ? -3.478 28.616 -54.566 1.00 32.72 356 ASN A CA 1
ATOM 2781 C C . ASN A 1 356 ? -3.591 29.886 -53.696 1.00 32.72 356 ASN A C 1
ATOM 2783 O O . ASN A 1 356 ? -4.335 30.785 -54.068 1.00 32.72 356 ASN A O 1
ATOM 2787 N N . THR A 1 357 ? -2.619 30.074 -52.787 1.00 33.81 357 THR A N 1
ATOM 2788 C CA . THR A 1 357 ? -1.564 31.105 -52.950 1.00 33.81 357 THR A CA 1
ATOM 2789 C C . THR A 1 357 ? -0.351 30.834 -52.056 1.00 33.81 357 THR A C 1
ATOM 2791 O O . THR A 1 357 ? -0.476 30.504 -50.881 1.00 33.81 357 THR A O 1
ATOM 2794 N N . ALA A 1 358 ? 0.832 30.989 -52.647 1.00 35.62 358 ALA A N 1
ATOM 2795 C CA . ALA A 1 358 ? 2.119 31.047 -51.975 1.00 35.62 358 ALA A CA 1
ATOM 2796 C C . ALA A 1 358 ? 2.399 32.485 -51.522 1.00 35.62 358 ALA A C 1
ATOM 2798 O O . ALA A 1 358 ? 2.225 33.401 -52.320 1.00 35.62 358 ALA A O 1
ATOM 2799 N N . GLU A 1 359 ? 2.905 32.668 -50.304 1.00 33.94 359 GLU A N 1
ATOM 2800 C CA . GLU A 1 359 ? 3.628 33.879 -49.911 1.00 33.94 359 GLU A CA 1
ATOM 2801 C C . GLU A 1 359 ? 4.809 33.507 -49.009 1.00 33.94 359 GLU A C 1
ATOM 2803 O O . GLU A 1 359 ? 4.677 32.872 -47.961 1.00 33.94 359 GLU A O 1
ATOM 2808 N N . SER A 1 360 ? 5.991 33.876 -49.493 1.00 40.31 360 SER A N 1
ATOM 2809 C CA . SER A 1 360 ? 7.286 33.792 -48.837 1.00 40.31 360 SER A CA 1
ATOM 2810 C C . SER A 1 360 ? 7.381 34.802 -47.698 1.00 40.31 360 SER A C 1
ATOM 2812 O O . SER A 1 360 ? 7.171 35.991 -47.925 1.00 40.31 360 SER A O 1
ATOM 2814 N N . ASN A 1 361 ? 7.808 34.361 -46.517 1.00 35.16 361 ASN A N 1
ATOM 2815 C CA . ASN A 1 361 ? 8.398 35.250 -45.523 1.00 35.16 361 ASN A CA 1
ATOM 2816 C C . ASN A 1 361 ? 9.651 34.596 -44.939 1.00 35.16 361 ASN A C 1
ATOM 2818 O O . ASN A 1 361 ? 9.587 33.566 -44.264 1.00 35.16 361 ASN A O 1
ATOM 2822 N N . GLU A 1 362 ? 10.793 35.211 -45.239 1.00 40.84 362 GLU A N 1
ATOM 2823 C CA . GLU A 1 362 ? 12.091 34.916 -44.647 1.00 40.84 362 GLU A CA 1
ATOM 2824 C C . GLU A 1 362 ? 12.021 35.112 -43.127 1.00 40.84 362 GLU A C 1
ATOM 2826 O O . GLU A 1 362 ? 11.648 36.174 -42.625 1.00 40.84 362 GLU A O 1
ATOM 2831 N N . LYS A 1 363 ? 12.385 34.064 -42.382 1.00 41.56 363 LYS A N 1
ATOM 2832 C CA . LYS A 1 363 ? 12.542 34.084 -40.924 1.00 41.56 363 LYS A CA 1
ATOM 2833 C C . LYS A 1 363 ? 14.002 33.744 -40.593 1.00 41.56 363 LYS A C 1
ATOM 2835 O O . LYS A 1 363 ? 14.578 32.892 -41.272 1.00 41.56 363 LYS A O 1
ATOM 2840 N N . PRO A 1 364 ? 14.619 34.379 -39.580 1.00 41.62 364 PRO A N 1
ATOM 2841 C CA . PRO A 1 364 ? 16.053 34.283 -39.354 1.00 41.62 364 PRO A CA 1
ATOM 2842 C C . PRO A 1 364 ? 16.451 32.889 -38.865 1.00 41.62 364 PRO A C 1
ATOM 2844 O O . PRO A 1 364 ? 15.711 32.242 -38.121 1.00 41.62 364 PRO A O 1
ATOM 2847 N N . ALA A 1 365 ? 17.638 32.453 -39.290 1.00 42.19 365 ALA A N 1
ATOM 2848 C CA . ALA A 1 365 ? 18.230 31.155 -39.000 1.00 42.19 365 ALA A CA 1
ATOM 2849 C C . ALA A 1 365 ? 18.313 30.884 -37.487 1.00 42.19 365 ALA A C 1
ATOM 2851 O O . ALA A 1 365 ? 19.235 31.319 -36.797 1.00 42.19 365 ALA A O 1
ATOM 2852 N N . ALA A 1 366 ? 17.341 30.131 -36.975 1.00 44.22 366 ALA A N 1
ATOM 2853 C CA . ALA A 1 366 ? 17.455 29.457 -35.696 1.00 44.22 366 ALA A CA 1
ATOM 2854 C C . ALA A 1 366 ? 18.404 28.270 -35.879 1.00 44.22 366 ALA A C 1
ATOM 2856 O O . ALA A 1 366 ? 18.149 27.386 -36.698 1.00 44.22 366 ALA A O 1
ATOM 2857 N N . VAL A 1 367 ? 19.495 28.258 -35.113 1.00 50.12 367 VAL A N 1
ATOM 2858 C CA . VAL A 1 367 ? 20.362 27.090 -34.945 1.00 50.12 367 VAL A CA 1
ATOM 2859 C C . VAL A 1 367 ? 19.496 25.963 -34.386 1.00 50.12 367 VAL A C 1
ATOM 2861 O O . VAL A 1 367 ? 19.203 25.919 -33.190 1.00 50.12 367 VAL A O 1
ATOM 2864 N N . LYS A 1 368 ? 19.032 25.079 -35.272 1.00 41.19 368 LYS A N 1
ATOM 2865 C CA . LYS A 1 368 ? 18.408 23.817 -34.896 1.00 41.19 368 LYS A CA 1
ATOM 2866 C C . LYS A 1 368 ? 19.515 22.973 -34.277 1.00 41.19 368 LYS A C 1
ATOM 2868 O O . LYS A 1 368 ? 20.399 22.502 -34.980 1.00 41.19 368 LYS A O 1
ATOM 2873 N N . ARG A 1 369 ? 19.514 22.854 -32.949 1.00 45.50 369 ARG A N 1
ATOM 2874 C CA . ARG A 1 369 ? 20.176 21.715 -32.315 1.00 45.50 369 ARG A CA 1
ATOM 2875 C C . ARG A 1 369 ? 19.328 20.517 -32.698 1.00 45.50 369 ARG A C 1
ATOM 2877 O O . ARG A 1 369 ? 18.144 20.502 -32.357 1.00 45.50 369 ARG A O 1
ATOM 2884 N N . ASP A 1 370 ? 19.904 19.585 -33.441 1.00 45.09 370 ASP A N 1
ATOM 2885 C CA . ASP A 1 370 ? 19.295 18.280 -33.640 1.00 45.09 370 ASP A CA 1
ATOM 2886 C C . ASP A 1 370 ? 19.168 17.651 -32.252 1.00 45.09 370 ASP A C 1
ATOM 2888 O O . ASP A 1 370 ? 20.149 17.256 -31.624 1.00 45.09 370 ASP A O 1
ATOM 2892 N N . VAL A 1 371 ? 17.956 17.700 -31.701 1.00 51.03 371 VAL A N 1
ATOM 2893 C CA . VAL A 1 371 ? 17.617 16.927 -30.514 1.00 51.03 371 VAL A CA 1
ATOM 2894 C C . VAL A 1 371 ? 17.497 15.505 -31.025 1.00 51.03 371 VAL A C 1
ATOM 2896 O O . VAL A 1 371 ? 16.514 15.156 -31.677 1.00 51.03 371 VAL A O 1
ATOM 2899 N N . GLU A 1 372 ? 18.556 14.734 -30.820 1.00 64.38 372 GLU A N 1
ATOM 2900 C CA . GLU A 1 372 ? 18.584 13.312 -31.116 1.00 64.38 372 GLU A CA 1
ATOM 2901 C C . GLU A 1 372 ? 17.555 12.646 -30.199 1.00 64.38 372 GLU A C 1
ATOM 2903 O O . GLU A 1 372 ? 17.703 12.608 -28.976 1.00 64.38 372 GLU A O 1
ATOM 2908 N N . TYR A 1 373 ? 16.422 12.258 -30.784 1.00 68.75 373 TYR A N 1
ATOM 2909 C CA . TYR A 1 373 ? 15.388 11.545 -30.053 1.00 68.75 373 TYR A CA 1
ATOM 2910 C C . TYR A 1 373 ? 15.869 10.112 -29.830 1.00 68.75 373 TYR A C 1
ATOM 2912 O O . TYR A 1 373 ? 16.364 9.504 -30.783 1.00 68.75 373 TYR A O 1
ATOM 2920 N N . PRO A 1 374 ? 15.696 9.563 -28.617 1.00 72.56 374 PRO A N 1
ATOM 2921 C CA . PRO A 1 374 ? 16.065 8.184 -28.345 1.00 72.56 374 PRO A CA 1
ATOM 2922 C C . PRO A 1 374 ? 15.333 7.250 -29.306 1.00 72.56 374 PRO A C 1
ATOM 2924 O O . PRO A 1 374 ? 14.170 7.477 -29.671 1.00 72.56 374 PRO A O 1
ATOM 2927 N N . SER A 1 375 ? 16.024 6.199 -29.735 1.00 86.12 375 SER A N 1
ATOM 2928 C CA . SER A 1 375 ? 15.432 5.210 -30.631 1.00 86.12 375 SER A CA 1
ATOM 2929 C C . SER A 1 375 ? 14.268 4.483 -29.939 1.00 86.12 375 SER A C 1
ATOM 2931 O O . SER A 1 375 ? 14.178 4.419 -28.710 1.00 86.12 375 SER A O 1
ATOM 2933 N N . LYS A 1 376 ? 13.347 3.901 -30.721 1.00 84.06 376 LYS A N 1
ATOM 2934 C CA . LYS A 1 376 ? 12.248 3.089 -30.159 1.00 84.06 376 LYS A CA 1
ATOM 2935 C C . LYS A 1 376 ? 12.767 1.933 -29.292 1.00 84.06 376 LYS A C 1
ATOM 2937 O O . LYS A 1 376 ? 12.103 1.563 -28.331 1.00 84.06 376 LYS A O 1
ATOM 2942 N N . GLU A 1 377 ? 13.932 1.388 -29.634 1.00 78.06 377 GLU A N 1
ATOM 2943 C CA . GLU A 1 377 ? 14.584 0.305 -28.896 1.00 78.06 377 GLU A CA 1
ATOM 2944 C C . GLU A 1 377 ? 15.129 0.789 -27.549 1.00 78.06 377 GLU A C 1
ATOM 2946 O O . GLU A 1 377 ? 14.877 0.151 -26.531 1.00 78.06 377 GLU A O 1
ATOM 2951 N N . GLU A 1 378 ? 15.788 1.951 -27.510 1.00 79.06 378 GLU A N 1
ATOM 2952 C CA . GLU A 1 378 ? 16.274 2.557 -26.260 1.00 79.06 378 GLU A CA 1
ATOM 2953 C C . GLU A 1 378 ? 15.133 2.855 -25.291 1.00 79.06 378 GLU A C 1
ATOM 2955 O O . GLU A 1 378 ? 15.228 2.542 -24.106 1.00 79.06 378 GLU A O 1
ATOM 2960 N N . LYS A 1 379 ? 14.015 3.382 -25.803 1.00 84.44 379 LYS A N 1
ATOM 2961 C CA . LYS A 1 379 ? 12.833 3.631 -24.978 1.00 84.44 379 LYS A CA 1
ATOM 2962 C C . LYS A 1 379 ? 12.255 2.336 -24.396 1.00 84.44 379 LYS A C 1
ATOM 2964 O O . LYS A 1 379 ? 11.934 2.294 -23.216 1.00 84.44 379 LYS A O 1
ATOM 2969 N N . ALA A 1 380 ? 12.159 1.273 -25.197 1.00 82.69 380 ALA A N 1
ATOM 2970 C CA . ALA A 1 380 ? 11.667 -0.021 -24.722 1.00 82.69 380 ALA A CA 1
ATOM 2971 C C . ALA A 1 380 ? 12.582 -0.638 -23.647 1.00 82.69 380 ALA A C 1
ATOM 2973 O O . ALA A 1 380 ? 12.106 -1.286 -22.716 1.00 82.69 380 ALA A O 1
ATOM 2974 N N . ILE A 1 381 ? 13.896 -0.427 -23.763 1.00 82.44 381 ILE A N 1
ATOM 2975 C CA . ILE A 1 381 ? 14.879 -0.842 -22.758 1.00 82.44 381 ILE A CA 1
ATOM 2976 C C . ILE A 1 381 ? 14.655 -0.081 -21.444 1.00 82.44 381 ILE A C 1
ATOM 2978 O O . ILE A 1 381 ? 14.594 -0.709 -20.387 1.00 82.44 381 ILE A O 1
ATOM 2982 N N . ASP A 1 382 ? 14.488 1.240 -21.498 1.00 83.56 382 ASP A N 1
ATOM 2983 C CA . ASP A 1 382 ? 14.233 2.058 -20.308 1.00 83.56 382 ASP A CA 1
ATOM 2984 C C . ASP A 1 382 ? 12.902 1.692 -19.630 1.00 83.56 382 ASP A C 1
ATOM 2986 O O . ASP A 1 382 ? 12.873 1.482 -18.416 1.00 83.56 382 ASP A O 1
ATOM 2990 N N . ASP A 1 383 ? 11.833 1.505 -20.412 1.00 85.75 383 ASP A N 1
ATOM 2991 C CA . ASP A 1 383 ? 10.515 1.102 -19.908 1.00 85.75 383 ASP A CA 1
ATOM 2992 C C . ASP A 1 383 ? 10.585 -0.269 -19.199 1.00 85.75 383 ASP A C 1
ATOM 2994 O O . ASP A 1 383 ? 10.008 -0.467 -18.127 1.00 85.75 383 ASP A O 1
ATOM 2998 N N . ASN A 1 384 ? 11.331 -1.230 -19.756 1.00 83.62 384 ASN A N 1
ATOM 2999 C CA . ASN A 1 384 ? 11.510 -2.552 -19.148 1.00 83.62 384 ASN A CA 1
ATOM 3000 C C . ASN A 1 384 ? 12.355 -2.507 -17.870 1.00 83.62 384 ASN A C 1
ATOM 3002 O O . ASN A 1 384 ? 12.034 -3.196 -16.899 1.00 83.62 384 ASN A O 1
ATOM 3006 N N . MET A 1 385 ? 13.407 -1.684 -17.839 1.00 83.75 385 MET A N 1
ATOM 3007 C CA . MET A 1 385 ? 14.190 -1.464 -16.622 1.00 83.75 385 MET A CA 1
ATOM 3008 C C . MET A 1 385 ? 13.325 -0.865 -15.512 1.00 83.75 385 MET A C 1
ATOM 3010 O O . MET A 1 385 ? 13.363 -1.341 -14.374 1.00 83.75 385 MET A O 1
ATOM 3014 N N . GLU A 1 386 ? 12.510 0.137 -15.841 1.00 86.94 386 GLU A N 1
ATOM 3015 C CA . GLU A 1 386 ? 11.578 0.741 -14.894 1.00 86.94 386 GLU A CA 1
ATOM 3016 C C . GLU A 1 386 ? 10.563 -0.285 -14.378 1.00 86.94 386 GLU A C 1
ATOM 3018 O O . GLU A 1 386 ? 10.359 -0.367 -13.168 1.00 86.94 386 GLU A O 1
ATOM 3023 N N . LYS A 1 387 ? 10.000 -1.138 -15.246 1.00 86.81 387 LYS A N 1
ATOM 3024 C CA . LYS A 1 387 ? 9.092 -2.227 -14.836 1.00 86.81 387 LYS A CA 1
ATOM 3025 C C . LYS A 1 387 ? 9.739 -3.195 -13.841 1.00 86.81 387 LYS A C 1
ATOM 3027 O O . LYS A 1 387 ? 9.114 -3.531 -12.835 1.00 86.81 387 LYS A O 1
ATOM 3032 N N . ILE A 1 388 ? 10.980 -3.626 -14.085 1.00 83.56 388 ILE A N 1
ATOM 3033 C CA . ILE A 1 388 ? 11.705 -4.544 -13.189 1.00 83.56 388 ILE A CA 1
ATOM 3034 C C . ILE A 1 388 ? 11.876 -3.918 -11.800 1.00 83.56 388 ILE A C 1
ATOM 3036 O O . ILE A 1 388 ? 11.540 -4.546 -10.793 1.00 83.56 388 ILE A O 1
ATOM 3040 N N . PHE A 1 389 ? 12.362 -2.674 -11.737 1.00 84.81 389 PHE A N 1
ATOM 3041 C CA . PHE A 1 389 ? 12.567 -1.979 -10.465 1.00 84.81 389 PHE A CA 1
ATOM 3042 C C . PHE A 1 389 ? 11.251 -1.640 -9.772 1.00 84.81 389 PHE A C 1
ATOM 3044 O O . PHE A 1 389 ? 11.146 -1.813 -8.563 1.00 84.81 389 PHE A O 1
ATOM 3051 N N . ARG A 1 390 ? 10.226 -1.229 -10.522 1.00 82.44 390 ARG A N 1
ATOM 3052 C CA . ARG A 1 390 ? 8.895 -0.962 -9.978 1.00 82.44 390 ARG A CA 1
ATOM 3053 C C . ARG A 1 390 ? 8.298 -2.209 -9.343 1.00 82.44 390 ARG A C 1
ATOM 3055 O O . ARG A 1 390 ? 7.731 -2.093 -8.265 1.00 82.44 390 ARG A O 1
ATOM 3062 N N . LYS A 1 391 ? 8.450 -3.383 -9.963 1.00 81.50 391 LYS A N 1
ATOM 3063 C CA . LYS A 1 391 ? 7.996 -4.644 -9.366 1.00 81.50 391 LYS A CA 1
ATOM 3064 C C . LYS A 1 391 ? 8.776 -4.985 -8.103 1.00 81.50 391 LYS A C 1
ATOM 3066 O O . LYS A 1 391 ? 8.162 -5.243 -7.081 1.00 81.50 391 LYS A O 1
ATOM 3071 N N . LEU A 1 392 ? 10.107 -4.901 -8.155 1.00 77.50 392 LEU A N 1
ATOM 3072 C CA . LEU A 1 392 ? 10.960 -5.087 -6.978 1.00 77.50 392 LEU A CA 1
ATOM 3073 C C . LEU A 1 392 ? 10.536 -4.177 -5.817 1.00 77.50 392 LEU A C 1
ATOM 3075 O O . LEU A 1 392 ? 10.437 -4.641 -4.690 1.00 77.50 392 LEU A O 1
ATOM 3079 N N . THR A 1 393 ? 10.246 -2.903 -6.086 1.00 76.69 393 THR A N 1
ATOM 3080 C CA . THR A 1 393 ? 9.760 -1.959 -5.072 1.00 76.69 393 THR A CA 1
ATOM 3081 C C . THR A 1 393 ? 8.333 -2.271 -4.624 1.00 76.69 393 THR A C 1
ATOM 3083 O O . THR A 1 393 ? 8.061 -2.219 -3.434 1.00 76.69 393 THR A O 1
ATOM 3086 N N . ALA A 1 394 ? 7.421 -2.625 -5.533 1.00 71.50 394 ALA A N 1
ATOM 3087 C CA . ALA A 1 394 ? 6.032 -2.944 -5.198 1.00 71.50 394 ALA A CA 1
ATOM 3088 C C . ALA A 1 394 ? 5.912 -4.203 -4.327 1.00 71.50 394 ALA A C 1
ATOM 3090 O O . ALA A 1 394 ? 5.100 -4.222 -3.404 1.00 71.50 394 ALA A O 1
ATOM 3091 N N . ASP A 1 395 ? 6.750 -5.212 -4.577 1.00 68.12 395 ASP A N 1
ATOM 3092 C CA . ASP A 1 395 ? 6.817 -6.428 -3.764 1.00 68.12 395 ASP A CA 1
ATOM 3093 C C . ASP A 1 395 ? 7.230 -6.096 -2.311 1.00 68.12 395 ASP A C 1
ATOM 3095 O O . ASP A 1 395 ? 6.756 -6.737 -1.376 1.00 68.12 395 ASP A O 1
ATOM 3099 N N . ILE A 1 396 ? 8.038 -5.045 -2.110 1.00 67.62 396 ILE A N 1
ATOM 3100 C CA . ILE A 1 396 ? 8.525 -4.581 -0.797 1.00 67.62 396 ILE A CA 1
ATOM 3101 C C . ILE A 1 396 ? 7.546 -3.608 -0.120 1.00 67.62 396 ILE A C 1
ATOM 3103 O O . ILE A 1 396 ? 7.320 -3.701 1.084 1.00 67.62 396 ILE A O 1
ATOM 3107 N N . ASP A 1 397 ? 6.961 -2.683 -0.886 1.00 58.00 397 ASP A N 1
ATOM 3108 C CA . ASP A 1 397 ? 6.093 -1.600 -0.401 1.00 58.00 397 ASP A CA 1
ATOM 3109 C C . ASP A 1 397 ? 4.615 -2.014 -0.281 1.00 58.00 397 ASP A C 1
ATOM 3111 O O . ASP A 1 397 ? 3.774 -1.176 0.065 1.00 58.00 397 ASP A O 1
ATOM 3115 N N . SER A 1 398 ? 4.257 -3.271 -0.585 1.00 51.38 398 SER A N 1
ATOM 3116 C CA . SER A 1 398 ? 2.873 -3.756 -0.523 1.00 51.38 398 SER A CA 1
ATOM 3117 C C . SER A 1 398 ? 2.325 -3.727 0.914 1.00 51.38 398 SER A C 1
ATOM 3119 O O . SER A 1 398 ? 2.279 -4.693 1.663 1.00 51.38 398 SER A O 1
ATOM 3121 N N . THR A 1 399 ? 1.818 -2.557 1.281 1.00 45.53 399 THR A N 1
ATOM 3122 C CA . THR A 1 399 ? 1.047 -2.249 2.493 1.00 45.53 399 THR A CA 1
ATOM 3123 C C . THR A 1 399 ? -0.267 -3.040 2.587 1.00 45.53 399 THR A C 1
ATOM 3125 O O . THR A 1 399 ? -0.940 -2.998 3.615 1.00 45.53 399 THR A O 1
ATOM 3128 N N . ASN A 1 400 ? -0.613 -3.822 1.558 1.00 43.94 400 ASN A N 1
ATOM 3129 C CA . ASN A 1 400 ? -1.707 -4.789 1.564 1.00 43.94 400 ASN A CA 1
ATOM 3130 C C . ASN A 1 400 ? -1.209 -6.167 2.027 1.00 43.94 400 ASN A C 1
ATOM 3132 O O . ASN A 1 400 ? -1.134 -7.120 1.260 1.00 43.94 400 ASN A O 1
ATOM 3136 N N . LEU A 1 401 ? -0.934 -6.253 3.326 1.00 49.59 401 LEU A N 1
ATOM 3137 C CA . LEU A 1 401 ? -0.520 -7.433 4.099 1.00 49.59 401 LEU A CA 1
ATOM 3138 C C . LEU A 1 401 ? -1.597 -8.543 4.215 1.00 49.59 401 LEU A C 1
ATOM 3140 O O . LEU A 1 401 ? -1.603 -9.291 5.191 1.00 49.59 401 LEU A O 1
ATOM 3144 N N . LYS A 1 402 ? -2.566 -8.620 3.290 1.00 46.97 402 LYS A N 1
ATOM 3145 C CA . LYS A 1 402 ? -3.699 -9.560 3.410 1.00 46.97 402 LYS A CA 1
ATOM 3146 C C . LYS A 1 402 ? -3.333 -11.002 3.064 1.00 46.97 402 LYS A C 1
ATOM 3148 O O . LYS A 1 402 ? -3.937 -11.912 3.624 1.00 46.97 402 LYS A O 1
ATOM 3153 N N . ASP A 1 403 ? -2.345 -11.201 2.201 1.00 46.38 403 ASP A N 1
ATOM 3154 C CA . ASP A 1 403 ? -1.763 -12.516 1.956 1.00 46.38 403 ASP A CA 1
ATOM 3155 C C . ASP A 1 403 ? -0.544 -12.685 2.865 1.00 46.38 403 ASP A C 1
ATOM 3157 O O . ASP A 1 403 ? 0.200 -11.725 3.070 1.00 46.38 403 ASP A O 1
ATOM 3161 N N . GLU A 1 404 ? -0.351 -13.882 3.433 1.00 45.72 404 GLU A N 1
ATOM 3162 C CA . GLU A 1 404 ? 0.804 -14.223 4.272 1.00 45.72 404 GLU A CA 1
ATOM 3163 C C . GLU A 1 404 ? 2.096 -13.731 3.606 1.00 45.72 404 GLU A C 1
ATOM 3165 O O . GLU A 1 404 ? 2.622 -14.369 2.687 1.00 45.72 404 GLU A O 1
ATOM 3170 N N . ILE A 1 405 ? 2.622 -12.584 4.054 1.00 53.66 405 ILE A N 1
ATOM 3171 C CA . ILE A 1 405 ? 3.896 -12.086 3.553 1.00 53.66 405 ILE A CA 1
ATOM 3172 C C . ILE A 1 405 ? 4.944 -13.082 4.015 1.00 53.66 405 ILE A C 1
ATOM 3174 O O . ILE A 1 405 ? 5.403 -13.082 5.160 1.00 53.66 405 ILE A O 1
ATOM 3178 N N . ASN A 1 406 ? 5.349 -13.951 3.097 1.00 61.94 406 ASN A N 1
ATOM 3179 C CA . ASN A 1 406 ? 6.512 -14.782 3.287 1.00 61.94 406 ASN A CA 1
ATOM 3180 C C . ASN A 1 406 ? 7.735 -13.882 3.107 1.00 61.94 406 ASN A C 1
ATOM 3182 O O . ASN A 1 406 ? 8.357 -13.854 2.048 1.00 61.94 406 ASN A O 1
ATOM 3186 N N . VAL A 1 407 ? 8.057 -13.120 4.157 1.00 64.25 407 VAL A N 1
ATOM 3187 C CA . VAL A 1 407 ? 9.198 -12.197 4.214 1.00 64.25 407 VAL A CA 1
ATOM 3188 C C . VAL A 1 407 ? 10.462 -12.909 3.731 1.00 64.25 407 VAL A C 1
ATOM 3190 O O . VAL A 1 407 ? 11.215 -12.367 2.934 1.00 64.25 407 VAL A O 1
ATOM 3193 N N . ARG A 1 408 ? 10.653 -14.181 4.106 1.00 67.06 408 ARG A N 1
ATOM 3194 C CA . ARG A 1 408 ? 11.773 -14.996 3.618 1.00 67.06 408 ARG A CA 1
ATOM 3195 C C . ARG A 1 408 ? 11.779 -15.129 2.091 1.00 67.06 408 ARG A C 1
ATOM 3197 O O . ARG A 1 408 ? 12.845 -15.010 1.500 1.00 67.06 408 ARG A O 1
ATOM 3204 N N . LYS A 1 409 ? 10.631 -15.390 1.462 1.00 73.25 409 LYS A N 1
ATOM 3205 C CA . LYS A 1 409 ? 10.515 -15.471 -0.001 1.00 73.25 409 LYS A CA 1
ATOM 3206 C C . LYS A 1 409 ? 10.825 -14.121 -0.650 1.00 73.25 409 LYS A C 1
ATOM 3208 O O . LYS A 1 409 ? 11.642 -14.082 -1.557 1.00 73.25 409 LYS A O 1
ATOM 3213 N N . MET A 1 410 ? 10.248 -13.032 -0.139 1.00 72.50 410 MET A N 1
ATOM 3214 C CA . MET A 1 410 ? 10.494 -11.678 -0.650 1.00 72.50 410 MET A CA 1
ATOM 3215 C C . MET A 1 410 ? 11.981 -11.306 -0.584 1.00 72.50 410 MET A C 1
ATOM 3217 O O . MET A 1 410 ? 12.560 -10.903 -1.586 1.00 72.50 410 MET A O 1
ATOM 3221 N N . TYR A 1 411 ? 12.621 -11.501 0.574 1.00 75.50 411 TYR A N 1
ATOM 3222 C CA . TYR A 1 411 ? 14.053 -11.249 0.735 1.00 75.50 411 TYR A CA 1
ATOM 3223 C C . TYR A 1 411 ? 14.893 -12.143 -0.184 1.00 75.50 411 TYR A C 1
ATOM 3225 O O . TYR A 1 411 ? 15.789 -11.631 -0.840 1.00 75.50 411 TYR A O 1
ATOM 3233 N N . SER A 1 412 ? 14.573 -13.439 -0.297 1.00 79.62 412 SER A N 1
ATOM 3234 C CA . SER A 1 412 ? 15.265 -14.348 -1.226 1.00 79.62 412 SER A CA 1
ATOM 3235 C C . SER A 1 412 ? 15.185 -13.846 -2.666 1.00 79.62 412 SER A C 1
ATOM 3237 O O . SER A 1 412 ? 16.203 -13.774 -3.337 1.00 79.62 412 SER A O 1
ATOM 3239 N N . GLU A 1 413 ? 14.000 -13.442 -3.130 1.00 80.31 413 GLU A N 1
ATOM 3240 C CA . GLU A 1 413 ? 13.819 -12.949 -4.498 1.00 80.31 413 GLU A CA 1
ATOM 3241 C C . GLU A 1 413 ? 14.565 -11.636 -4.759 1.00 80.31 413 GLU A C 1
ATOM 3243 O O . GLU A 1 413 ? 15.108 -11.445 -5.848 1.00 80.31 413 GLU A O 1
ATOM 3248 N N . VAL A 1 414 ? 14.592 -10.723 -3.782 1.00 82.25 414 VAL A N 1
ATOM 3249 C CA . VAL A 1 414 ? 15.361 -9.476 -3.880 1.00 82.25 414 VAL A CA 1
ATOM 3250 C C . VAL A 1 414 ? 16.857 -9.786 -3.937 1.00 82.25 414 VAL A C 1
ATOM 3252 O O . VAL A 1 414 ? 17.528 -9.288 -4.838 1.00 82.25 414 VAL A O 1
ATOM 3255 N N . THR A 1 415 ? 17.369 -10.642 -3.049 1.00 85.38 415 THR A N 1
ATOM 3256 C CA . THR A 1 415 ? 18.784 -11.043 -3.026 1.00 85.38 415 THR A CA 1
ATOM 3257 C C . THR A 1 415 ? 19.193 -11.752 -4.318 1.00 85.38 415 THR A C 1
ATOM 3259 O O . THR A 1 415 ? 20.198 -11.378 -4.915 1.00 85.38 415 THR A O 1
ATOM 3262 N N . ASP A 1 416 ? 18.391 -12.694 -4.822 1.00 86.44 416 ASP A N 1
ATOM 3263 C CA . ASP A 1 416 ? 18.679 -13.410 -6.074 1.00 86.44 416 ASP A CA 1
ATOM 3264 C C . ASP A 1 416 ? 18.775 -12.442 -7.271 1.00 86.44 416 ASP A C 1
ATOM 3266 O O . ASP A 1 416 ? 19.660 -12.558 -8.124 1.00 86.44 416 ASP A O 1
ATOM 3270 N N . LYS A 1 417 ? 17.885 -11.440 -7.327 1.00 85.44 417 LYS A N 1
ATOM 3271 C CA . LYS A 1 417 ? 17.897 -10.405 -8.374 1.00 85.44 417 LYS A CA 1
ATOM 3272 C C . LYS A 1 417 ? 19.069 -9.428 -8.213 1.00 85.44 417 LYS A C 1
ATOM 3274 O O . LYS A 1 417 ? 19.651 -9.018 -9.219 1.00 85.44 417 LYS A O 1
ATOM 3279 N N . LEU A 1 418 ? 19.431 -9.057 -6.983 1.00 87.44 418 LEU A N 1
ATOM 3280 C CA . LEU A 1 418 ? 20.599 -8.215 -6.702 1.00 87.44 418 LEU A CA 1
ATOM 3281 C C . LEU A 1 418 ? 21.906 -8.923 -7.074 1.00 87.44 418 LEU A C 1
ATOM 3283 O O . LEU A 1 418 ? 22.765 -8.299 -7.695 1.00 87.44 418 LEU A O 1
ATOM 3287 N N . GLU A 1 419 ? 22.026 -10.220 -6.796 1.00 90.62 419 GLU A N 1
ATOM 3288 C CA . GLU A 1 419 ? 23.194 -11.023 -7.169 1.00 90.62 419 GLU A CA 1
ATOM 3289 C C . GLU A 1 419 ? 23.310 -11.166 -8.694 1.00 90.62 419 GLU A C 1
ATOM 3291 O O . GLU A 1 419 ? 24.379 -10.956 -9.273 1.00 90.62 419 GLU A O 1
ATOM 3296 N N . ALA A 1 420 ? 22.191 -11.404 -9.389 1.00 86.62 420 ALA A N 1
ATOM 3297 C CA . ALA A 1 420 ? 22.173 -11.409 -10.851 1.00 86.62 420 ALA A CA 1
ATOM 3298 C C . ALA A 1 420 ? 22.631 -10.060 -11.438 1.00 86.62 420 ALA A C 1
ATOM 3300 O O . ALA A 1 420 ? 23.399 -10.029 -12.405 1.00 86.62 420 ALA A O 1
ATOM 3301 N N . LEU A 1 421 ? 22.198 -8.940 -10.848 1.00 86.06 421 LEU A N 1
ATOM 3302 C CA . LEU A 1 421 ? 22.645 -7.607 -11.249 1.00 86.06 421 LEU A CA 1
ATOM 3303 C C . LEU A 1 421 ? 24.139 -7.404 -10.958 1.00 86.06 421 LEU A C 1
ATOM 3305 O O . LEU A 1 421 ? 24.868 -6.918 -11.828 1.00 86.06 421 LEU A O 1
ATOM 3309 N N . ARG A 1 422 ? 24.607 -7.815 -9.774 1.00 92.12 422 ARG A N 1
ATOM 3310 C CA . ARG A 1 422 ? 26.013 -7.758 -9.358 1.00 92.12 422 ARG A CA 1
ATOM 3311 C C . ARG A 1 422 ? 26.911 -8.443 -10.376 1.00 92.12 422 ARG A C 1
ATOM 3313 O O . ARG A 1 422 ? 27.859 -7.823 -10.852 1.00 92.12 422 ARG A O 1
ATOM 3320 N N . GLU A 1 423 ? 26.584 -9.672 -10.776 1.00 91.19 423 GLU A N 1
ATOM 3321 C CA . GLU A 1 423 ? 27.376 -10.424 -11.753 1.00 91.19 423 GLU A CA 1
ATOM 3322 C C . GLU A 1 423 ? 27.531 -9.701 -13.098 1.00 91.19 423 GLU A C 1
ATOM 3324 O O . GLU A 1 423 ? 28.568 -9.817 -13.758 1.00 91.19 423 GLU A O 1
ATOM 3329 N N . ILE A 1 424 ? 26.483 -9.010 -13.552 1.00 88.12 424 ILE A N 1
ATOM 3330 C CA . ILE A 1 424 ? 26.479 -8.313 -14.844 1.00 88.12 424 ILE A CA 1
ATOM 3331 C C . ILE A 1 424 ? 27.332 -7.057 -14.753 1.00 88.12 424 ILE A C 1
ATOM 3333 O O . ILE A 1 424 ? 28.176 -6.816 -15.618 1.00 88.12 424 ILE A O 1
ATOM 3337 N N . ILE A 1 425 ? 27.132 -6.277 -13.694 1.00 88.19 425 ILE A N 1
ATOM 3338 C CA . ILE A 1 425 ? 27.862 -5.037 -13.443 1.00 88.19 425 ILE A CA 1
ATOM 3339 C C . ILE A 1 425 ? 29.349 -5.322 -13.225 1.00 88.19 425 ILE A C 1
ATOM 3341 O O . ILE A 1 425 ? 30.192 -4.606 -13.764 1.00 88.19 425 ILE A O 1
ATOM 3345 N N . ASP A 1 426 ? 29.684 -6.400 -12.517 1.00 91.31 426 ASP A N 1
ATOM 3346 C CA . ASP A 1 426 ? 31.067 -6.799 -12.265 1.00 91.31 426 ASP A CA 1
ATOM 3347 C C . ASP A 1 426 ? 31.833 -7.124 -13.559 1.00 91.31 426 ASP A C 1
ATOM 3349 O O . ASP A 1 426 ? 33.005 -6.774 -13.705 1.00 91.31 426 ASP A O 1
ATOM 3353 N N . LYS A 1 427 ? 31.142 -7.712 -14.544 1.00 90.25 427 LYS A N 1
ATOM 3354 C CA . LYS A 1 427 ? 31.690 -8.053 -15.869 1.00 90.25 427 LYS A CA 1
ATOM 3355 C C . LYS A 1 427 ? 31.661 -6.887 -16.869 1.00 90.25 427 LYS A C 1
ATOM 3357 O O . LYS A 1 427 ? 32.179 -7.034 -17.977 1.00 90.25 427 LYS A O 1
ATOM 3362 N N . SER A 1 428 ? 31.055 -5.753 -16.517 1.00 84.56 428 SER A N 1
ATOM 3363 C CA . SER A 1 428 ? 30.844 -4.618 -17.424 1.00 84.56 428 SER A CA 1
ATOM 3364 C C . SER A 1 428 ? 31.894 -3.525 -17.217 1.00 84.56 428 SER A C 1
ATOM 3366 O O . SER A 1 428 ? 32.209 -3.153 -16.091 1.00 84.56 428 SER A O 1
ATOM 3368 N N . ASN A 1 429 ? 32.428 -2.951 -18.299 1.00 89.12 429 ASN A N 1
ATOM 3369 C CA . ASN A 1 429 ? 33.390 -1.843 -18.225 1.00 89.12 429 ASN A CA 1
ATOM 3370 C C . ASN A 1 429 ? 32.677 -0.480 -18.231 1.00 89.12 429 ASN A C 1
ATOM 3372 O O . ASN A 1 429 ? 32.853 0.320 -19.148 1.00 89.12 429 ASN A O 1
ATOM 3376 N N . ILE A 1 430 ? 31.822 -0.247 -17.234 1.00 88.94 430 ILE A N 1
ATOM 3377 C CA . ILE A 1 430 ? 31.010 0.973 -17.134 1.00 88.94 430 ILE A CA 1
ATOM 3378 C C . ILE A 1 430 ? 31.617 1.981 -16.141 1.00 88.94 430 ILE A C 1
ATOM 3380 O O . ILE A 1 430 ? 32.081 1.578 -15.070 1.00 88.94 430 ILE A O 1
ATOM 3384 N N . PRO A 1 431 ? 31.570 3.299 -16.423 1.00 82.69 431 PRO A N 1
ATOM 3385 C CA . PRO A 1 431 ? 32.120 4.325 -15.528 1.00 82.69 431 PRO A CA 1
ATOM 3386 C C . PRO A 1 431 ? 31.523 4.327 -14.111 1.00 82.69 431 PRO A C 1
ATOM 3388 O O . PRO A 1 431 ? 32.207 4.702 -13.166 1.00 82.69 431 PRO A O 1
ATOM 3391 N N . ALA A 1 432 ? 30.271 3.880 -13.954 1.00 88.12 432 ALA A N 1
ATOM 3392 C CA . ALA A 1 432 ? 29.551 3.829 -12.676 1.00 88.12 432 ALA A CA 1
ATOM 3393 C C . ALA A 1 432 ? 29.631 2.462 -11.961 1.00 88.12 432 ALA A C 1
ATOM 3395 O O . ALA A 1 432 ? 28.881 2.219 -11.017 1.00 88.12 432 ALA A O 1
ATOM 3396 N N . ARG A 1 433 ? 30.511 1.549 -12.406 1.00 91.56 433 ARG A N 1
ATOM 3397 C CA . ARG A 1 433 ? 30.586 0.168 -11.890 1.00 91.56 433 ARG A CA 1
ATOM 3398 C C . ARG A 1 433 ? 30.715 0.115 -10.369 1.00 91.56 433 ARG A C 1
ATOM 3400 O O . ARG A 1 433 ? 29.935 -0.570 -9.718 1.00 91.56 433 ARG A O 1
ATOM 3407 N N . GLN A 1 434 ? 31.693 0.829 -9.811 1.00 92.69 434 GLN A N 1
ATOM 3408 C CA . GLN A 1 434 ? 31.993 0.740 -8.381 1.00 92.69 434 GLN A CA 1
ATOM 3409 C C . GLN A 1 434 ? 30.862 1.310 -7.521 1.00 92.69 434 GLN A C 1
ATOM 3411 O O . GLN A 1 434 ? 30.554 0.745 -6.478 1.00 92.69 434 GLN A O 1
ATOM 3416 N N . ASP A 1 435 ? 30.213 2.383 -7.974 1.00 90.38 435 ASP A N 1
ATOM 3417 C CA . ASP A 1 435 ? 29.088 2.988 -7.259 1.00 90.38 435 ASP A CA 1
ATOM 3418 C C . ASP A 1 435 ? 27.897 2.027 -7.194 1.00 90.38 435 ASP A C 1
ATOM 3420 O O . ASP A 1 435 ? 27.272 1.882 -6.146 1.00 90.38 435 ASP A O 1
ATOM 3424 N N . ILE A 1 436 ? 27.619 1.324 -8.298 1.00 88.88 436 ILE A N 1
ATOM 3425 C CA . ILE A 1 436 ? 26.549 0.325 -8.365 1.00 88.88 436 ILE A CA 1
ATOM 3426 C C . ILE A 1 436 ? 26.869 -0.879 -7.472 1.00 88.88 436 ILE A C 1
ATOM 3428 O O . ILE A 1 436 ? 26.006 -1.298 -6.706 1.00 88.88 436 ILE A O 1
ATOM 3432 N N . LEU A 1 437 ? 28.101 -1.401 -7.515 1.00 91.06 437 LEU A N 1
ATOM 3433 C CA . LEU A 1 437 ? 28.513 -2.527 -6.667 1.00 91.06 437 LEU A CA 1
ATOM 3434 C C . LEU A 1 437 ? 28.463 -2.171 -5.179 1.00 91.06 437 LEU A C 1
ATOM 3436 O O . LEU A 1 437 ? 27.835 -2.889 -4.411 1.00 91.06 437 LEU A O 1
ATOM 3440 N N . ASN A 1 438 ? 29.014 -1.017 -4.790 1.00 91.12 438 ASN A N 1
ATOM 3441 C CA . ASN A 1 438 ? 28.939 -0.531 -3.410 1.00 91.12 438 ASN A CA 1
ATOM 3442 C C . ASN A 1 438 ? 27.484 -0.374 -2.947 1.00 91.12 438 ASN A C 1
ATOM 3444 O O . ASN A 1 438 ? 27.174 -0.579 -1.775 1.00 91.12 438 ASN A O 1
ATOM 3448 N N . LYS A 1 439 ? 26.584 0.019 -3.859 1.00 90.06 439 LYS A N 1
ATOM 3449 C CA . LYS A 1 439 ? 25.166 0.161 -3.541 1.00 90.06 439 LYS A CA 1
ATOM 3450 C C . LYS A 1 439 ? 24.494 -1.193 -3.333 1.00 90.06 439 LYS A C 1
ATOM 3452 O O . LYS A 1 439 ? 23.734 -1.311 -2.374 1.00 90.06 439 LYS A O 1
ATOM 3457 N N . ILE A 1 440 ? 24.790 -2.188 -4.168 1.00 88.94 440 ILE A N 1
ATOM 3458 C CA . ILE A 1 440 ? 24.318 -3.569 -3.986 1.00 88.94 440 ILE A CA 1
ATOM 3459 C C . ILE A 1 440 ? 24.839 -4.133 -2.655 1.00 88.94 440 ILE A C 1
ATOM 3461 O O . ILE A 1 440 ? 24.033 -4.560 -1.838 1.00 88.94 440 ILE A O 1
ATOM 3465 N N . ASP A 1 441 ? 26.139 -4.000 -2.374 1.00 89.44 441 ASP A N 1
ATOM 3466 C CA . ASP A 1 441 ? 26.766 -4.482 -1.131 1.00 89.44 441 ASP A CA 1
ATOM 3467 C C . ASP A 1 441 ? 26.210 -3.801 0.137 1.00 89.44 441 ASP A C 1
ATOM 3469 O O . ASP A 1 441 ? 26.353 -4.319 1.236 1.00 89.44 441 ASP A O 1
ATOM 3473 N N . SER A 1 442 ? 25.591 -2.621 0.011 1.00 86.44 442 SER A N 1
ATOM 3474 C CA . SER A 1 442 ? 24.935 -1.932 1.134 1.00 86.44 442 SER A CA 1
ATOM 3475 C C . SER A 1 442 ? 23.508 -2.420 1.426 1.00 86.44 442 SER A C 1
ATOM 3477 O O . SER A 1 442 ? 22.877 -1.908 2.356 1.00 86.44 442 SER A O 1
ATOM 3479 N N . MET A 1 443 ? 22.962 -3.303 0.581 1.00 82.19 443 MET A N 1
ATOM 3480 C CA . MET A 1 443 ? 21.634 -3.913 0.735 1.00 82.19 443 MET A CA 1
ATOM 3481 C C . MET A 1 443 ? 21.691 -5.338 1.301 1.00 82.19 443 MET A C 1
ATOM 3483 O O . MET A 1 443 ? 20.682 -5.773 1.857 1.00 82.19 443 MET A O 1
ATOM 3487 N N . ASP A 1 444 ? 22.833 -6.017 1.155 1.00 71.75 444 ASP A N 1
ATOM 3488 C CA . ASP A 1 444 ? 23.169 -7.272 1.846 1.00 71.75 444 ASP A CA 1
ATOM 3489 C C . ASP A 1 444 ? 23.475 -7.017 3.334 1.00 71.75 444 ASP A C 1
ATOM 3491 O O . ASP A 1 444 ? 23.081 -7.865 4.173 1.00 71.75 444 ASP A O 1
#

Foldseek 3Di:
DDDDPPDDDDPPDDPCQQVVLVPDDQFDKFKWAFQDDDPFWTFTQGPVRDTDIAGEPDDDLDDHGDIFIWGFHDGDSRHTYTDGDVDLPCCDPVNLVVLCVVCVVQVHHSDPQLSQLVSLCVVLVHPDDPVLSVLLVCLCVVDVVDHSNNSSVCVSVVHDSDPVVSVVVVCLLVLLVVLLVLLVVLLVLLLPDDLVLLVVLLVQQDFPDDDPPPDPDDDDDDDDDDDPDDDDDDDLADALLVVLVVVLVVVVVPDDPDDDPPVVSVVLSVVVNVCVVVQDPDLVSNLCCCVPPVVVVLVPDPPDDPVRSVVVVVVVVVSNVCSVVVSYDRDDDDDDDDDDDDDDDDDDDDDDDDDDDDDDDDDDDDPDPPPPDDDPSSVVSSVSSCSSSVVLSCLSPVPVPVPPNPVVVNVVSNLVSLVSSLVSLVPDPTPCSVVSNVSSVVSD